Protein AF-A0A9W6M592-F1 (afdb_monomer)

Foldseek 3Di:
DDDDDDDDDDDDDDDDDDDDDDDDDDDDDDDDDDDDDDDDDDDDDDDDDDDDDDDDDDDDDPDDPDDDPDDDPLPFAADPPPRDGDDLLDQADPPPRFGWAAAQLVRHIDGDDPQWDQDPNFIWGFAPCVVLSHRHIDGPPDVVSHDLLRQLEPAADDPPCVVRSNLVSVLSVLSVLVVSLCVLLQHAQFGVLADFLGAHEHAAACPVVVHDDDAADDSNYGYDHSPCVPPVNVVVCCVVQVPVDDDSNLSVQLRVLLSVVVVLQDDPVLVVLLCVQQNDQPPDLVVLQVCCVVPFADPPCLQAAFDSQSRSGSSSSRSNLRSVLSVQLVVLLVCLSVFDKACCVVQVHPDIQRRDNDCLVPQLVNSVVSSVVVQVVQQVVQVVVVHHRPRPTRCHPSSSVSNRSSSVSSSVNRDDSVVSVCSSPPDRDPPDD

InterPro domains:
  IPR011201 Zinc-ribbon domain, bacteria [PF10005] (78-159)
  IPR031321 Uncharacterised conserved protein UCP012641, putative zinc-binding metallo-peptidase [PF15887] (166-409)

Secondary structure (DSSP, 8-state):
-----------------------------------------------------------S---------S-----S-B-TTT--B--TT-SB-TTT--BEEEETTTTEEEE-BTTEEEETTEEEEE-TTGGGT--BEEETT-GGG--HHHHHEEE---TT-HHHHHHHHHHHHHHHHHHHHHHHTT----BTTTSTT-BEEEEE-HHHHTSPPPPEEETTEEEEEGGGGSHHHHHHHHHHH--S---HHHHHHHHHHHHHHHHH--SHHHHHHHHHHH--TTS-HHHHHHHHHHH-SPTTGGGT-SSSGGGS-HHHHHHHHHHHHHHHHHHHHHHHHTT--B-HHHHT-SS-B---S--SSS-HHHHHHHHHHHHHHHHHHHHHTTPPPS------HHHHHHHHHHHHHHHHSPPPHHHHHHHHSPPPPP---

pLDDT: mean 78.45, std 26.23, range [20.44, 98.81]

Mean predicted aligned error: 12.29 Å

Sequence (433 aa):
MAPVARSCSCRVVNPRVVIVRPFCVTGILRLASPWSIVVPTRPAARIACRRVTPGRAWDAARRGSTGRYGCCVSSTPRCPSCRRFVYLDTLVCPDCTTEMGLEVIERRFVGIRDGRAVVDGVTWYTCSERRWGCNWLVREDAPAGRCFSCRLTRTRPPADDTIALEKLATTEEAKRRLLLQLGDLGLPIVPWDVWPGGLGFDLLSSRSEGRRVIIGHANGIITIDLAESLDDVREALRVRLGEPYRTVLGHLRHESGHYFQNVLIRDDTAWAQCRDLFGDERASYQDALTRHYETGAPAGWQDSFISEYATMHPWEDFAETFAHYLHIVGTLKTAAAIGMRLDASATRRDVDVVPEDHYDDQPIGRVLSDWEALSQGFNRINRSMGLADLYPFTISPPVRRKLAFVHELVTRAPLTTDEQVALALAPRERADD

Solvent-accessible surface area (backbone atoms only — not comparable to full-atom values): 26162 Å² total; per-residue (Å²): 138,86,82,86,89,87,84,86,88,88,81,90,87,89,84,91,87,88,84,88,85,90,79,90,88,92,87,93,81,90,88,87,85,86,91,86,90,86,86,83,86,87,89,86,90,80,85,89,76,88,78,87,75,93,75,90,86,87,81,90,80,95,78,82,95,70,85,82,87,72,76,84,75,68,77,52,47,39,39,68,85,79,61,47,80,46,62,93,70,52,44,54,39,95,83,79,65,48,38,36,27,32,42,74,86,86,66,41,52,41,63,46,56,95,61,29,36,78,55,97,87,42,63,32,32,57,15,70,51,37,93,49,65,41,28,43,38,22,52,88,85,32,71,89,40,33,18,74,69,63,59,31,46,75,42,66,65,62,96,83,44,59,72,55,48,56,40,43,29,57,47,51,48,32,48,46,56,48,51,54,52,40,55,73,50,18,45,87,68,41,38,41,84,49,37,95,57,18,43,28,29,36,46,40,36,28,78,78,71,77,43,91,64,77,65,48,61,56,76,30,31,33,30,45,45,42,49,57,75,36,70,67,55,34,50,52,46,32,66,74,69,69,47,92,78,87,46,72,48,53,52,56,33,25,38,46,20,54,46,43,50,69,72,61,50,81,47,74,66,54,47,50,55,47,31,74,69,46,39,64,62,85,56,62,62,68,61,30,50,50,46,31,76,75,67,50,60,64,90,70,44,61,61,57,32,69,48,66,68,29,65,36,41,28,57,40,32,47,9,47,43,42,19,50,48,50,53,49,56,54,50,37,24,54,37,25,51,72,69,50,65,48,52,18,82,85,68,76,47,98,57,63,42,72,48,46,79,67,62,73,93,51,57,58,70,56,59,51,52,48,42,56,55,48,42,55,49,46,24,52,54,28,46,75,72,75,41,72,55,76,61,86,62,56,80,26,76,51,33,50,51,49,43,40,52,50,47,54,46,46,56,72,53,53,45,53,71,70,57,50,49,50,46,66,66,48,71,59,66,76,82,79,130

Radius of gyration: 27.66 Å; Cα contacts (8 Å, |Δi|>4): 546; chains: 1; bounding box: 74×72×88 Å

Structure (mmCIF, N/CA/C/O backbone):
data_AF-A0A9W6M592-F1
#
_entry.id   AF-A0A9W6M592-F1
#
loop_
_atom_site.group_PDB
_atom_site.id
_atom_site.type_symbol
_atom_site.label_atom_id
_atom_site.label_alt_id
_atom_site.label_comp_id
_atom_site.label_asym_id
_atom_site.label_entity_id
_atom_site.label_seq_id
_atom_site.pdbx_PDB_ins_code
_atom_site.Cartn_x
_atom_site.Cartn_y
_atom_site.Cartn_z
_atom_site.occupancy
_atom_site.B_iso_or_equiv
_atom_site.auth_seq_id
_atom_site.auth_comp_id
_atom_site.auth_asym_id
_atom_site.auth_atom_id
_atom_site.pdbx_PDB_model_num
ATOM 1 N N . MET A 1 1 ? 15.915 48.461 44.517 1.00 32.75 1 MET A N 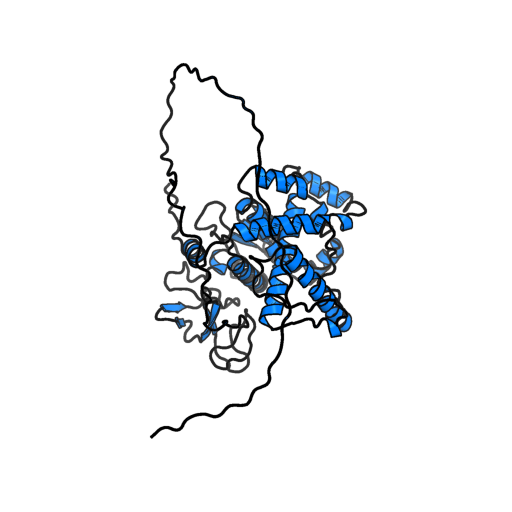1
ATOM 2 C CA . MET A 1 1 ? 17.320 48.871 44.290 1.00 32.75 1 MET A CA 1
ATOM 3 C C . MET A 1 1 ? 17.922 47.953 43.240 1.00 32.75 1 MET A C 1
ATOM 5 O O . MET A 1 1 ? 17.695 46.756 43.334 1.00 32.75 1 MET A O 1
ATOM 9 N N . ALA A 1 2 ? 18.647 48.496 42.262 1.00 31.22 2 ALA A N 1
ATOM 10 C CA . ALA A 1 2 ? 19.458 47.711 41.325 1.00 31.22 2 ALA A CA 1
ATOM 11 C C . ALA A 1 2 ? 20.919 47.639 41.810 1.00 31.22 2 ALA A C 1
ATOM 13 O O . ALA A 1 2 ? 21.369 48.545 42.512 1.00 31.22 2 ALA A O 1
ATOM 14 N N . PRO A 1 3 ? 21.652 46.590 41.416 1.00 35.19 3 PRO A N 1
ATOM 15 C CA . PRO A 1 3 ? 22.964 46.766 40.779 1.00 35.19 3 PRO A CA 1
ATOM 16 C C . PRO A 1 3 ? 23.035 45.937 39.474 1.00 35.19 3 PRO A C 1
ATOM 18 O O . PRO A 1 3 ? 22.599 44.794 39.438 1.00 35.19 3 PRO A O 1
ATOM 21 N N . VAL A 1 4 ? 23.368 46.512 38.313 1.00 27.88 4 VAL A N 1
ATOM 22 C CA . VAL A 1 4 ? 24.712 46.915 37.832 1.00 27.88 4 VAL A CA 1
ATOM 23 C C . VAL A 1 4 ? 25.657 45.720 37.614 1.00 27.88 4 VAL A C 1
ATOM 25 O O . VAL A 1 4 ? 26.028 45.015 38.545 1.00 27.88 4 VAL A O 1
ATOM 28 N N . ALA A 1 5 ? 26.060 45.534 36.354 1.00 30.38 5 ALA A N 1
ATOM 29 C CA . ALA A 1 5 ? 26.878 44.426 35.862 1.00 30.38 5 ALA A CA 1
ATOM 30 C C . ALA A 1 5 ? 28.396 44.684 35.944 1.00 30.38 5 ALA A C 1
ATOM 32 O O . ALA A 1 5 ? 28.838 45.834 35.994 1.00 30.38 5 ALA A O 1
ATOM 33 N N . ARG A 1 6 ? 29.201 43.616 35.812 1.00 26.05 6 ARG A N 1
ATOM 34 C CA . ARG A 1 6 ? 30.577 43.685 35.285 1.00 26.05 6 ARG A CA 1
ATOM 35 C C . ARG A 1 6 ? 30.894 42.524 34.336 1.00 26.05 6 ARG A C 1
ATOM 37 O O . ARG A 1 6 ? 30.313 41.450 34.412 1.00 26.05 6 ARG A O 1
ATOM 44 N N . SER A 1 7 ? 31.801 42.823 33.415 1.00 24.98 7 SER A N 1
ATOM 45 C CA . SER A 1 7 ? 32.198 42.067 32.225 1.00 24.98 7 SER A CA 1
ATOM 46 C C . SER A 1 7 ? 33.395 41.139 32.439 1.00 24.98 7 SER A C 1
ATOM 48 O O . SER A 1 7 ? 34.222 41.407 33.308 1.00 24.98 7 SER A O 1
ATOM 50 N N . CYS A 1 8 ? 33.620 40.219 31.497 1.00 22.84 8 CYS A N 1
ATOM 51 C CA . CYS A 1 8 ? 34.978 39.856 31.079 1.00 22.84 8 CYS A CA 1
ATOM 52 C C . CYS A 1 8 ? 35.056 39.789 29.541 1.00 22.84 8 CYS A C 1
ATOM 54 O O . CYS A 1 8 ? 34.046 39.522 28.891 1.00 22.84 8 CYS A O 1
ATOM 56 N N . SER A 1 9 ? 36.213 40.106 28.954 1.00 22.25 9 SER A N 1
ATOM 57 C CA . SER A 1 9 ? 36.377 40.316 27.508 1.00 22.25 9 SER A CA 1
ATOM 58 C C . SER A 1 9 ? 37.666 39.698 26.963 1.00 22.25 9 SER A C 1
ATOM 60 O O . SER A 1 9 ? 38.699 39.729 27.623 1.00 22.25 9 SER A O 1
ATOM 62 N N . CYS A 1 10 ? 37.619 39.236 25.710 1.00 21.94 10 CYS A N 1
ATOM 63 C CA . CYS A 1 10 ? 38.782 39.074 24.831 1.00 21.94 10 CYS A CA 1
ATOM 64 C C . CYS A 1 10 ? 38.426 39.593 23.421 1.00 21.94 10 CYS A C 1
ATOM 66 O O . CYS A 1 10 ? 37.255 39.810 23.108 1.00 21.94 10 CYS A O 1
ATOM 68 N N . ARG A 1 11 ? 39.440 39.915 22.608 1.00 21.66 11 ARG A N 1
ATOM 69 C CA . ARG A 1 11 ? 39.381 40.918 21.520 1.00 21.66 11 ARG A CA 1
ATOM 70 C C . ARG A 1 11 ? 40.288 40.487 20.344 1.00 21.66 11 ARG A C 1
ATOM 72 O O . ARG A 1 11 ? 41.167 39.671 20.584 1.00 21.66 11 ARG A O 1
ATOM 79 N N . VAL A 1 12 ? 40.173 41.164 19.180 1.00 24.56 12 VAL A N 1
ATOM 80 C CA . VAL A 1 12 ? 41.175 41.249 18.062 1.00 24.56 12 VAL A CA 1
ATOM 81 C C . VAL A 1 12 ? 41.212 40.030 17.095 1.00 24.56 12 VAL A C 1
ATOM 83 O O . VAL A 1 12 ? 41.153 38.910 17.573 1.00 24.56 12 VAL A O 1
ATOM 86 N N . VAL A 1 13 ? 41.310 40.118 15.744 1.00 24.23 13 VAL A N 1
ATOM 87 C CA . VAL A 1 13 ? 41.215 41.211 14.721 1.00 24.23 13 VAL A CA 1
ATOM 88 C C . VAL A 1 13 ? 40.903 40.632 13.305 1.00 24.23 13 VAL A C 1
ATOM 90 O O . VAL A 1 13 ? 41.008 39.433 13.087 1.00 24.23 13 VAL A O 1
ATOM 93 N N . ASN A 1 14 ? 40.526 41.496 12.348 1.00 26.94 14 ASN A N 1
ATOM 94 C CA . ASN A 1 14 ? 40.222 41.240 10.916 1.00 26.94 14 ASN A CA 1
ATOM 95 C C . ASN A 1 14 ? 41.479 41.380 10.002 1.00 26.94 14 ASN A C 1
ATOM 97 O O . ASN A 1 14 ? 42.353 42.175 10.352 1.00 26.94 14 ASN A O 1
ATOM 101 N N . PRO A 1 15 ? 41.565 40.745 8.807 1.00 34.19 15 PRO A N 1
ATOM 102 C CA . PRO A 1 15 ? 41.596 41.593 7.594 1.00 34.19 15 PRO A CA 1
ATOM 103 C C . PRO A 1 15 ? 40.939 41.038 6.295 1.00 34.19 15 PRO A C 1
ATOM 105 O O . PRO A 1 15 ? 41.323 40.004 5.762 1.00 34.19 15 PRO A O 1
ATOM 108 N N . ARG A 1 16 ? 40.032 41.855 5.731 1.00 23.17 16 ARG A N 1
ATOM 109 C CA . ARG A 1 16 ? 39.797 42.231 4.306 1.00 23.17 16 ARG A CA 1
ATOM 110 C C . ARG A 1 16 ? 40.365 41.367 3.151 1.00 23.17 16 ARG A C 1
ATOM 112 O O . ARG A 1 16 ? 41.578 41.318 2.995 1.00 23.17 16 ARG A O 1
ATOM 119 N N . VAL A 1 17 ? 39.502 41.069 2.161 1.00 21.62 17 VAL A N 1
ATOM 120 C CA . VAL A 1 17 ? 39.713 41.349 0.707 1.00 21.62 17 VAL A CA 1
ATOM 121 C C . VAL A 1 17 ? 38.373 41.771 0.054 1.00 21.62 17 VAL A C 1
ATOM 123 O O . VAL A 1 17 ? 37.308 41.388 0.530 1.00 21.62 17 VAL A O 1
ATOM 126 N N . VAL A 1 18 ? 38.426 42.591 -1.008 1.00 22.14 18 VAL A N 1
ATOM 127 C CA . VAL A 1 18 ? 37.298 43.146 -1.792 1.00 22.14 18 VAL A CA 1
ATOM 128 C C . VAL A 1 18 ? 37.578 42.992 -3.299 1.00 22.14 18 VAL A C 1
ATOM 130 O O . VAL A 1 18 ? 38.671 43.354 -3.713 1.00 22.14 18 VAL A O 1
ATOM 133 N N . ILE A 1 19 ? 36.587 42.564 -4.100 1.00 21.22 19 ILE A N 1
ATOM 134 C CA . ILE A 1 19 ? 36.415 42.751 -5.571 1.00 21.22 19 ILE A CA 1
ATOM 135 C C . ILE A 1 19 ? 34.884 42.654 -5.807 1.00 21.22 19 ILE A C 1
ATOM 137 O O . ILE A 1 19 ? 34.291 41.663 -5.398 1.00 21.22 19 ILE A O 1
ATOM 141 N N . VAL A 1 20 ? 34.104 43.672 -6.205 1.00 20.84 20 VAL A N 1
ATOM 142 C CA . VAL A 1 20 ? 34.083 44.563 -7.395 1.00 20.84 20 VAL A CA 1
ATOM 143 C C . VAL A 1 20 ? 33.555 43.887 -8.679 1.00 20.84 20 VAL A C 1
ATOM 145 O O . VAL A 1 20 ? 34.249 43.122 -9.336 1.00 20.84 20 VAL A O 1
ATOM 148 N N . ARG A 1 21 ? 32.314 44.242 -9.057 1.00 21.78 21 ARG A N 1
ATOM 149 C CA . ARG A 1 21 ? 31.704 44.030 -10.389 1.00 21.78 21 ARG A CA 1
ATOM 150 C C . ARG A 1 21 ? 32.104 45.153 -11.361 1.00 21.78 21 ARG A C 1
ATOM 152 O O . ARG A 1 21 ? 32.216 46.294 -10.916 1.00 21.78 21 ARG A O 1
ATOM 159 N N . PRO A 1 22 ? 32.091 44.887 -12.678 1.00 22.55 22 PRO A N 1
ATOM 160 C CA . PRO A 1 22 ? 31.714 45.873 -13.690 1.00 22.55 22 PRO A CA 1
ATOM 161 C C . PRO A 1 22 ? 30.405 45.513 -14.433 1.00 22.55 22 PRO A C 1
ATOM 163 O O . PRO A 1 22 ? 29.793 44.470 -14.203 1.00 22.55 22 PRO A O 1
ATOM 166 N N . PHE A 1 23 ? 29.953 46.441 -15.280 1.00 20.44 23 PHE A N 1
ATOM 167 C CA . PHE A 1 23 ? 28.626 46.532 -15.912 1.00 20.44 23 PHE A CA 1
ATOM 168 C C . PHE A 1 23 ? 28.716 46.374 -17.452 1.00 20.44 23 PHE A C 1
ATOM 170 O O . PHE A 1 23 ? 29.781 46.623 -17.996 1.00 20.44 23 PHE A O 1
ATOM 177 N N . CYS A 1 24 ? 27.587 46.022 -18.098 1.00 20.53 24 CYS A N 1
ATOM 178 C CA . CYS A 1 24 ? 27.129 46.229 -19.502 1.00 20.53 24 CYS A CA 1
ATOM 179 C C . CYS A 1 24 ? 28.100 46.430 -20.703 1.00 20.53 24 CYS A C 1
ATOM 181 O O . CYS A 1 24 ? 29.098 47.125 -20.589 1.00 20.53 24 CYS A O 1
ATOM 183 N N . VAL A 1 25 ? 27.654 46.035 -21.923 1.00 22.44 25 VAL A N 1
ATOM 184 C CA . VAL A 1 25 ? 27.218 46.960 -23.025 1.00 22.44 25 VAL A CA 1
ATOM 185 C C . VAL A 1 25 ? 26.942 46.249 -24.398 1.00 22.44 25 VAL A C 1
ATOM 187 O O . VAL A 1 25 ? 27.777 45.511 -24.901 1.00 22.44 25 VAL A O 1
ATOM 190 N N . THR A 1 26 ? 25.777 46.561 -25.015 1.00 23.27 26 THR A N 1
ATOM 191 C CA . THR A 1 26 ? 25.326 46.493 -26.458 1.00 23.27 26 THR A CA 1
ATOM 192 C C . THR A 1 26 ? 25.153 45.215 -27.322 1.00 23.27 26 THR A C 1
ATOM 194 O O . THR A 1 26 ? 26.023 44.359 -27.381 1.00 23.27 26 THR A O 1
ATOM 197 N N . GLY A 1 27 ? 24.093 45.258 -28.172 1.00 22.73 27 GLY A N 1
ATOM 198 C CA . GLY A 1 27 ? 23.994 44.663 -29.536 1.00 22.73 27 GLY A CA 1
ATOM 199 C C . GLY A 1 27 ? 22.834 43.657 -29.743 1.00 22.73 27 GLY A C 1
ATOM 200 O O . GLY A 1 27 ? 23.006 42.505 -29.384 1.00 22.73 27 GLY A O 1
ATOM 201 N N . ILE A 1 28 ? 21.580 43.973 -30.132 1.00 23.53 28 ILE A N 1
ATOM 202 C CA . ILE A 1 28 ? 20.963 44.647 -31.318 1.00 23.53 28 ILE A CA 1
ATOM 203 C C . ILE A 1 28 ? 20.805 43.764 -32.589 1.00 23.53 28 ILE A C 1
ATOM 205 O O . ILE A 1 28 ? 21.770 43.600 -33.319 1.00 23.53 28 ILE A O 1
ATOM 209 N N . LEU A 1 29 ? 19.563 43.299 -32.868 1.00 23.19 29 LEU A N 1
ATOM 210 C CA . LEU A 1 29 ? 18.764 43.288 -34.141 1.00 23.19 29 LEU A CA 1
ATOM 211 C C . LEU A 1 29 ? 17.661 42.178 -34.067 1.00 23.19 29 LEU A C 1
ATOM 213 O O . LEU A 1 29 ? 17.990 41.035 -33.787 1.00 23.19 29 LEU A O 1
ATOM 217 N N . ARG A 1 30 ? 16.332 42.445 -34.076 1.00 22.89 30 ARG A N 1
ATOM 218 C CA . ARG A 1 30 ? 15.411 42.786 -35.211 1.00 22.89 30 ARG A CA 1
ATOM 219 C C . ARG A 1 30 ? 15.404 41.683 -36.297 1.00 22.89 30 ARG A C 1
ATOM 221 O O . ARG A 1 30 ? 16.424 41.521 -36.943 1.00 22.89 30 ARG A O 1
ATOM 228 N N . LEU A 1 31 ? 14.354 40.880 -36.546 1.00 22.94 31 LEU A N 1
ATOM 229 C CA . LEU A 1 31 ? 12.987 41.122 -37.104 1.00 22.94 31 LEU A CA 1
ATOM 230 C C . LEU A 1 31 ? 12.271 39.727 -37.215 1.00 22.94 31 LEU A C 1
ATOM 232 O O . LEU A 1 31 ? 12.980 38.731 -37.141 1.00 22.94 31 LEU A O 1
ATOM 236 N N . ALA A 1 32 ? 10.962 39.493 -37.444 1.00 23.17 32 ALA A N 1
ATOM 237 C CA . ALA A 1 32 ? 9.705 40.274 -37.455 1.00 23.17 32 ALA A CA 1
ATOM 238 C C . ALA A 1 32 ? 8.460 39.319 -37.448 1.00 23.17 32 ALA A C 1
ATOM 240 O O . ALA A 1 32 ? 8.599 38.101 -37.402 1.00 23.17 32 ALA A O 1
ATOM 241 N N . SER A 1 33 ? 7.245 39.880 -37.537 1.00 23.92 33 SER A N 1
ATOM 242 C CA . SER A 1 33 ? 5.948 39.246 -37.918 1.00 23.92 33 SER A CA 1
ATOM 243 C C . SER A 1 33 ? 5.368 40.050 -39.128 1.00 23.92 33 SER A C 1
ATOM 245 O O . SER A 1 33 ? 6.043 41.024 -39.482 1.00 23.92 33 SER A O 1
ATOM 247 N N . PRO A 1 34 ? 4.193 39.789 -39.776 1.00 33.50 34 PRO A N 1
ATOM 248 C CA . PRO A 1 34 ? 2.974 39.099 -39.311 1.00 33.50 34 PRO A CA 1
ATOM 249 C C . PRO A 1 34 ? 2.264 38.236 -40.406 1.00 33.50 34 PRO A C 1
ATOM 251 O O . PRO A 1 34 ? 2.935 37.479 -41.097 1.00 33.50 34 PRO A O 1
ATOM 254 N N . TRP A 1 35 ? 0.933 38.404 -40.559 1.00 21.31 35 TRP A N 1
ATOM 255 C CA . TRP A 1 35 ? -0.054 37.728 -41.435 1.00 21.31 35 TRP A CA 1
ATOM 256 C C . TRP A 1 35 ? -0.624 36.393 -40.911 1.00 21.31 35 TRP A C 1
ATOM 258 O O . TRP A 1 35 ? 0.134 35.500 -40.568 1.00 21.31 35 TRP A O 1
ATOM 268 N N . SER A 1 36 ? -1.929 36.095 -40.944 1.00 20.66 36 SER A N 1
ATOM 269 C CA . SER A 1 36 ? -3.218 36.812 -40.777 1.00 20.66 36 SER A CA 1
ATOM 270 C C . SER A 1 36 ? -4.340 35.824 -41.162 1.00 20.66 36 SER A C 1
ATOM 272 O O . SER A 1 36 ? -4.128 34.936 -41.983 1.00 20.66 36 SER A O 1
ATOM 274 N N . ILE A 1 37 ? -5.521 35.952 -40.554 1.00 20.67 37 ILE A N 1
ATOM 275 C CA . ILE A 1 37 ? -6.622 34.968 -40.607 1.00 20.67 37 ILE A CA 1
ATOM 276 C C . ILE A 1 37 ? -7.600 35.256 -41.759 1.00 20.67 37 ILE A C 1
ATOM 278 O O . ILE A 1 37 ? -7.956 36.413 -41.967 1.00 20.67 37 ILE A O 1
ATOM 282 N N . VAL A 1 38 ? -8.147 34.210 -42.400 1.00 21.50 38 VAL A N 1
ATOM 283 C CA . VAL A 1 38 ? -9.436 34.264 -43.128 1.00 21.50 38 VAL A CA 1
ATOM 284 C C . VAL A 1 38 ? -10.270 33.007 -42.824 1.00 21.50 38 VAL A C 1
ATOM 286 O O . VAL A 1 38 ? -9.735 31.906 -42.732 1.00 21.50 38 VAL A O 1
ATOM 289 N N . VAL A 1 39 ? -11.586 33.182 -42.665 1.00 22.42 39 VAL A N 1
ATOM 290 C CA . VAL A 1 39 ? -12.604 32.149 -42.378 1.00 22.42 39 VAL A CA 1
ATOM 291 C C . VAL A 1 39 ? -13.770 32.311 -43.362 1.00 22.42 39 VAL A C 1
ATOM 293 O O . VAL A 1 39 ? -14.109 33.452 -43.678 1.00 22.42 39 VAL A O 1
ATOM 296 N N . PRO A 1 40 ? -14.458 31.223 -43.761 1.00 22.20 40 PRO A N 1
ATOM 297 C CA . PRO A 1 40 ? -15.879 31.325 -44.109 1.00 22.20 40 PRO A CA 1
ATOM 298 C C . PRO A 1 40 ? -16.793 30.293 -43.403 1.00 22.20 40 PRO A C 1
ATOM 300 O O . PRO A 1 40 ? -16.672 29.090 -43.587 1.00 22.20 40 PRO A O 1
ATOM 303 N N . THR A 1 41 ? -17.748 30.835 -42.635 1.00 24.23 41 THR A N 1
ATOM 304 C CA . THR A 1 41 ? -19.184 30.462 -42.501 1.00 24.23 41 THR A CA 1
ATOM 305 C C . THR A 1 41 ? -19.686 29.015 -42.244 1.00 24.23 41 THR A C 1
ATOM 307 O O . THR A 1 41 ? -19.410 28.067 -42.965 1.00 24.23 41 THR A O 1
ATOM 310 N N . ARG A 1 42 ? -20.570 28.933 -41.229 1.00 24.31 42 ARG A N 1
ATOM 311 C CA . ARG A 1 42 ? -21.436 27.830 -40.716 1.00 24.31 42 ARG A CA 1
ATOM 312 C C . ARG A 1 42 ? -22.704 27.583 -41.603 1.00 24.31 42 ARG A C 1
ATOM 314 O O . ARG A 1 42 ? -22.803 28.304 -42.593 1.00 24.31 42 ARG A O 1
ATOM 321 N N . PRO A 1 43 ? -23.728 26.735 -41.258 1.00 34.50 43 PRO A N 1
ATOM 322 C CA . PRO A 1 43 ? -23.953 25.895 -40.051 1.00 34.50 43 PRO A CA 1
ATOM 323 C C . PRO A 1 43 ? -24.517 24.456 -40.238 1.00 34.50 43 PRO A C 1
ATOM 325 O O . PRO A 1 43 ? -25.182 24.143 -41.217 1.00 34.50 43 PRO A O 1
ATOM 328 N N . ALA A 1 44 ? -24.421 23.640 -39.177 1.00 23.23 44 ALA A N 1
ATOM 329 C CA . ALA A 1 44 ? -25.434 22.636 -38.806 1.00 23.23 44 ALA A CA 1
ATOM 330 C C . ALA A 1 44 ? -25.437 22.434 -37.273 1.00 23.23 44 ALA A C 1
ATOM 332 O O . ALA A 1 44 ? -24.410 22.623 -36.620 1.00 23.23 44 ALA A O 1
ATOM 333 N N . ALA A 1 45 ? -26.595 22.126 -36.681 1.00 23.16 45 ALA A N 1
ATOM 334 C CA . ALA A 1 45 ? -26.814 22.188 -35.230 1.00 23.16 45 ALA A CA 1
ATOM 335 C C . ALA A 1 45 ? -26.538 20.866 -34.489 1.00 23.16 45 ALA A C 1
ATOM 337 O O . ALA A 1 45 ? -26.801 19.793 -35.028 1.00 23.16 45 ALA A O 1
ATOM 338 N N . ARG A 1 46 ? -26.137 20.951 -33.208 1.00 23.30 46 ARG A N 1
ATOM 339 C CA . ARG A 1 46 ? -26.395 19.915 -32.187 1.00 23.30 46 ARG A CA 1
ATOM 340 C C . ARG A 1 46 ? -26.329 20.479 -30.757 1.00 23.30 46 ARG A C 1
ATOM 342 O O . ARG A 1 46 ? -25.315 21.028 -30.349 1.00 23.30 46 ARG A O 1
ATOM 349 N N . ILE A 1 47 ? -27.470 20.349 -30.076 1.00 23.25 47 ILE A N 1
ATOM 350 C CA . ILE A 1 47 ? -27.745 20.181 -28.633 1.00 23.25 47 ILE A CA 1
ATOM 351 C C . ILE A 1 47 ? -26.629 20.610 -27.657 1.00 23.25 47 ILE A C 1
ATOM 353 O O . ILE A 1 47 ? -25.547 20.030 -27.614 1.00 23.25 47 ILE A O 1
ATOM 357 N N . ALA A 1 48 ? -26.940 21.592 -26.806 1.00 21.39 48 ALA A N 1
ATOM 358 C CA . ALA A 1 48 ? -26.014 22.143 -25.822 1.00 21.39 48 ALA A CA 1
ATOM 359 C C . ALA A 1 48 ? -25.949 21.308 -24.530 1.00 21.39 48 ALA A C 1
ATOM 361 O O . ALA A 1 48 ? -26.905 21.276 -23.759 1.00 21.39 48 ALA A O 1
ATOM 362 N N . CYS A 1 49 ? -24.778 20.740 -24.242 1.00 23.31 49 CYS A N 1
ATOM 363 C CA . CYS A 1 49 ? -24.417 20.276 -22.902 1.00 23.31 49 CYS A CA 1
ATOM 364 C C . CYS A 1 49 ? -23.684 21.416 -22.171 1.00 23.31 49 CYS A C 1
ATOM 366 O O . CYS A 1 49 ? -22.710 21.962 -22.699 1.00 23.31 49 CYS A O 1
ATOM 368 N N . ARG A 1 50 ? -24.143 21.820 -20.978 1.00 22.56 50 ARG A N 1
ATOM 369 C CA . ARG A 1 50 ? -23.497 22.899 -20.206 1.00 22.56 50 ARG A CA 1
ATOM 370 C C . ARG A 1 50 ? -22.134 22.435 -19.681 1.00 22.56 50 ARG A C 1
ATOM 372 O O . ARG A 1 50 ? -22.070 21.638 -18.754 1.00 22.56 50 ARG A O 1
ATOM 379 N N . ARG A 1 51 ? -21.042 22.986 -20.222 1.00 23.64 51 ARG A N 1
ATOM 380 C CA . ARG A 1 51 ? -19.717 22.913 -19.584 1.00 23.64 51 ARG A CA 1
ATOM 381 C C . ARG A 1 51 ? -19.662 23.871 -18.395 1.00 23.64 51 ARG A C 1
ATOM 383 O O . ARG A 1 51 ? -19.870 25.068 -18.576 1.00 23.64 51 ARG A O 1
ATOM 390 N N . VAL A 1 52 ? -19.283 23.366 -17.225 1.00 25.06 52 VAL A N 1
ATOM 391 C CA . VAL A 1 52 ? -18.721 24.194 -16.151 1.00 25.06 52 VAL A CA 1
ATOM 392 C C . VAL A 1 52 ? -17.214 24.283 -16.387 1.00 25.06 52 VAL A C 1
ATOM 394 O O . VAL A 1 52 ? -16.491 23.308 -16.218 1.00 25.06 52 VAL A O 1
ATOM 397 N N . THR A 1 53 ? -16.737 25.444 -16.829 1.00 24.00 53 THR A N 1
ATOM 398 C CA . THR A 1 53 ? -15.301 25.753 -16.916 1.00 24.00 53 THR A CA 1
ATOM 399 C C . THR A 1 53 ? -14.847 26.489 -15.654 1.00 24.00 53 THR A C 1
ATOM 401 O O . THR A 1 53 ? -15.366 27.582 -15.410 1.00 24.00 53 THR A O 1
ATOM 404 N N . PRO A 1 54 ? -13.854 25.988 -14.895 1.00 28.70 54 PRO A N 1
ATOM 405 C CA . PRO A 1 54 ? -13.225 26.753 -13.823 1.00 28.70 54 PRO A CA 1
ATOM 406 C C . PRO A 1 54 ? -12.362 27.872 -14.426 1.00 28.70 54 PRO A C 1
ATOM 408 O O . PRO A 1 54 ? -11.272 27.641 -14.951 1.00 28.70 54 PRO A O 1
ATOM 411 N N . GLY A 1 55 ? -12.873 29.101 -14.401 1.00 24.80 55 GLY A N 1
ATOM 412 C CA . GLY A 1 55 ? -12.161 30.280 -14.886 1.00 24.80 55 GLY A CA 1
ATOM 413 C C . GLY A 1 55 ? -11.268 30.900 -13.811 1.00 24.80 55 GLY A C 1
ATOM 414 O O . GLY A 1 55 ? -11.777 31.410 -12.823 1.00 24.80 55 GLY A O 1
ATOM 415 N N . ARG A 1 56 ? -9.949 30.882 -14.049 1.00 30.48 56 ARG A N 1
ATOM 416 C CA . ARG A 1 56 ? -8.907 31.804 -13.535 1.00 30.48 56 ARG A CA 1
ATOM 417 C C . ARG A 1 56 ? -9.284 32.685 -12.323 1.00 30.48 56 ARG A C 1
ATOM 419 O O . ARG A 1 56 ? -9.723 33.819 -12.500 1.00 30.48 56 ARG A O 1
ATOM 426 N N . ALA A 1 57 ? -8.952 32.217 -11.121 1.00 27.86 57 ALA A N 1
ATOM 427 C CA . ALA A 1 57 ? -8.819 33.052 -9.920 1.00 27.86 57 ALA A CA 1
ATOM 428 C C . ALA A 1 57 ? -7.777 32.472 -8.935 1.00 27.86 57 ALA A C 1
ATOM 430 O O . ALA A 1 57 ? -8.021 32.398 -7.737 1.00 27.86 57 ALA A O 1
ATOM 431 N N . TRP A 1 58 ? -6.621 32.027 -9.447 1.00 32.22 58 TRP A N 1
ATOM 432 C CA . TRP A 1 58 ? -5.563 31.380 -8.652 1.00 32.22 58 TRP A CA 1
ATOM 433 C C . TRP A 1 58 ? -4.167 31.899 -9.015 1.00 32.22 58 TRP A C 1
ATOM 435 O O . TRP A 1 58 ? -3.283 31.137 -9.393 1.00 32.22 58 TRP A O 1
ATOM 445 N N . ASP A 1 59 ? -3.972 33.210 -8.885 1.00 27.34 59 ASP A N 1
ATOM 446 C CA . ASP A 1 59 ? -2.648 33.831 -8.882 1.00 27.34 59 ASP A CA 1
ATOM 447 C C . ASP A 1 59 ? -2.559 34.870 -7.755 1.00 27.34 59 ASP A C 1
ATOM 449 O O . ASP A 1 59 ? -3.498 35.631 -7.537 1.00 27.34 59 ASP A O 1
ATOM 453 N N . ALA A 1 60 ? -1.393 34.906 -7.094 1.00 27.39 60 ALA A N 1
ATOM 454 C CA . ALA A 1 60 ? -0.973 35.809 -6.007 1.00 27.39 60 ALA A CA 1
ATOM 455 C C . ALA A 1 60 ? -1.311 35.440 -4.538 1.00 27.39 60 ALA A C 1
ATOM 457 O O . ALA A 1 60 ? -2.044 36.160 -3.869 1.00 27.39 60 ALA A O 1
ATOM 458 N N . ALA A 1 61 ? -0.617 34.428 -3.982 1.00 27.42 61 ALA A N 1
ATOM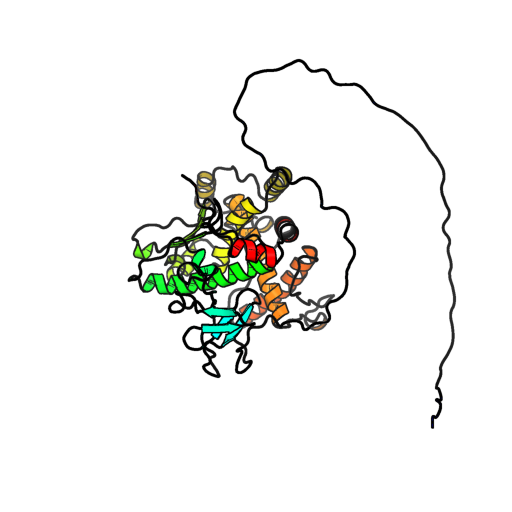 459 C CA . ALA A 1 61 ? -0.207 34.414 -2.556 1.00 27.42 61 ALA A CA 1
ATOM 460 C C . ALA A 1 61 ? 0.964 33.448 -2.213 1.00 27.42 61 ALA A C 1
ATOM 462 O O . ALA A 1 61 ? 1.006 32.873 -1.128 1.00 27.42 61 ALA A O 1
ATOM 463 N N . ARG A 1 62 ? 1.968 33.253 -3.090 1.00 35.09 62 ARG A N 1
ATOM 464 C CA . ARG A 1 62 ? 3.189 32.503 -2.705 1.00 35.09 62 ARG A CA 1
ATOM 465 C C . ARG A 1 62 ? 4.186 33.398 -1.957 1.00 35.09 62 ARG A C 1
ATOM 467 O O . ARG A 1 62 ? 5.017 34.052 -2.594 1.00 35.09 62 ARG A O 1
ATOM 474 N N . ARG A 1 63 ? 4.118 33.400 -0.619 1.00 29.33 63 ARG A N 1
ATOM 475 C CA . ARG A 1 63 ? 5.243 33.619 0.323 1.00 29.33 63 ARG A CA 1
ATOM 476 C C . ARG A 1 63 ? 4.744 33.542 1.771 1.00 29.33 63 ARG A C 1
ATOM 478 O O . ARG A 1 63 ? 3.935 34.367 2.172 1.00 29.33 63 ARG A O 1
ATOM 485 N N . GLY A 1 64 ? 5.245 32.580 2.547 1.00 24.00 64 GLY A N 1
ATOM 486 C CA . GLY A 1 64 ? 4.771 32.364 3.919 1.00 24.00 64 GLY A CA 1
ATOM 487 C C . GLY A 1 64 ? 5.354 31.133 4.610 1.00 24.00 64 GLY A C 1
ATOM 488 O O . GLY A 1 64 ? 4.609 30.356 5.192 1.00 24.00 64 GLY A O 1
ATOM 489 N N . SER A 1 65 ? 6.673 30.932 4.549 1.00 34.97 65 SER A N 1
ATOM 490 C CA . SER A 1 65 ? 7.345 29.955 5.413 1.00 34.97 65 SER A CA 1
ATOM 491 C C . SER A 1 65 ? 7.412 30.502 6.845 1.00 34.97 65 SER A C 1
ATOM 493 O O . SER A 1 65 ? 8.353 31.215 7.200 1.00 34.97 65 SER A O 1
ATOM 495 N N . THR A 1 66 ? 6.411 30.197 7.668 1.00 26.72 66 THR A N 1
ATOM 496 C CA . THR A 1 66 ? 6.423 30.469 9.111 1.00 26.72 66 THR A CA 1
ATOM 497 C C . THR A 1 66 ? 6.384 29.149 9.875 1.00 26.72 66 THR A C 1
ATOM 499 O O . THR A 1 66 ? 5.471 28.341 9.721 1.00 26.72 66 THR A O 1
ATOM 502 N N . GLY A 1 67 ? 7.433 28.899 10.663 1.00 29.70 67 GLY A N 1
ATOM 503 C CA . GLY A 1 67 ? 7.634 27.617 11.334 1.00 29.70 67 GLY A CA 1
ATOM 504 C C . GLY A 1 67 ? 6.543 27.309 12.358 1.00 29.70 67 GLY A C 1
ATOM 505 O O . GLY A 1 67 ? 6.204 28.150 13.192 1.00 29.70 67 GLY A O 1
ATOM 506 N N . ARG A 1 68 ? 6.032 26.074 12.333 1.00 25.67 68 ARG A N 1
ATOM 507 C CA . ARG A 1 68 ? 5.146 25.553 13.377 1.00 25.67 68 ARG A CA 1
ATOM 508 C C . ARG A 1 68 ? 5.981 25.008 14.536 1.00 25.67 68 ARG A C 1
ATOM 510 O O . ARG A 1 68 ? 6.394 23.854 14.524 1.00 25.67 68 ARG A O 1
ATOM 517 N N . TYR A 1 69 ? 6.182 25.825 15.568 1.00 27.58 69 TYR A N 1
ATOM 518 C CA . TYR A 1 69 ? 6.456 25.289 16.902 1.00 27.58 69 TYR A CA 1
ATOM 519 C C . TYR A 1 69 ? 5.149 24.727 17.465 1.00 27.58 69 TYR A C 1
ATOM 521 O O . TYR A 1 69 ? 4.236 25.482 17.788 1.00 27.58 69 TYR A O 1
ATOM 529 N N . GLY A 1 70 ? 5.055 23.404 17.563 1.00 23.00 70 GLY A N 1
ATOM 530 C CA . GLY A 1 70 ? 3.849 22.739 18.049 1.00 23.00 70 GLY A CA 1
ATOM 531 C C . GLY A 1 70 ? 3.941 21.228 17.910 1.00 23.00 70 GLY A C 1
ATOM 532 O O . GLY A 1 70 ? 3.411 20.690 16.954 1.00 23.00 70 GLY A O 1
ATOM 533 N N . CYS A 1 71 ? 4.640 20.600 18.863 1.00 24.03 71 CYS A N 1
ATOM 534 C CA . CYS A 1 71 ? 4.695 19.159 19.144 1.00 24.03 71 CYS A CA 1
ATOM 535 C C . CYS A 1 71 ? 4.573 18.221 17.927 1.00 24.03 71 CYS A C 1
ATOM 537 O O . CYS A 1 71 ? 3.470 17.918 17.478 1.00 24.03 71 CYS A O 1
ATOM 539 N N . CYS A 1 72 ? 5.700 17.663 17.475 1.00 26.70 72 CYS A N 1
ATOM 540 C CA . CYS A 1 72 ? 5.688 16.500 16.593 1.00 26.70 72 CYS A CA 1
ATOM 541 C C . CYS A 1 72 ? 4.859 15.396 17.267 1.00 26.70 72 CYS A C 1
ATOM 543 O O . CYS A 1 72 ? 5.302 14.803 18.257 1.00 26.70 72 CYS A O 1
ATOM 545 N N . VAL A 1 73 ? 3.649 15.137 16.762 1.00 34.69 73 VAL A N 1
ATOM 546 C CA . VAL A 1 73 ? 2.856 13.987 17.190 1.00 34.69 73 VAL A CA 1
ATOM 547 C C . VAL A 1 73 ? 3.628 12.765 16.724 1.00 34.69 73 VAL A C 1
ATOM 549 O O . VAL A 1 73 ? 3.599 12.418 15.549 1.00 34.69 73 VAL A O 1
ATOM 552 N N . SER A 1 74 ? 4.377 12.167 17.654 1.00 41.00 74 SER A N 1
ATOM 553 C CA . SER A 1 74 ? 5.111 10.921 17.448 1.00 41.00 74 SER A CA 1
ATOM 554 C C . SER A 1 74 ? 4.168 9.926 16.776 1.00 41.00 74 SER A C 1
ATOM 556 O O . SER A 1 74 ? 3.210 9.455 17.387 1.00 41.00 74 SER A O 1
ATOM 558 N N . SER A 1 75 ? 4.461 9.634 15.508 1.00 57.19 75 SER A N 1
ATOM 559 C CA . SER A 1 75 ? 3.723 8.744 14.603 1.00 57.19 75 SER A CA 1
ATOM 560 C C . SER A 1 75 ? 3.708 7.283 15.079 1.00 57.19 75 SER A C 1
ATOM 562 O O . SER A 1 75 ? 3.079 6.417 14.474 1.00 57.19 75 SER A O 1
ATOM 564 N N . THR A 1 76 ? 4.382 7.008 16.196 1.00 74.38 76 THR A N 1
ATOM 565 C CA . THR A 1 76 ? 4.435 5.733 16.895 1.00 74.38 76 THR A CA 1
ATOM 566 C C . THR A 1 76 ? 3.124 5.472 17.663 1.00 74.38 76 THR A C 1
ATOM 568 O O . THR A 1 76 ? 2.841 6.183 18.635 1.00 74.38 76 THR A O 1
ATOM 571 N N . PRO A 1 77 ? 2.333 4.435 17.326 1.00 86.31 77 PRO A N 1
ATOM 572 C CA . PRO A 1 77 ? 1.063 4.195 18.002 1.00 86.31 77 PRO A CA 1
ATOM 573 C C . PRO A 1 77 ? 1.235 3.811 19.478 1.00 86.31 77 PRO A C 1
ATOM 575 O O . PRO A 1 77 ? 2.116 3.032 19.859 1.00 86.31 77 PRO A O 1
ATOM 578 N N . ARG A 1 78 ? 0.379 4.372 20.340 1.00 91.88 78 ARG A N 1
ATOM 579 C CA . ARG A 1 78 ? 0.419 4.171 21.796 1.00 91.88 78 ARG A CA 1
ATOM 580 C C . ARG A 1 78 ? -0.976 3.989 22.365 1.00 91.88 78 ARG A C 1
ATOM 582 O O . ARG A 1 78 ? -1.910 4.665 21.946 1.00 91.88 78 ARG A O 1
ATOM 589 N N . CYS A 1 79 ? -1.088 3.144 23.385 1.00 94.81 79 CYS A N 1
ATOM 590 C CA . CYS A 1 79 ? -2.313 3.025 24.161 1.00 94.81 79 CYS A CA 1
ATOM 591 C C . CYS A 1 79 ? -2.681 4.382 24.800 1.00 94.81 79 CYS A C 1
ATOM 593 O O . CYS A 1 79 ? -1.822 4.996 25.445 1.00 94.81 79 CYS A O 1
ATOM 595 N N . PRO A 1 80 ? -3.938 4.849 24.689 1.00 94.38 80 PRO A N 1
ATOM 596 C CA . PRO A 1 80 ? -4.363 6.114 25.282 1.00 94.38 80 PRO A CA 1
ATOM 597 C C . PRO A 1 80 ? -4.381 6.074 26.815 1.00 94.38 80 PRO A C 1
ATOM 599 O O . PRO A 1 80 ? -4.205 7.118 27.432 1.00 94.38 80 PRO A O 1
ATOM 602 N N . SER A 1 81 ? -4.536 4.891 27.427 1.00 95.06 81 SER A N 1
ATOM 603 C CA . SER A 1 81 ? -4.577 4.735 28.888 1.00 95.06 81 SER A CA 1
ATOM 604 C C . SER A 1 81 ? -3.183 4.606 29.514 1.00 95.06 81 SER A C 1
ATOM 606 O O . SER A 1 81 ? -2.823 5.412 30.364 1.00 95.06 81 SER A O 1
ATOM 608 N N . CYS A 1 82 ? -2.371 3.619 29.104 1.00 95.94 82 CYS A N 1
ATOM 609 C CA . CYS A 1 82 ? -1.061 3.357 29.730 1.00 95.94 82 CYS A CA 1
ATOM 610 C C . CYS A 1 82 ? 0.159 3.854 28.931 1.00 95.94 82 CYS A C 1
ATOM 612 O O . CYS A 1 82 ? 1.292 3.654 29.359 1.00 95.94 82 CYS A O 1
ATOM 614 N N . ARG A 1 83 ? -0.030 4.482 27.757 1.00 93.94 83 ARG A N 1
ATOM 615 C CA . ARG A 1 83 ? 1.041 5.011 26.872 1.00 93.94 83 ARG A CA 1
ATOM 616 C C . ARG A 1 83 ? 2.048 3.977 26.330 1.00 93.94 83 ARG A C 1
ATOM 618 O O . ARG A 1 83 ? 2.946 4.349 25.562 1.00 93.94 83 ARG A O 1
ATOM 625 N N . ARG A 1 84 ? 1.867 2.690 26.657 1.00 93.00 84 ARG A N 1
ATOM 626 C CA . ARG A 1 84 ? 2.559 1.531 26.073 1.00 93.00 84 ARG A CA 1
ATOM 627 C C . ARG A 1 84 ? 2.478 1.575 24.544 1.00 93.00 84 ARG A C 1
ATOM 629 O O . ARG A 1 84 ? 1.428 1.902 23.993 1.00 93.00 84 ARG A O 1
ATOM 636 N N . PHE A 1 85 ? 3.581 1.237 23.877 1.00 91.94 85 PHE A N 1
ATOM 637 C CA . PHE A 1 85 ? 3.613 1.028 22.427 1.00 91.94 85 PHE A CA 1
ATOM 638 C C . PHE A 1 85 ? 2.629 -0.074 22.016 1.00 91.94 85 PHE A C 1
ATOM 640 O O . PHE A 1 85 ? 2.589 -1.127 22.656 1.00 91.94 85 PHE A O 1
ATOM 647 N N . VAL A 1 86 ? 1.871 0.163 20.949 1.00 92.75 86 VAL A N 1
ATOM 648 C CA . VAL A 1 86 ? 0.957 -0.817 20.345 1.00 92.75 86 VAL A CA 1
ATOM 649 C C . VAL A 1 86 ? 1.173 -0.855 18.835 1.00 92.75 86 VAL A C 1
ATOM 651 O O . VAL A 1 86 ? 1.675 0.107 18.254 1.00 92.75 86 VAL A O 1
ATOM 654 N N . TYR A 1 87 ? 0.792 -1.9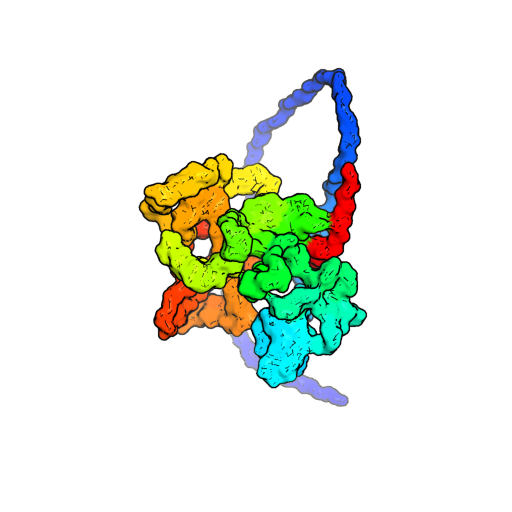53 18.189 1.00 91.12 87 TYR A N 1
ATOM 655 C CA . TYR A 1 87 ? 0.781 -2.014 16.730 1.00 91.12 87 TYR A CA 1
ATOM 656 C C . TYR A 1 87 ? -0.471 -1.319 16.175 1.00 91.12 87 TYR A C 1
ATOM 658 O O . TYR A 1 87 ? -1.499 -1.215 16.847 1.00 91.12 87 TYR A O 1
ATOM 666 N N . LEU A 1 88 ? -0.384 -0.825 14.939 1.00 89.75 88 LEU A N 1
ATOM 667 C CA . LEU A 1 88 ? -1.440 -0.059 14.261 1.00 89.75 88 LEU A CA 1
ATOM 668 C C . LEU A 1 88 ? -2.775 -0.820 14.134 1.00 89.75 88 LEU A C 1
ATOM 670 O O . LEU A 1 88 ? -3.841 -0.220 14.053 1.00 89.75 88 LEU A O 1
ATOM 674 N N . ASP A 1 89 ? -2.699 -2.142 14.124 1.00 90.25 89 ASP A N 1
ATOM 675 C CA . ASP A 1 89 ? -3.780 -3.126 14.039 1.00 90.25 89 ASP A CA 1
ATOM 676 C C . ASP A 1 89 ? -4.372 -3.533 15.406 1.00 90.25 89 ASP A C 1
ATOM 678 O O . ASP A 1 89 ? -5.383 -4.226 15.453 1.00 90.25 89 ASP A O 1
ATOM 682 N N . THR A 1 90 ? -3.809 -3.077 16.532 1.00 93.56 90 THR A N 1
ATOM 683 C CA . THR A 1 90 ? -4.218 -3.531 17.875 1.00 93.56 90 THR A CA 1
ATOM 684 C C . THR A 1 90 ? -5.649 -3.081 18.230 1.00 93.56 90 THR A C 1
ATOM 686 O O . THR A 1 90 ? -5.965 -1.893 18.149 1.00 93.56 90 THR A O 1
ATOM 689 N N . LEU A 1 91 ? -6.511 -4.008 18.681 1.00 95.44 91 LEU A N 1
ATOM 690 C CA . LEU A 1 91 ? -7.869 -3.710 19.192 1.00 95.44 91 LEU A CA 1
ATOM 691 C C . LEU A 1 91 ? -7.910 -3.490 20.712 1.00 95.44 91 LEU A C 1
ATOM 693 O O . LEU A 1 91 ? -8.724 -2.704 21.199 1.00 95.44 91 LEU A O 1
ATOM 697 N N . VAL A 1 92 ? -7.064 -4.202 21.458 1.00 96.69 92 VAL A N 1
ATOM 698 C CA . VAL A 1 92 ? -7.035 -4.227 22.928 1.00 96.69 92 VAL A CA 1
ATOM 699 C C . VAL A 1 92 ? -5.589 -4.107 23.384 1.00 96.69 92 VAL A C 1
ATOM 701 O O . VAL A 1 92 ? -4.718 -4.805 22.871 1.00 96.69 92 VAL A O 1
ATOM 704 N N . CYS A 1 93 ? -5.304 -3.213 24.329 1.00 96.56 93 CYS A N 1
ATOM 705 C CA . CYS A 1 93 ? -3.948 -3.057 24.840 1.00 96.56 93 CYS A CA 1
ATOM 706 C C . CYS A 1 93 ? -3.509 -4.329 25.596 1.00 96.56 93 CYS A C 1
ATOM 708 O O . CYS A 1 93 ? -4.176 -4.688 26.567 1.00 96.56 93 CYS A O 1
ATOM 710 N N . PRO A 1 94 ? -2.379 -4.972 25.238 1.00 95.38 94 PRO A N 1
ATOM 711 C CA . PRO A 1 94 ? -1.937 -6.219 25.876 1.00 95.38 94 PRO A CA 1
ATOM 712 C C . PRO A 1 94 ? -1.441 -6.041 27.322 1.00 95.38 94 PRO A C 1
ATOM 714 O O . PRO A 1 94 ? -1.171 -7.024 27.997 1.00 95.38 94 PRO A O 1
ATOM 717 N N . ASP A 1 95 ? -1.290 -4.796 27.777 1.00 96.50 95 ASP A N 1
ATOM 718 C CA . ASP A 1 95 ? -0.735 -4.429 29.084 1.00 96.50 95 ASP A CA 1
ATOM 719 C C . ASP A 1 95 ? -1.846 -4.004 30.060 1.00 96.50 95 ASP A C 1
ATOM 721 O O . ASP A 1 95 ? -2.052 -4.628 31.095 1.00 96.50 95 ASP A O 1
ATOM 725 N N . CYS A 1 96 ? -2.643 -2.992 29.695 1.00 96.94 96 CYS A N 1
ATOM 726 C CA . CYS A 1 96 ? -3.720 -2.472 30.547 1.00 96.94 96 CYS A CA 1
ATOM 727 C C . CYS A 1 96 ? -5.136 -2.915 30.142 1.00 96.94 96 CYS A C 1
ATOM 729 O O . CYS A 1 96 ? -6.107 -2.381 30.674 1.00 96.94 96 CYS A O 1
ATOM 731 N N . THR A 1 97 ? -5.290 -3.838 29.185 1.00 96.69 97 THR A N 1
ATOM 732 C CA . THR A 1 97 ? -6.580 -4.378 28.681 1.00 96.69 97 THR A CA 1
ATOM 733 C C . THR A 1 97 ? -7.583 -3.361 28.117 1.00 96.69 97 THR A C 1
ATOM 735 O O . THR A 1 97 ? -8.698 -3.724 27.760 1.00 96.69 97 THR A O 1
ATOM 738 N N . THR A 1 98 ? -7.201 -2.087 27.982 1.00 96.50 98 THR A N 1
ATOM 739 C CA . THR A 1 98 ? -8.070 -1.047 27.413 1.00 96.50 98 THR A CA 1
ATOM 740 C C . THR A 1 98 ? -8.452 -1.405 25.978 1.00 96.50 98 THR A C 1
ATOM 742 O O . THR A 1 98 ? -7.566 -1.583 25.138 1.00 96.50 98 THR A O 1
ATOM 745 N N . GLU A 1 99 ? -9.753 -1.468 25.686 1.00 97.19 99 GLU A N 1
ATOM 746 C CA . GLU A 1 99 ? -10.264 -1.500 24.316 1.00 97.19 99 GLU A CA 1
ATOM 747 C C . GLU A 1 99 ? -9.992 -0.171 23.614 1.00 97.19 99 GLU A C 1
ATOM 749 O O . GLU A 1 99 ? -10.201 0.906 24.177 1.00 97.19 99 GLU A O 1
ATOM 754 N N . MET A 1 100 ? -9.530 -0.244 22.369 1.00 96.06 100 MET A N 1
ATOM 755 C CA . MET A 1 100 ? -9.121 0.922 21.599 1.00 96.06 100 MET A CA 1
ATOM 756 C C . MET A 1 100 ? -9.688 0.896 20.180 1.00 96.06 100 MET A C 1
ATOM 758 O O . MET A 1 100 ? -10.054 -0.155 19.635 1.00 96.06 100 MET A O 1
ATOM 762 N N . GLY A 1 101 ? -9.718 2.078 19.575 1.00 96.25 101 GLY A N 1
ATOM 763 C CA . GLY A 1 101 ? -9.936 2.265 18.148 1.00 96.25 101 GLY A CA 1
ATOM 764 C C . GLY A 1 101 ? -9.082 3.400 17.609 1.00 96.25 101 GLY A C 1
ATOM 765 O O . GLY A 1 101 ? -8.657 4.277 18.362 1.00 96.25 101 GLY A O 1
ATOM 766 N N . LEU A 1 102 ? -8.828 3.359 16.306 1.00 95.00 102 LEU A N 1
ATOM 767 C CA . LEU A 1 102 ? -8.139 4.403 15.568 1.00 95.00 102 LEU A CA 1
ATOM 768 C C . LEU A 1 102 ? -9.172 5.399 15.035 1.00 95.00 102 LEU A C 1
ATOM 770 O O . LEU A 1 102 ? -9.990 5.062 14.177 1.00 95.00 102 LEU A O 1
ATOM 774 N N . GLU A 1 103 ? -9.113 6.628 15.534 1.00 92.56 103 GLU A N 1
ATOM 775 C CA . GLU A 1 103 ? -9.716 7.778 14.870 1.00 92.56 103 GLU A CA 1
ATOM 776 C C . GLU A 1 103 ? -8.780 8.156 13.710 1.00 92.56 103 GLU A C 1
ATOM 778 O O . GLU A 1 103 ? -7.594 8.402 13.923 1.00 92.56 103 GLU A O 1
ATOM 783 N N . VAL A 1 104 ? -9.278 8.050 12.475 1.00 88.25 104 VAL A N 1
ATOM 784 C CA . VAL A 1 104 ? -8.463 7.943 11.249 1.00 88.25 104 VAL A CA 1
ATOM 785 C C . VAL A 1 104 ? -7.992 9.289 10.680 1.00 88.25 104 VAL A C 1
ATOM 787 O O . VAL A 1 104 ? -7.010 9.306 9.943 1.00 88.25 104 VAL A O 1
ATOM 790 N N . ILE A 1 105 ? -8.632 10.404 11.039 1.00 85.81 105 ILE A N 1
ATOM 791 C CA . ILE A 1 105 ? -8.299 11.746 10.542 1.00 85.81 105 ILE A CA 1
ATOM 792 C C . ILE A 1 105 ? -7.021 12.244 11.225 1.00 85.81 105 ILE A C 1
ATOM 794 O O . ILE A 1 105 ? -6.002 12.427 10.566 1.00 85.81 105 ILE A O 1
ATOM 798 N N . GLU A 1 106 ? -7.035 12.337 12.560 1.00 86.31 106 GLU A N 1
ATOM 799 C CA . GLU A 1 106 ? -5.857 12.701 13.371 1.00 86.31 106 GLU A CA 1
ATOM 800 C C . GLU A 1 106 ? -4.974 11.482 13.715 1.00 86.31 106 GLU A C 1
ATOM 802 O O . GLU A 1 106 ? -3.971 11.593 14.422 1.00 86.31 106 GLU A O 1
ATOM 807 N N . ARG A 1 107 ? -5.358 10.287 13.240 1.00 87.75 107 ARG A N 1
ATOM 808 C CA . ARG A 1 107 ? -4.639 9.002 13.382 1.00 87.75 107 ARG A CA 1
ATOM 809 C C . ARG A 1 107 ? -4.259 8.645 14.818 1.00 87.75 107 ARG A C 1
ATOM 811 O O . ARG A 1 107 ? -3.205 8.066 15.093 1.00 87.75 107 ARG A O 1
ATOM 818 N N . ARG A 1 108 ? -5.153 8.962 15.747 1.00 88.88 108 ARG A N 1
ATOM 819 C CA . ARG A 1 108 ? -4.978 8.750 17.185 1.00 88.88 108 ARG A CA 1
ATOM 820 C C . ARG A 1 108 ? -5.725 7.513 17.657 1.00 88.88 108 ARG A C 1
ATOM 822 O O . ARG A 1 108 ? -6.885 7.286 17.318 1.00 88.88 108 ARG A O 1
ATOM 829 N N . PHE A 1 109 ? -5.065 6.735 18.507 1.00 94.12 109 PHE A N 1
ATOM 830 C CA . PHE A 1 109 ? -5.732 5.700 19.281 1.00 94.12 109 PHE A CA 1
ATOM 831 C C . PHE A 1 109 ? -6.519 6.331 20.431 1.00 94.12 109 PHE A C 1
ATOM 833 O O . PHE A 1 109 ? -5.957 7.066 21.243 1.00 94.12 109 PHE A O 1
ATOM 840 N N . VAL A 1 110 ? -7.808 6.009 20.521 1.00 95.75 110 VAL A N 1
ATOM 841 C CA . VAL A 1 110 ? -8.715 6.451 21.590 1.00 95.75 110 VAL A CA 1
ATOM 842 C C . VAL A 1 110 ? -9.310 5.250 22.320 1.00 95.75 110 VAL A C 1
ATOM 844 O O . VAL A 1 110 ? -9.435 4.164 21.753 1.00 95.75 110 VAL A O 1
ATOM 847 N N . GLY A 1 111 ? -9.621 5.431 23.605 1.00 96.31 111 GLY A N 1
ATOM 848 C CA . GLY A 1 111 ? -10.217 4.387 24.439 1.00 96.31 111 GLY A CA 1
ATOM 849 C C . GLY A 1 111 ? -11.707 4.240 24.145 1.00 96.31 111 GLY A C 1
ATOM 850 O O . GLY A 1 111 ? -12.412 5.242 24.033 1.00 96.31 111 GLY A O 1
ATOM 851 N N . ILE A 1 112 ? -12.178 3.001 24.038 1.00 96.62 112 ILE A N 1
ATOM 852 C CA . ILE A 1 112 ? -13.568 2.664 23.722 1.00 96.62 112 ILE A CA 1
ATOM 853 C C . ILE A 1 112 ? -14.287 2.178 24.982 1.00 96.62 112 ILE A C 1
ATOM 855 O O . ILE A 1 112 ? -13.711 1.468 25.806 1.00 96.62 112 ILE A O 1
ATOM 859 N N . ARG A 1 113 ? -15.568 2.531 25.115 1.00 94.88 113 ARG A N 1
ATOM 860 C CA . ARG A 1 113 ? -16.523 1.911 26.047 1.00 94.88 113 ARG A CA 1
ATOM 861 C C . ARG A 1 113 ? -17.828 1.664 25.302 1.00 94.88 113 ARG A C 1
ATOM 863 O O . ARG A 1 113 ? -18.257 2.538 24.562 1.00 94.88 113 ARG A O 1
ATOM 870 N N . ASP A 1 114 ? -18.445 0.498 25.462 1.00 93.06 114 ASP A N 1
ATOM 871 C CA . ASP A 1 114 ? -19.715 0.134 24.803 1.00 93.06 114 ASP A CA 1
ATOM 872 C C . ASP A 1 114 ? -19.713 0.347 23.269 1.00 93.06 114 ASP A C 1
ATOM 874 O O . ASP A 1 114 ? -20.685 0.829 22.692 1.00 93.06 114 ASP A O 1
ATOM 878 N N . GLY A 1 115 ? -18.589 0.067 22.596 1.00 94.62 115 GLY A N 1
ATOM 879 C CA . GLY A 1 115 ? -18.454 0.272 21.146 1.00 94.62 115 GLY A CA 1
ATOM 880 C C . GLY A 1 115 ? -18.393 1.738 20.684 1.00 94.62 115 GLY A C 1
ATOM 881 O O . GLY A 1 115 ? -18.475 1.993 19.484 1.00 94.62 115 GLY A O 1
ATOM 882 N N . ARG A 1 116 ? -18.224 2.705 21.597 1.00 95.75 116 ARG A N 1
ATOM 883 C CA . ARG A 1 116 ? -18.133 4.147 21.300 1.00 95.75 116 ARG A CA 1
ATOM 884 C C . ARG A 1 116 ? -16.944 4.836 21.982 1.00 95.75 116 ARG A C 1
ATOM 886 O O . ARG A 1 116 ? -16.428 4.374 22.999 1.00 95.75 116 ARG A O 1
ATOM 893 N N . ALA A 1 117 ? -16.554 5.982 21.439 1.00 95.50 117 ALA A N 1
ATOM 894 C CA . ALA A 1 117 ? -15.630 6.948 22.026 1.00 95.50 117 ALA A CA 1
ATOM 895 C C . ALA A 1 117 ? -16.144 8.372 21.748 1.00 95.50 117 ALA A C 1
ATOM 897 O O . ALA A 1 117 ? -16.770 8.610 20.719 1.00 95.50 117 ALA A O 1
ATOM 898 N N . VAL A 1 118 ? -15.876 9.328 22.639 1.00 93.88 118 VAL A N 1
ATOM 899 C CA . VAL A 1 118 ? -16.135 10.756 22.378 1.00 93.88 118 VAL A CA 1
ATOM 900 C C . VAL A 1 118 ? -14.794 11.446 22.205 1.00 93.88 118 VAL A C 1
ATOM 902 O O . VAL A 1 118 ? -13.918 11.318 23.060 1.00 93.88 118 VAL A O 1
ATOM 905 N N . VAL A 1 119 ? -14.629 12.147 21.087 1.00 90.75 119 VAL A N 1
ATOM 906 C CA . VAL A 1 119 ? -13.359 12.740 20.675 1.00 90.75 119 VAL A CA 1
ATOM 907 C C . VAL A 1 119 ? -13.643 14.131 20.114 1.00 90.75 119 VAL A C 1
ATOM 909 O O . VAL A 1 119 ? -14.425 14.269 19.178 1.00 90.75 119 VAL A O 1
ATOM 912 N N . ASP A 1 120 ? -13.082 15.164 20.745 1.00 90.12 120 ASP A N 1
ATOM 913 C CA . ASP A 1 120 ? -13.309 16.589 20.437 1.00 90.12 120 ASP A CA 1
ATOM 914 C C . ASP A 1 120 ? -14.796 16.987 20.321 1.00 90.12 120 ASP A C 1
ATOM 916 O O . ASP A 1 120 ? -15.195 17.799 19.490 1.00 90.12 120 ASP A O 1
ATOM 920 N N . GLY A 1 121 ? -15.642 16.384 21.165 1.00 90.25 121 GLY A N 1
ATOM 921 C CA . GLY A 1 121 ? -17.094 16.599 21.178 1.00 90.25 121 GLY A CA 1
ATOM 922 C C . GLY A 1 121 ? -17.881 15.789 20.139 1.00 90.25 121 GLY A C 1
ATOM 923 O O . GLY A 1 121 ? -19.107 15.755 20.210 1.00 90.25 121 GLY A O 1
ATOM 924 N N . VAL A 1 122 ? -17.210 15.088 19.222 1.00 90.69 122 VAL A N 1
ATOM 925 C CA . VAL A 1 122 ? -17.832 14.186 18.242 1.00 90.69 122 VAL A CA 1
ATOM 926 C C . VAL A 1 122 ? -17.918 12.773 18.820 1.00 90.69 122 VAL A C 1
ATOM 928 O O . VAL A 1 122 ? -16.949 12.264 19.388 1.00 90.69 122 VAL A O 1
ATOM 931 N N . THR A 1 123 ? -19.070 12.115 18.666 1.00 94.31 123 THR A N 1
ATOM 932 C CA . THR A 1 123 ? -19.212 10.693 19.012 1.00 94.31 123 THR A CA 1
ATOM 933 C C . THR A 1 123 ? -18.762 9.826 17.842 1.00 94.31 123 THR A C 1
ATOM 935 O O . THR A 1 123 ? -19.219 9.988 16.711 1.00 94.31 123 THR A O 1
ATOM 938 N N . TRP A 1 124 ? -17.868 8.894 18.145 1.00 95.56 124 TRP A N 1
ATOM 939 C CA . TRP A 1 124 ? -17.329 7.899 17.236 1.00 95.56 124 TRP A CA 1
ATOM 940 C C . TRP A 1 124 ? -17.746 6.503 17.693 1.00 95.56 124 TRP A C 1
ATOM 942 O O . TRP A 1 124 ? -17.764 6.212 18.888 1.00 95.56 124 TRP A O 1
ATOM 952 N N . TYR A 1 125 ? -18.026 5.625 16.740 1.00 97.12 125 TYR A N 1
ATOM 953 C CA . TYR A 1 125 ? -18.463 4.251 16.956 1.00 97.12 125 TYR A CA 1
ATOM 954 C C . TYR A 1 125 ? -17.461 3.262 16.356 1.00 97.12 125 TYR A C 1
ATOM 956 O O . TYR A 1 125 ? -16.705 3.587 15.439 1.00 97.12 125 TYR A O 1
ATOM 964 N N . THR A 1 126 ? -17.442 2.030 16.853 1.00 97.44 126 THR A N 1
ATOM 965 C CA . THR A 1 126 ? -16.675 0.943 16.239 1.00 97.44 126 THR A CA 1
ATOM 966 C C . THR A 1 126 ? -17.250 0.571 14.882 1.00 97.44 126 THR A C 1
ATOM 968 O O . THR A 1 126 ? -18.463 0.404 14.762 1.00 97.44 126 THR A O 1
ATOM 971 N N . CYS A 1 127 ? -16.389 0.349 13.885 1.00 96.56 127 CYS A N 1
ATOM 972 C CA . CYS A 1 127 ? -16.819 -0.229 12.616 1.00 96.56 127 CYS A CA 1
ATOM 973 C C . CYS A 1 127 ? -17.585 -1.549 12.830 1.00 96.56 127 CYS A C 1
ATOM 975 O O . CYS A 1 127 ? -17.170 -2.387 13.632 1.00 96.56 127 CYS A O 1
ATOM 977 N N . SER A 1 128 ? -18.643 -1.777 12.048 1.00 95.12 128 SER A N 1
ATOM 978 C CA . SER A 1 128 ? -19.408 -3.036 12.025 1.00 95.12 128 SER A CA 1
ATOM 979 C C . SER A 1 128 ? -18.547 -4.291 11.783 1.00 95.12 128 SER A C 1
ATOM 981 O O . SER A 1 128 ? -18.907 -5.389 12.202 1.00 95.12 128 SER A O 1
ATOM 983 N N . GLU A 1 129 ? -17.371 -4.135 11.168 1.00 93.44 129 GLU A N 1
ATOM 984 C CA . GLU A 1 129 ? -16.385 -5.199 10.941 1.00 93.44 129 GLU A CA 1
ATOM 985 C C . GLU A 1 129 ? -15.406 -5.409 12.119 1.00 93.44 129 GLU A C 1
ATOM 987 O O . GLU A 1 129 ? -14.419 -6.129 11.972 1.00 93.44 129 GLU A O 1
ATOM 992 N N . ARG A 1 130 ? -15.633 -4.815 13.305 1.00 94.38 130 ARG A N 1
ATOM 993 C CA . ARG A 1 130 ? -14.720 -4.950 14.466 1.00 94.38 130 ARG A CA 1
ATOM 994 C C . ARG A 1 130 ? -14.469 -6.398 14.879 1.00 94.38 130 ARG A C 1
ATOM 996 O O . ARG A 1 130 ? -13.340 -6.733 15.225 1.00 94.38 130 ARG A O 1
ATOM 1003 N N . ARG A 1 131 ? -15.478 -7.272 14.773 1.00 90.44 131 ARG A N 1
ATOM 1004 C CA . ARG A 1 131 ? -15.329 -8.718 15.040 1.00 90.44 131 ARG A CA 1
ATOM 1005 C C . ARG A 1 131 ? -14.317 -9.417 14.117 1.00 90.44 131 ARG A C 1
ATOM 1007 O O . ARG A 1 131 ? -13.811 -10.469 14.477 1.00 90.44 131 ARG A O 1
ATOM 1014 N N . TRP A 1 132 ? -14.007 -8.816 12.967 1.00 88.94 132 TRP A N 1
ATOM 1015 C CA . TRP A 1 132 ? -13.008 -9.266 11.991 1.00 88.94 132 TRP A CA 1
ATOM 1016 C C . TRP A 1 132 ? -11.735 -8.400 12.036 1.00 88.94 132 TRP A C 1
ATOM 1018 O O . TRP A 1 132 ? -11.108 -8.125 11.015 1.00 88.94 132 TRP A O 1
ATOM 1028 N N . GLY A 1 133 ? -11.367 -7.903 13.222 1.00 91.69 133 GLY A N 1
ATOM 1029 C CA . GLY A 1 133 ? -10.115 -7.171 13.436 1.00 91.69 133 GLY A CA 1
ATOM 1030 C C . GLY A 1 133 ? -10.101 -5.726 12.920 1.00 91.69 133 GLY A C 1
ATOM 1031 O O . GLY A 1 133 ? -9.033 -5.120 12.838 1.00 91.69 133 GLY A O 1
ATOM 1032 N N . CYS A 1 134 ? -11.247 -5.131 12.570 1.00 95.38 134 CYS A N 1
ATOM 1033 C CA . CYS A 1 134 ? -11.282 -3.707 12.235 1.00 95.38 134 CYS A CA 1
ATOM 1034 C C . CYS A 1 134 ? -11.232 -2.836 13.503 1.00 95.38 134 CYS A C 1
ATOM 1036 O O . CYS A 1 134 ? -12.179 -2.804 14.292 1.00 95.38 134 CYS A O 1
ATOM 1038 N N . ASN A 1 135 ? -10.146 -2.085 13.689 1.00 95.44 135 ASN A N 1
ATOM 1039 C CA . ASN A 1 135 ? -10.013 -1.124 14.786 1.00 95.44 135 ASN A CA 1
ATOM 1040 C C . ASN A 1 135 ? -10.318 0.332 14.382 1.00 95.44 135 ASN A C 1
ATOM 1042 O O . ASN A 1 135 ? -10.284 1.204 15.245 1.00 95.44 135 ASN A O 1
ATOM 1046 N N . TRP A 1 136 ? -10.635 0.618 13.115 1.00 96.06 136 TRP A N 1
ATOM 1047 C CA . TRP A 1 136 ? -10.996 1.974 12.680 1.00 96.06 136 TRP A CA 1
ATOM 1048 C C . TRP A 1 136 ? -12.380 2.378 13.191 1.00 96.06 136 TRP A C 1
ATOM 1050 O O . TRP A 1 136 ? -13.330 1.588 13.168 1.00 96.06 136 TRP A O 1
ATOM 1060 N N . LEU A 1 137 ? -12.486 3.632 13.618 1.00 95.69 137 LEU A N 1
ATOM 1061 C CA . LEU A 1 137 ? -13.729 4.231 14.078 1.00 95.69 137 LEU A CA 1
ATOM 1062 C C . LEU A 1 137 ? -14.528 4.866 12.936 1.00 95.69 137 LEU A C 1
ATOM 1064 O O . LEU A 1 137 ? -14.008 5.153 11.855 1.00 95.69 137 LEU A O 1
ATOM 1068 N N . VAL A 1 138 ? -15.817 5.068 13.194 1.00 94.31 138 VAL A N 1
ATOM 1069 C CA . VAL A 1 138 ? -16.793 5.645 12.267 1.00 94.31 138 VAL A CA 1
ATOM 1070 C C . VAL A 1 138 ? -17.594 6.739 12.961 1.00 94.31 138 VAL A C 1
ATOM 1072 O O . VAL A 1 138 ? -17.785 6.691 14.174 1.00 94.31 138 VAL A O 1
ATOM 1075 N N . ARG A 1 139 ? -18.079 7.718 12.204 1.00 90.06 139 ARG A N 1
ATOM 1076 C CA . ARG A 1 139 ? -19.082 8.674 12.687 1.00 90.06 139 ARG A CA 1
ATOM 1077 C C . ARG A 1 139 ? -20.490 8.077 12.576 1.00 90.06 139 ARG A C 1
ATOM 1079 O O . ARG A 1 139 ? -20.690 7.073 11.897 1.00 90.06 139 ARG A O 1
ATOM 1086 N N . GLU A 1 140 ? -21.459 8.702 13.239 1.00 87.69 140 GLU A N 1
ATOM 1087 C CA . GLU A 1 140 ? -22.871 8.278 13.259 1.00 87.69 140 GLU A CA 1
ATOM 1088 C C . GLU A 1 140 ? -23.518 8.190 11.865 1.00 87.69 140 GLU A C 1
ATOM 1090 O O . GLU A 1 140 ? -24.363 7.336 11.614 1.00 87.69 140 GLU A O 1
ATOM 1095 N N . ASP A 1 141 ? -23.075 9.045 10.943 1.00 85.62 141 ASP A N 1
ATOM 1096 C CA . ASP A 1 141 ? -23.524 9.146 9.553 1.00 85.62 141 ASP A CA 1
ATOM 1097 C C . ASP A 1 141 ? -22.873 8.117 8.604 1.00 85.62 141 ASP A C 1
ATOM 1099 O O . ASP A 1 141 ? -23.168 8.101 7.407 1.00 85.62 141 ASP A O 1
ATOM 1103 N N . ALA A 1 142 ? -22.004 7.229 9.104 1.00 86.31 142 ALA A N 1
ATOM 1104 C CA . ALA A 1 142 ? -21.279 6.269 8.275 1.00 86.31 142 ALA A CA 1
ATOM 1105 C C . ALA A 1 142 ? -22.200 5.181 7.669 1.00 86.31 142 ALA A C 1
ATOM 1107 O O . ALA A 1 142 ? -22.810 4.403 8.413 1.00 86.31 142 ALA A O 1
ATOM 1108 N N . PRO A 1 143 ? -22.249 5.027 6.327 1.00 85.38 143 PRO A N 1
ATOM 1109 C CA . PRO A 1 143 ? -23.075 4.014 5.671 1.00 85.38 143 PRO A CA 1
ATOM 1110 C C . PRO A 1 143 ? -22.829 2.594 6.199 1.00 85.38 143 PRO A C 1
ATOM 1112 O O . PRO A 1 143 ? -21.700 2.095 6.193 1.00 85.38 143 PRO A O 1
ATOM 1115 N N . ALA A 1 144 ? -23.906 1.942 6.652 1.00 88.25 144 ALA A N 1
ATOM 1116 C CA . ALA A 1 144 ? -23.899 0.611 7.272 1.00 88.25 144 ALA A CA 1
ATOM 1117 C C . ALA A 1 144 ? -22.928 0.451 8.469 1.00 88.25 144 ALA A C 1
ATOM 1119 O O . ALA A 1 144 ? -22.505 -0.664 8.768 1.00 88.25 144 ALA A O 1
ATOM 1120 N N . GLY A 1 145 ? -22.537 1.548 9.134 1.00 93.06 145 GLY A N 1
ATOM 1121 C CA . GLY A 1 145 ? -21.550 1.525 10.218 1.00 93.06 145 GLY A CA 1
ATOM 1122 C C . GLY A 1 145 ? -20.146 1.090 9.775 1.00 93.06 145 GLY A C 1
ATOM 1123 O O . GLY A 1 145 ? -19.342 0.663 10.607 1.00 93.06 145 GLY A O 1
ATOM 1124 N N . ARG A 1 146 ? -19.829 1.155 8.472 1.00 93.69 146 ARG A N 1
ATOM 1125 C CA . ARG A 1 146 ? -18.516 0.763 7.936 1.00 93.69 146 ARG A CA 1
ATOM 1126 C C . ARG A 1 146 ? -17.556 1.946 7.884 1.00 93.69 146 ARG A C 1
ATOM 1128 O O . ARG A 1 146 ? -17.901 3.018 7.392 1.00 93.69 146 ARG A O 1
ATOM 1135 N N . CYS A 1 147 ? -16.322 1.731 8.338 1.00 94.25 147 CYS A N 1
ATOM 1136 C CA . CYS A 1 147 ? -15.251 2.717 8.205 1.00 94.25 147 CYS A CA 1
ATOM 1137 C C . CYS A 1 147 ? -14.843 2.891 6.739 1.00 94.25 147 CYS A C 1
ATOM 1139 O O . CYS A 1 147 ? -15.167 2.054 5.895 1.00 94.25 147 CYS A O 1
ATOM 1141 N N . PHE A 1 148 ? -14.092 3.955 6.444 1.00 93.06 148 PHE A N 1
ATOM 1142 C CA . PHE A 1 148 ? -13.630 4.260 5.089 1.00 93.06 148 PHE A CA 1
ATOM 1143 C C . PHE A 1 148 ? -12.986 3.044 4.397 1.00 93.06 148 PHE A C 1
ATOM 1145 O O . PHE A 1 148 ? -13.443 2.648 3.330 1.00 93.06 148 PHE A O 1
ATOM 1152 N N . SER A 1 149 ? -12.043 2.355 5.056 1.00 95.19 149 SER A N 1
ATOM 1153 C CA . SER A 1 149 ? -11.444 1.114 4.535 1.00 95.19 149 SER A CA 1
ATOM 1154 C C . SER A 1 149 ? -12.491 0.055 4.175 1.00 95.19 149 SER A C 1
ATOM 1156 O O . SER A 1 149 ? -12.502 -0.450 3.053 1.00 95.19 149 SER A O 1
ATOM 1158 N N . CYS A 1 150 ? -13.396 -0.276 5.098 1.00 95.00 150 CYS A N 1
ATOM 1159 C CA . CYS A 1 150 ? -14.389 -1.332 4.893 1.00 95.00 150 CYS A CA 1
ATOM 1160 C C . CYS A 1 150 ? -15.514 -0.933 3.918 1.00 95.00 150 CYS A C 1
ATOM 1162 O O . CYS A 1 150 ? -16.172 -1.814 3.374 1.00 95.00 150 CYS A O 1
ATOM 1164 N N . ARG A 1 151 ? -15.733 0.364 3.650 1.00 93.31 151 ARG A N 1
ATOM 1165 C CA . ARG A 1 151 ? -16.620 0.837 2.567 1.00 93.31 151 ARG A CA 1
ATOM 1166 C C . ARG A 1 151 ? -16.037 0.591 1.175 1.00 93.31 151 ARG A C 1
ATOM 1168 O O . ARG A 1 151 ? -16.797 0.288 0.261 1.00 93.31 151 ARG A O 1
ATOM 1175 N N . LEU A 1 152 ? -14.712 0.670 1.024 1.00 95.44 152 LEU A N 1
ATOM 1176 C CA . LEU A 1 152 ? -14.049 0.404 -0.256 1.00 95.44 152 LEU A CA 1
ATOM 1177 C C . LEU A 1 152 ? -14.112 -1.080 -0.661 1.00 95.44 152 LEU A C 1
ATOM 1179 O O . LEU A 1 152 ? -13.922 -1.379 -1.834 1.00 95.44 152 LEU A O 1
ATOM 1183 N N . THR A 1 153 ? -14.419 -2.009 0.253 1.00 95.62 153 THR A N 1
ATOM 1184 C CA . THR A 1 153 ? -14.714 -3.405 -0.123 1.00 95.62 153 THR A CA 1
ATOM 1185 C C . THR A 1 153 ? -16.113 -3.495 -0.716 1.00 95.62 153 THR A C 1
ATOM 1187 O O . THR A 1 153 ? -17.115 -3.347 -0.013 1.00 95.62 153 THR A O 1
ATOM 1190 N N . ARG A 1 154 ? -16.161 -3.741 -2.025 1.00 93.75 154 ARG A N 1
ATOM 1191 C CA . ARG A 1 154 ? -17.376 -3.942 -2.811 1.00 93.75 154 ARG A CA 1
ATOM 1192 C C . ARG A 1 154 ? -17.913 -5.356 -2.623 1.00 93.75 154 ARG A C 1
ATOM 1194 O O . ARG A 1 154 ? -19.083 -5.516 -2.280 1.00 93.75 154 ARG A O 1
ATOM 1201 N N . THR A 1 155 ? -17.045 -6.355 -2.781 1.00 91.81 155 THR A N 1
ATOM 1202 C CA . THR A 1 155 ? -17.399 -7.779 -2.681 1.00 91.81 155 THR A CA 1
ATOM 1203 C C . THR A 1 155 ? -16.510 -8.485 -1.660 1.00 91.81 155 THR A C 1
ATOM 1205 O O . THR A 1 155 ? -15.320 -8.189 -1.552 1.00 91.81 155 THR A O 1
ATOM 1208 N N . ARG A 1 156 ? -17.100 -9.409 -0.896 1.00 90.44 156 ARG A N 1
ATOM 1209 C CA . ARG A 1 156 ? -16.454 -10.214 0.153 1.00 90.44 156 ARG A CA 1
ATOM 1210 C C . ARG A 1 156 ? -17.026 -11.643 0.145 1.00 90.44 156 ARG A C 1
ATOM 1212 O O . ARG A 1 156 ? -18.104 -11.825 -0.424 1.00 90.44 156 ARG A O 1
ATOM 1219 N N . PRO A 1 157 ? -16.399 -12.616 0.829 1.00 88.19 157 PRO A N 1
ATOM 1220 C CA . PRO A 1 157 ? -16.940 -13.967 0.957 1.00 88.19 157 PRO A CA 1
ATOM 1221 C C . PRO A 1 157 ? -18.263 -14.008 1.749 1.00 88.19 157 PRO A C 1
ATOM 1223 O O . PRO A 1 157 ? -18.529 -13.091 2.540 1.00 88.19 157 PRO A O 1
ATOM 1226 N N . PRO A 1 158 ? -19.077 -15.069 1.581 1.00 85.94 158 PRO A N 1
ATOM 1227 C CA . PRO A 1 158 ? -20.273 -15.328 2.385 1.00 85.94 158 PRO A CA 1
ATOM 1228 C C . PRO A 1 158 ? -20.017 -15.303 3.901 1.00 85.94 158 PRO A C 1
ATOM 1230 O O . PRO A 1 158 ? -18.910 -15.554 4.370 1.00 85.94 158 PRO A O 1
ATOM 1233 N N . ALA A 1 159 ? -21.051 -14.988 4.688 1.00 84.75 159 ALA A N 1
ATOM 1234 C CA . ALA A 1 159 ? -20.927 -14.786 6.138 1.00 84.75 159 ALA A CA 1
ATOM 1235 C C . ALA A 1 159 ? -20.702 -16.081 6.949 1.00 84.75 159 ALA A C 1
ATOM 1237 O O . ALA A 1 159 ? -20.331 -16.009 8.121 1.00 84.75 159 ALA A O 1
ATOM 1238 N N . ASP A 1 160 ? -20.954 -17.233 6.334 1.00 85.75 160 ASP A N 1
ATOM 1239 C CA . ASP A 1 160 ? -20.770 -18.594 6.837 1.00 85.75 160 ASP A CA 1
ATOM 1240 C C . ASP A 1 160 ? -19.417 -19.218 6.437 1.00 85.75 160 ASP A C 1
ATOM 1242 O O . ASP A 1 160 ? -18.999 -20.213 7.029 1.00 85.75 160 ASP A O 1
ATOM 1246 N N . ASP A 1 161 ? -18.681 -18.599 5.509 1.00 85.88 161 ASP A N 1
ATOM 1247 C CA . ASP A 1 161 ? -17.332 -19.009 5.107 1.00 85.88 161 ASP A CA 1
ATOM 1248 C C . ASP A 1 161 ? -16.265 -18.450 6.063 1.00 85.88 161 ASP A C 1
ATOM 1250 O O . ASP A 1 161 ? -15.562 -17.473 5.785 1.00 85.88 161 ASP A O 1
ATOM 1254 N N . THR A 1 162 ? -16.151 -19.071 7.236 1.00 83.00 162 THR A N 1
ATOM 1255 C CA . THR A 1 162 ? -15.219 -18.636 8.287 1.00 83.00 162 THR A CA 1
ATOM 1256 C C . THR A 1 162 ? -13.758 -18.614 7.829 1.00 83.00 162 THR A C 1
ATOM 1258 O O . THR A 1 162 ? -13.028 -17.697 8.202 1.00 83.00 162 THR A O 1
ATOM 1261 N N . ILE A 1 163 ? -13.341 -19.556 6.975 1.00 82.50 163 ILE A N 1
ATOM 1262 C CA . ILE A 1 163 ? -11.957 -19.663 6.488 1.00 82.50 163 ILE A CA 1
ATOM 1263 C C . ILE A 1 163 ? -11.602 -18.457 5.612 1.00 82.50 163 ILE A C 1
ATOM 1265 O O . ILE A 1 163 ? -10.560 -17.827 5.817 1.00 82.50 163 ILE A O 1
ATOM 1269 N N . ALA A 1 164 ? -12.458 -18.091 4.653 1.00 85.31 164 ALA A N 1
ATOM 1270 C CA . ALA A 1 164 ? -12.193 -16.908 3.843 1.00 85.31 164 ALA A CA 1
ATOM 1271 C C . ALA A 1 164 ? -12.375 -15.607 4.639 1.00 85.31 164 ALA A C 1
ATOM 1273 O O . ALA A 1 164 ? -11.686 -14.630 4.354 1.00 85.31 164 ALA A O 1
ATOM 1274 N N . LEU A 1 165 ? -13.237 -15.574 5.662 1.00 86.94 165 LEU A N 1
ATOM 1275 C CA . LEU A 1 165 ? -13.404 -14.404 6.534 1.00 86.94 165 LEU A CA 1
ATOM 1276 C C . LEU A 1 165 ? -12.184 -14.136 7.434 1.00 86.94 165 LEU A C 1
ATOM 1278 O O . LEU A 1 165 ? -11.838 -12.973 7.650 1.00 86.94 165 LEU A O 1
ATOM 1282 N N . GLU A 1 166 ? -11.473 -15.170 7.892 1.00 85.00 166 GLU A N 1
ATOM 1283 C CA . GLU A 1 166 ? -10.176 -15.008 8.567 1.00 85.00 166 GLU A CA 1
ATOM 1284 C C . GLU A 1 166 ? -9.122 -14.404 7.624 1.00 85.00 166 GLU A C 1
ATOM 1286 O O . GLU A 1 166 ? -8.427 -13.450 7.981 1.00 85.00 166 GLU A O 1
ATOM 1291 N N . LYS A 1 167 ? -9.046 -14.887 6.378 1.00 87.19 167 LYS A N 1
ATOM 1292 C CA . LYS A 1 167 ? -8.132 -14.335 5.361 1.00 87.19 167 LYS A CA 1
ATOM 1293 C C . LYS A 1 167 ? -8.525 -12.932 4.893 1.00 87.19 167 LYS A C 1
ATOM 1295 O O . LYS A 1 167 ? -7.652 -12.095 4.634 1.00 87.19 167 LYS A O 1
ATOM 1300 N N . LEU A 1 168 ? -9.823 -12.633 4.862 1.00 90.44 168 LEU A N 1
ATOM 1301 C CA . LEU A 1 168 ? -10.351 -11.287 4.661 1.00 90.44 168 LEU A CA 1
ATOM 1302 C C . LEU A 1 168 ? -9.858 -10.346 5.764 1.00 90.44 168 LEU A C 1
ATOM 1304 O O . LEU A 1 168 ? -9.439 -9.243 5.439 1.00 90.44 168 LEU A O 1
ATOM 1308 N N . ALA A 1 169 ? -9.844 -10.765 7.035 1.00 90.12 169 ALA A N 1
ATOM 1309 C CA . ALA A 1 169 ? -9.377 -9.927 8.144 1.00 90.12 169 ALA A CA 1
ATOM 1310 C C . ALA A 1 169 ? -7.902 -9.504 7.979 1.00 90.12 169 ALA A C 1
ATOM 1312 O O . ALA A 1 169 ? -7.590 -8.314 8.097 1.00 90.12 169 ALA A O 1
ATOM 1313 N N . THR A 1 170 ? -7.011 -10.440 7.623 1.00 89.31 170 THR A N 1
ATOM 1314 C CA . THR A 1 170 ? -5.595 -10.148 7.316 1.00 89.31 170 THR A CA 1
ATOM 1315 C C . THR A 1 170 ? -5.445 -9.242 6.088 1.00 89.31 170 THR A C 1
ATOM 1317 O O . THR A 1 170 ? -4.647 -8.302 6.091 1.00 89.31 170 THR A O 1
ATOM 1320 N N . THR A 1 171 ? -6.235 -9.476 5.038 1.00 92.44 171 THR A N 1
ATOM 1321 C CA . THR A 1 171 ? -6.190 -8.677 3.800 1.00 92.44 171 THR A CA 1
ATOM 1322 C C . THR A 1 171 ? -6.719 -7.259 4.012 1.00 92.44 171 THR A C 1
ATOM 1324 O O . THR A 1 171 ? -6.127 -6.288 3.547 1.00 92.44 171 THR A O 1
ATOM 1327 N N . GLU A 1 172 ? -7.785 -7.112 4.795 1.00 95.06 172 GLU A N 1
ATOM 1328 C CA . GLU A 1 172 ? -8.321 -5.832 5.252 1.00 95.06 172 GLU A CA 1
ATOM 1329 C C . GLU A 1 172 ? -7.317 -5.070 6.130 1.00 95.06 172 GLU A C 1
ATOM 1331 O O . GLU A 1 172 ? -7.260 -3.844 6.064 1.00 95.06 172 GLU A O 1
ATOM 1336 N N . GLU A 1 173 ? -6.491 -5.754 6.927 1.00 93.81 173 GLU A N 1
ATOM 1337 C CA . GLU A 1 173 ? -5.402 -5.115 7.674 1.00 93.81 173 GLU A CA 1
ATOM 1338 C C . GLU A 1 173 ? -4.314 -4.562 6.745 1.00 93.81 173 GLU A C 1
ATOM 1340 O O . GLU A 1 173 ? -3.946 -3.389 6.852 1.00 93.81 173 GLU A O 1
ATOM 1345 N N . ALA A 1 174 ? -3.857 -5.361 5.778 1.00 93.62 174 ALA A N 1
ATOM 1346 C CA . ALA A 1 174 ? -2.921 -4.906 4.754 1.00 93.62 174 ALA A CA 1
ATOM 1347 C C . ALA A 1 174 ? -3.495 -3.721 3.953 1.00 93.62 174 ALA A C 1
ATOM 1349 O O . ALA A 1 174 ? -2.808 -2.721 3.742 1.00 93.62 174 ALA A O 1
ATOM 1350 N N . LYS A 1 175 ? -4.784 -3.761 3.598 1.00 96.69 175 LYS A N 1
ATOM 1351 C CA . LYS A 1 175 ? -5.472 -2.653 2.926 1.00 96.69 175 LYS A CA 1
ATOM 1352 C C . LYS A 1 175 ? -5.548 -1.397 3.803 1.00 96.69 175 LYS A C 1
ATOM 1354 O O . LYS A 1 175 ? -5.285 -0.309 3.300 1.00 96.69 175 LYS A O 1
ATOM 1359 N N . ARG A 1 176 ? -5.810 -1.507 5.114 1.00 95.94 176 ARG A N 1
ATOM 1360 C CA . ARG A 1 176 ? -5.736 -0.359 6.047 1.00 95.94 176 ARG A CA 1
ATOM 1361 C C . ARG A 1 176 ? -4.337 0.268 6.071 1.00 95.94 176 ARG A C 1
ATOM 1363 O O . ARG A 1 176 ? -4.233 1.494 6.045 1.00 95.94 176 ARG A O 1
ATOM 1370 N N . ARG A 1 177 ? -3.270 -0.547 6.068 1.00 95.12 177 ARG A N 1
ATOM 1371 C CA . ARG A 1 177 ? -1.873 -0.070 5.977 1.00 95.12 177 ARG A CA 1
ATOM 1372 C C . ARG A 1 177 ? -1.610 0.664 4.653 1.00 95.12 177 ARG A C 1
ATOM 1374 O O . ARG A 1 177 ? -1.013 1.737 4.678 1.00 95.12 177 ARG A O 1
ATOM 1381 N N . LEU A 1 178 ? -2.097 0.136 3.524 1.00 96.62 178 LEU A N 1
ATOM 1382 C CA . LEU A 1 178 ? -2.027 0.812 2.222 1.00 96.62 178 LEU A CA 1
ATOM 1383 C C . LEU A 1 178 ? -2.766 2.158 2.244 1.00 96.62 178 LEU A C 1
ATOM 1385 O O . LEU A 1 178 ? -2.185 3.171 1.878 1.00 96.62 178 LEU A O 1
ATOM 1389 N N . LEU A 1 179 ? -4.024 2.196 2.689 1.00 96.25 179 LEU A N 1
ATOM 1390 C CA . LEU A 1 179 ? -4.846 3.412 2.659 1.00 96.25 179 LEU A CA 1
ATOM 1391 C C . LEU A 1 179 ? -4.261 4.544 3.515 1.00 96.25 179 LEU A C 1
ATOM 1393 O O . LEU A 1 179 ? -4.288 5.696 3.091 1.00 96.25 179 LEU A O 1
ATOM 1397 N N . LEU A 1 180 ? -3.677 4.225 4.676 1.00 94.00 180 LEU A N 1
ATOM 1398 C CA . LEU A 1 180 ? -2.960 5.210 5.495 1.00 94.00 180 LEU A CA 1
ATOM 1399 C C . LEU A 1 180 ? -1.717 5.753 4.783 1.00 94.00 180 LEU A C 1
ATOM 1401 O O . LEU A 1 180 ? -1.471 6.955 4.839 1.00 94.00 180 LEU A O 1
ATOM 1405 N N . GLN A 1 181 ? -0.976 4.898 4.071 1.00 94.62 181 GLN A N 1
ATOM 1406 C CA . GLN A 1 181 ? 0.165 5.324 3.261 1.00 94.62 181 GLN A CA 1
ATOM 1407 C C . GLN A 1 181 ? -0.250 6.194 2.062 1.00 94.62 181 GLN A C 1
ATOM 1409 O O . GLN A 1 181 ? 0.429 7.168 1.749 1.00 94.62 181 GLN A O 1
ATOM 1414 N N . LEU A 1 182 ? -1.345 5.857 1.381 1.00 95.38 182 LEU A N 1
ATOM 1415 C CA . LEU A 1 182 ? -1.853 6.648 0.259 1.00 95.38 182 LEU A CA 1
ATOM 1416 C C . LEU A 1 182 ? -2.324 8.032 0.730 1.00 95.38 182 LEU A C 1
ATOM 1418 O O . LEU A 1 182 ? -1.965 9.032 0.113 1.00 95.38 182 LEU A O 1
ATOM 1422 N N . GLY A 1 183 ? -3.037 8.095 1.861 1.00 93.38 183 GLY A N 1
ATOM 1423 C CA . GLY A 1 183 ? -3.422 9.360 2.493 1.00 93.38 183 GLY A CA 1
ATOM 1424 C C . GLY A 1 183 ? -2.214 10.187 2.952 1.00 93.38 183 GLY A C 1
ATOM 1425 O O . GLY A 1 183 ? -2.188 11.396 2.745 1.00 93.38 183 GLY A O 1
ATOM 1426 N N . ASP A 1 184 ? -1.174 9.540 3.495 1.00 91.06 184 ASP A N 1
ATOM 1427 C CA . ASP A 1 184 ? 0.117 10.167 3.835 1.00 91.06 184 ASP A CA 1
ATOM 1428 C C . ASP A 1 184 ? 0.814 10.849 2.659 1.00 91.06 184 ASP A C 1
ATOM 1430 O O . ASP A 1 184 ? 1.470 11.871 2.844 1.00 91.06 184 ASP A O 1
ATOM 1434 N N . LEU A 1 185 ? 0.690 10.271 1.467 1.00 93.44 185 LEU A N 1
ATOM 1435 C CA . LEU A 1 185 ? 1.281 10.789 0.235 1.00 93.44 185 LEU A CA 1
ATOM 1436 C C . LEU A 1 185 ? 0.390 11.832 -0.455 1.00 93.44 185 LEU A C 1
ATOM 1438 O O . LEU A 1 185 ? 0.677 12.235 -1.579 1.00 93.44 185 LEU A O 1
ATOM 1442 N N . GLY A 1 186 ? -0.712 12.247 0.175 1.00 93.62 186 GLY A N 1
ATOM 1443 C CA . GLY A 1 186 ? -1.650 13.190 -0.423 1.00 93.62 186 GLY A CA 1
ATOM 1444 C C . GLY A 1 186 ? -2.568 12.581 -1.494 1.00 93.62 186 GLY A C 1
ATOM 1445 O O . GLY A 1 186 ? -3.367 13.308 -2.077 1.00 93.62 186 GLY A O 1
ATOM 1446 N N . LEU A 1 187 ? -2.464 11.285 -1.804 1.00 94.88 187 LEU A N 1
ATOM 1447 C CA . LEU A 1 187 ? -3.027 10.734 -3.039 1.00 94.88 187 LEU A CA 1
ATOM 1448 C C . LEU A 1 187 ? -4.571 10.682 -3.033 1.00 94.88 187 LEU A C 1
ATOM 1450 O O . LEU A 1 187 ? -5.182 10.385 -2.006 1.00 94.88 187 LEU A O 1
ATOM 1454 N N . PRO A 1 188 ? -5.230 10.925 -4.185 1.00 92.50 188 PRO A N 1
ATOM 1455 C CA . PRO A 1 188 ? -6.690 10.952 -4.283 1.00 92.50 188 PRO A CA 1
ATOM 1456 C C . PRO A 1 188 ? -7.314 9.551 -4.161 1.00 92.50 188 PRO A C 1
ATOM 1458 O O . PRO A 1 188 ? -7.290 8.751 -5.100 1.00 92.50 188 PRO A O 1
ATOM 1461 N N . ILE A 1 189 ? -7.938 9.274 -3.012 1.00 93.56 189 ILE A N 1
ATOM 1462 C CA . ILE A 1 189 ? -8.695 8.040 -2.752 1.00 93.56 189 ILE A CA 1
ATOM 1463 C C . ILE A 1 189 ? -10.200 8.317 -2.898 1.00 93.56 189 ILE A C 1
ATOM 1465 O O . ILE A 1 189 ? -10.913 8.508 -1.914 1.00 93.56 189 ILE A O 1
ATOM 1469 N N . VAL A 1 190 ? -10.690 8.362 -4.139 1.00 92.38 190 VAL A N 1
ATOM 1470 C CA . VAL A 1 190 ? -12.124 8.536 -4.436 1.00 92.38 190 VAL A CA 1
ATOM 1471 C C . VAL A 1 190 ? -12.828 7.176 -4.359 1.00 92.38 190 VAL A C 1
ATOM 1473 O O . VAL A 1 190 ? -12.388 6.268 -5.059 1.00 92.38 190 VAL A O 1
ATOM 1476 N N . PRO A 1 191 ? -13.895 6.986 -3.562 1.00 92.94 191 PRO A N 1
ATOM 1477 C CA . PRO A 1 191 ? -14.584 5.696 -3.474 1.00 92.94 191 PRO A CA 1
ATOM 1478 C C . PRO A 1 191 ? -15.343 5.287 -4.745 1.00 92.94 191 PRO A C 1
ATOM 1480 O O . PRO A 1 191 ? -16.017 6.105 -5.374 1.00 92.94 191 PRO A O 1
ATOM 1483 N N . TRP A 1 192 ? -15.325 3.990 -5.065 1.00 92.75 192 TRP A N 1
ATOM 1484 C CA . TRP A 1 192 ? -16.115 3.390 -6.153 1.00 92.75 192 TRP A CA 1
ATOM 1485 C C . TRP A 1 192 ? -17.637 3.586 -6.010 1.00 92.75 192 TRP A C 1
ATOM 1487 O O . TRP A 1 192 ? -18.352 3.581 -7.009 1.00 92.75 192 TRP A O 1
ATOM 1497 N N . ASP A 1 193 ? -18.151 3.738 -4.779 1.00 88.56 193 ASP A N 1
ATOM 1498 C CA . ASP A 1 193 ? -19.578 3.948 -4.488 1.00 88.56 193 ASP A CA 1
ATOM 1499 C C . ASP A 1 193 ? -20.015 5.420 -4.601 1.00 88.56 193 ASP A C 1
ATOM 1501 O O . ASP A 1 193 ? -21.216 5.702 -4.496 1.00 88.56 193 ASP A O 1
ATOM 1505 N N . VAL A 1 194 ? -19.047 6.321 -4.828 1.00 87.75 194 VAL A N 1
ATOM 1506 C CA . VAL A 1 194 ? -19.200 7.776 -4.987 1.00 87.75 194 VAL A CA 1
ATOM 1507 C C . VAL A 1 194 ? -18.992 8.215 -6.440 1.00 87.75 194 VAL A C 1
ATOM 1509 O O . VAL A 1 194 ? -19.767 9.035 -6.919 1.00 87.75 194 VAL A O 1
ATOM 1512 N N . TRP A 1 195 ? -17.982 7.685 -7.146 1.00 87.56 195 TRP A N 1
ATOM 1513 C CA . TRP A 1 195 ? -17.635 8.122 -8.507 1.00 87.56 195 TRP A CA 1
ATOM 1514 C C . TRP A 1 195 ? -17.338 6.945 -9.460 1.00 87.56 195 TRP A C 1
ATOM 1516 O O . TRP A 1 195 ? -16.616 6.021 -9.070 1.00 87.56 195 TRP A O 1
ATOM 1526 N N . PRO A 1 196 ? -17.813 6.966 -10.725 1.00 87.69 196 PRO A N 1
ATOM 1527 C CA . PRO A 1 196 ? -17.464 5.956 -11.726 1.00 87.69 196 PRO A CA 1
ATOM 1528 C C . PRO A 1 196 ? -15.951 5.886 -11.984 1.00 87.69 196 PRO A C 1
ATOM 1530 O O . PRO A 1 196 ? -15.330 6.870 -12.381 1.00 87.69 196 PRO A O 1
ATOM 1533 N N . GLY A 1 197 ? -15.348 4.713 -11.774 1.00 88.62 197 GLY A N 1
ATOM 1534 C CA . GLY A 1 197 ? -13.891 4.535 -11.843 1.00 88.62 197 GLY A CA 1
ATOM 1535 C C . GLY A 1 197 ? -13.141 4.871 -10.547 1.00 88.62 197 GLY A C 1
ATOM 1536 O O . GLY A 1 197 ? -11.913 4.832 -10.537 1.00 88.62 197 GLY A O 1
ATOM 1537 N N . GLY A 1 198 ? -13.851 5.193 -9.459 1.00 93.12 198 GLY A N 1
ATOM 1538 C CA . GLY A 1 198 ? -13.272 5.309 -8.121 1.00 93.12 198 GLY A CA 1
ATOM 1539 C C . GLY A 1 198 ? -12.756 3.970 -7.579 1.00 93.12 198 GLY A C 1
ATOM 1540 O O . GLY A 1 198 ? -13.153 2.897 -8.034 1.00 93.12 198 GLY A O 1
ATOM 1541 N N . LEU A 1 199 ? -11.877 4.043 -6.580 1.00 96.19 199 LEU A N 1
ATOM 1542 C CA . LEU A 1 199 ? -11.215 2.897 -5.970 1.00 96.19 199 LEU A CA 1
ATOM 1543 C C . LEU A 1 199 ? -12.208 1.983 -5.240 1.00 96.19 199 LEU A C 1
ATOM 1545 O O . LEU A 1 199 ? -12.951 2.423 -4.358 1.00 96.19 199 LEU A O 1
ATOM 1549 N N . GLY A 1 200 ? -12.159 0.691 -5.545 1.00 96.62 200 GLY A N 1
ATOM 1550 C CA . GLY A 1 200 ? -12.880 -0.357 -4.830 1.00 96.62 200 GLY A CA 1
ATOM 1551 C C . GLY A 1 200 ? -12.101 -1.666 -4.792 1.00 96.62 200 GLY A C 1
ATOM 1552 O O . GLY A 1 200 ? -11.117 -1.834 -5.507 1.00 96.62 200 GLY A O 1
ATOM 1553 N N . PHE A 1 201 ? -12.537 -2.590 -3.942 1.00 96.94 201 PHE A N 1
ATOM 1554 C CA . PHE A 1 201 ? -11.888 -3.883 -3.741 1.00 96.94 201 PHE A CA 1
ATOM 1555 C C . PHE A 1 201 ? -12.907 -5.023 -3.798 1.00 96.94 201 PHE A C 1
ATOM 1557 O O . PHE A 1 201 ? -13.874 -5.028 -3.033 1.00 96.94 201 PHE A O 1
ATOM 1564 N N . ASP A 1 202 ? -12.655 -6.006 -4.656 1.00 94.94 202 ASP A N 1
ATOM 1565 C CA . ASP A 1 202 ? -13.306 -7.313 -4.615 1.00 94.94 202 ASP A CA 1
ATOM 1566 C C . ASP A 1 202 ? -12.343 -8.302 -3.949 1.00 94.94 202 ASP A C 1
ATOM 156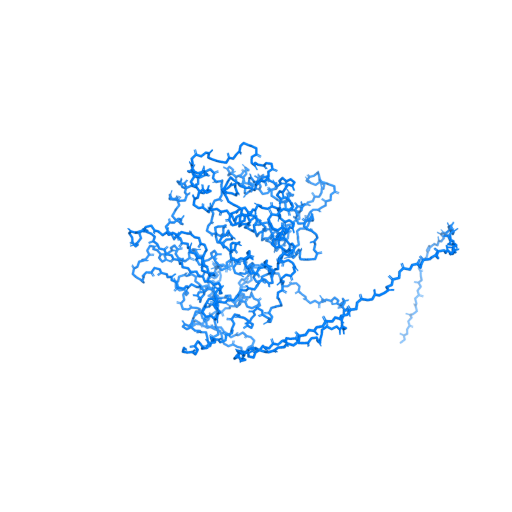8 O O . ASP A 1 202 ? -11.299 -8.653 -4.499 1.00 94.94 202 ASP A O 1
ATOM 1572 N N . LEU A 1 203 ? -12.675 -8.714 -2.726 1.00 93.19 203 LEU A N 1
ATOM 1573 C CA . LEU A 1 203 ? -11.860 -9.607 -1.906 1.00 93.19 203 LEU A CA 1
ATOM 1574 C C . LEU A 1 203 ? -12.535 -10.983 -1.904 1.00 93.19 203 LEU A C 1
ATOM 1576 O O . LEU A 1 203 ? -13.405 -11.259 -1.078 1.00 93.19 203 LEU A O 1
ATOM 1580 N N . LEU A 1 204 ? -12.196 -11.802 -2.899 1.00 89.12 204 LEU A N 1
ATOM 1581 C CA . LEU A 1 204 ? -12.887 -13.052 -3.248 1.00 89.12 204 LEU A CA 1
ATOM 1582 C C . LEU A 1 204 ? -12.105 -14.279 -2.767 1.00 89.12 204 LEU A C 1
ATOM 1584 O O . LEU A 1 204 ? -10.946 -14.153 -2.395 1.00 89.12 204 LEU A O 1
ATOM 1588 N N . SER A 1 205 ? -12.699 -15.474 -2.784 1.00 85.75 205 SER A N 1
ATOM 1589 C CA . SER A 1 205 ? -11.991 -16.714 -2.415 1.00 85.75 205 SER A CA 1
ATOM 1590 C C . SER A 1 205 ? -12.203 -17.788 -3.473 1.00 85.75 205 SER A C 1
ATOM 1592 O O . SER A 1 205 ? -13.260 -18.419 -3.519 1.00 85.75 205 SER A O 1
ATOM 1594 N N . SER A 1 206 ? -11.189 -18.049 -4.304 1.00 82.94 206 SER A N 1
ATOM 1595 C CA . SER A 1 206 ? -11.277 -19.098 -5.334 1.00 82.94 206 SER A CA 1
ATOM 1596 C C . SER A 1 206 ? -11.514 -20.487 -4.743 1.00 82.94 206 SER A C 1
ATOM 1598 O O . SER A 1 206 ? -12.268 -21.290 -5.298 1.00 82.94 206 SER A O 1
ATOM 1600 N N . ARG A 1 207 ? -10.916 -20.746 -3.573 1.00 76.88 207 ARG A N 1
ATOM 1601 C CA . ARG A 1 207 ? -11.081 -21.978 -2.793 1.00 76.88 207 ARG A CA 1
ATOM 1602 C C . ARG A 1 207 ? -12.532 -22.204 -2.370 1.00 76.88 207 ARG A C 1
ATOM 1604 O O . ARG A 1 207 ? -12.992 -23.340 -2.406 1.00 76.88 207 ARG A O 1
ATOM 1611 N N . SER A 1 208 ? -13.225 -21.145 -1.963 1.00 77.19 208 SER A N 1
ATOM 1612 C CA . SER A 1 208 ? -14.595 -21.227 -1.445 1.00 77.19 208 SER A CA 1
ATOM 1613 C C . SER A 1 208 ? -15.642 -21.205 -2.553 1.00 77.19 208 SER A C 1
ATOM 1615 O O . SER A 1 208 ? -16.638 -21.916 -2.488 1.00 77.19 208 SER A O 1
ATOM 1617 N N . GLU A 1 209 ? -15.400 -20.413 -3.597 1.00 76.00 209 GLU A N 1
ATOM 1618 C CA . GLU A 1 209 ? -16.288 -20.298 -4.755 1.00 76.00 209 GLU A CA 1
ATOM 1619 C C . GLU A 1 209 ? -16.105 -21.446 -5.766 1.00 76.00 209 GLU A C 1
ATOM 1621 O O . GLU A 1 209 ? -16.839 -21.524 -6.751 1.00 76.00 209 GLU A O 1
ATOM 1626 N N . GLY A 1 210 ? -15.112 -22.322 -5.563 1.00 75.56 210 GLY A N 1
ATOM 1627 C CA . GLY A 1 210 ? -14.822 -23.465 -6.436 1.00 75.56 210 GLY A CA 1
ATOM 1628 C C . GLY A 1 210 ? -14.387 -23.082 -7.857 1.00 75.56 210 GLY A C 1
ATOM 1629 O O . GLY A 1 210 ? -14.403 -23.922 -8.756 1.00 75.56 210 GLY A O 1
ATOM 1630 N N . ARG A 1 211 ? -14.015 -21.815 -8.080 1.00 76.94 211 ARG A N 1
ATOM 1631 C CA . ARG A 1 211 ? -13.690 -21.239 -9.393 1.00 76.94 211 ARG A CA 1
ATOM 1632 C C . ARG A 1 211 ? -12.439 -20.375 -9.305 1.00 76.94 211 ARG A C 1
ATOM 1634 O O . ARG A 1 211 ? -12.190 -19.738 -8.288 1.00 76.94 211 ARG A O 1
ATOM 1641 N N . ARG A 1 212 ? -11.681 -20.279 -10.399 1.00 76.12 212 ARG A N 1
ATOM 1642 C CA . ARG A 1 212 ? -10.531 -19.367 -10.477 1.00 76.12 212 ARG A CA 1
ATOM 1643 C C . ARG A 1 212 ? -11.002 -17.913 -10.342 1.00 76.12 212 ARG A C 1
ATOM 1645 O O . ARG A 1 212 ? -11.829 -17.459 -11.131 1.00 76.12 212 ARG A O 1
ATOM 1652 N N . VAL A 1 213 ? -10.440 -17.190 -9.377 1.00 76.25 213 VAL A N 1
ATOM 1653 C CA . VAL A 1 213 ? -10.523 -15.726 -9.309 1.00 76.25 213 VAL A CA 1
ATOM 1654 C C . VAL A 1 213 ? -9.472 -15.159 -10.264 1.00 76.25 213 VAL A C 1
ATOM 1656 O O . VAL A 1 213 ? -8.336 -15.636 -10.299 1.00 76.25 213 VAL A O 1
ATOM 1659 N N . ILE A 1 214 ? -9.860 -14.180 -11.081 1.00 78.12 214 ILE A N 1
ATOM 1660 C CA . ILE A 1 214 ? -8.912 -13.397 -11.878 1.00 78.12 214 ILE A CA 1
ATOM 1661 C C . ILE A 1 214 ? -8.519 -12.202 -11.021 1.00 78.12 214 ILE A C 1
ATOM 1663 O O . ILE A 1 214 ? -9.366 -11.404 -10.632 1.00 78.12 214 ILE A O 1
ATOM 1667 N N . ILE A 1 215 ? -7.236 -12.147 -10.703 1.00 77.06 215 ILE A N 1
ATOM 1668 C CA . ILE A 1 215 ? -6.595 -11.076 -9.952 1.00 77.06 215 ILE A CA 1
ATOM 1669 C C . ILE A 1 215 ? -6.223 -9.961 -10.928 1.00 77.06 215 ILE A C 1
ATOM 1671 O O . ILE A 1 215 ? -5.950 -10.241 -12.097 1.00 77.06 215 ILE A O 1
ATOM 1675 N N . GLY A 1 216 ? -6.250 -8.720 -10.456 1.00 80.50 216 GLY A N 1
ATOM 1676 C CA . GLY A 1 216 ? -5.891 -7.553 -11.253 1.00 80.50 216 GLY A CA 1
ATOM 1677 C C . GLY A 1 216 ? -6.756 -6.334 -10.941 1.00 80.50 216 GLY A C 1
ATOM 1678 O O . GLY A 1 216 ? -7.673 -6.376 -10.111 1.00 80.50 216 GLY A O 1
ATOM 1679 N N . HIS A 1 217 ? -6.523 -5.261 -11.692 1.00 88.56 217 HIS A N 1
ATOM 1680 C CA . HIS A 1 217 ? -7.287 -4.020 -11.627 1.00 88.56 217 HIS A CA 1
ATOM 1681 C C . HIS A 1 217 ? -8.146 -3.798 -12.886 1.00 88.56 217 HIS A C 1
ATOM 1683 O O . HIS A 1 217 ? -7.650 -3.841 -14.013 1.00 88.56 217 HIS A O 1
ATOM 1689 N N . ALA A 1 218 ? -9.426 -3.463 -12.700 1.00 87.19 218 ALA A N 1
ATOM 1690 C CA . ALA A 1 218 ? -10.334 -3.065 -13.776 1.00 87.19 218 ALA A CA 1
ATOM 1691 C C . ALA A 1 218 ? -11.269 -1.923 -13.340 1.00 87.19 218 ALA A C 1
ATOM 1693 O O . ALA A 1 218 ? -12.040 -2.068 -12.393 1.00 87.19 218 ALA A O 1
ATOM 1694 N N . ASN A 1 219 ? -11.251 -0.801 -14.072 1.00 85.56 219 ASN A N 1
ATOM 1695 C CA . ASN A 1 219 ? -12.155 0.346 -13.882 1.00 85.56 219 ASN A CA 1
ATOM 1696 C C . ASN A 1 219 ? -12.266 0.839 -12.421 1.00 85.56 219 ASN A C 1
ATOM 1698 O O . ASN A 1 219 ? -13.370 1.063 -11.924 1.00 85.56 219 ASN A O 1
ATOM 1702 N N . GLY A 1 220 ? -11.135 0.974 -11.721 1.00 89.88 220 GLY A N 1
ATOM 1703 C CA . GLY A 1 220 ? -11.088 1.391 -10.316 1.00 89.88 220 GLY A CA 1
ATOM 1704 C C . GLY A 1 220 ? -11.184 0.244 -9.306 1.00 89.88 220 GLY A C 1
ATOM 1705 O O . GLY A 1 220 ? -10.866 0.431 -8.134 1.00 89.88 220 GLY A O 1
ATOM 1706 N N . ILE A 1 221 ? -11.575 -0.959 -9.732 1.00 95.88 221 ILE A N 1
ATOM 1707 C CA . ILE A 1 221 ? -11.743 -2.109 -8.843 1.00 95.88 221 ILE A CA 1
ATOM 1708 C C . ILE A 1 221 ? -10.499 -2.992 -8.869 1.00 95.88 221 ILE A C 1
ATOM 1710 O O . ILE A 1 221 ? -10.136 -3.534 -9.910 1.00 95.88 221 ILE A O 1
ATOM 1714 N N . ILE A 1 222 ? -9.884 -3.164 -7.703 1.00 94.31 222 ILE A N 1
ATOM 1715 C CA . ILE A 1 222 ? -8.798 -4.108 -7.443 1.00 94.31 222 ILE A CA 1
ATOM 1716 C C . ILE A 1 222 ? -9.405 -5.441 -6.993 1.00 94.31 222 ILE A C 1
ATOM 1718 O O . ILE A 1 222 ? -10.170 -5.480 -6.029 1.00 94.31 222 ILE A O 1
ATOM 1722 N N . THR A 1 223 ? -9.052 -6.538 -7.658 1.00 92.50 223 THR A N 1
ATOM 1723 C CA . THR A 1 223 ? -9.510 -7.889 -7.305 1.00 92.50 223 THR A CA 1
ATOM 1724 C C . THR A 1 223 ? -8.363 -8.690 -6.703 1.00 92.50 223 THR A C 1
ATOM 1726 O O . THR A 1 223 ? -7.339 -8.888 -7.351 1.00 92.50 223 THR A O 1
ATOM 1729 N N . ILE A 1 224 ? -8.547 -9.177 -5.474 1.00 89.69 224 ILE A N 1
ATOM 1730 C CA . ILE A 1 224 ? -7.585 -10.032 -4.763 1.00 89.69 224 ILE A CA 1
ATOM 1731 C C . ILE A 1 224 ? -8.248 -11.374 -4.459 1.00 89.69 224 ILE A C 1
ATOM 1733 O O . ILE A 1 224 ? -9.363 -11.417 -3.934 1.00 89.69 224 ILE A O 1
ATOM 1737 N N . ASP A 1 225 ? -7.537 -12.467 -4.734 1.00 87.69 225 ASP A N 1
ATOM 1738 C CA . ASP A 1 225 ? -7.918 -13.796 -4.263 1.00 87.69 225 ASP A CA 1
ATOM 1739 C C . ASP A 1 225 ? -7.345 -14.043 -2.863 1.00 87.69 225 ASP A C 1
ATOM 1741 O O . ASP A 1 225 ? -6.139 -14.194 -2.664 1.00 87.69 225 ASP A O 1
ATOM 1745 N N . LEU A 1 226 ? -8.229 -14.125 -1.875 1.00 84.31 226 LEU A N 1
ATOM 1746 C CA . LEU A 1 226 ? -7.902 -14.441 -0.490 1.00 84.31 226 LEU A CA 1
ATOM 1747 C C . LEU A 1 226 ? -7.229 -15.816 -0.357 1.00 84.31 226 LEU A C 1
ATOM 1749 O O . LEU A 1 226 ? -6.482 -16.023 0.602 1.00 84.31 226 LEU A O 1
ATOM 1753 N N . ALA A 1 227 ? -7.420 -16.736 -1.311 1.00 74.12 227 ALA A N 1
ATOM 1754 C CA . ALA A 1 227 ? -6.725 -18.020 -1.315 1.00 74.12 227 ALA A CA 1
ATOM 1755 C C . ALA A 1 227 ? -5.202 -17.888 -1.526 1.00 74.12 227 ALA A C 1
ATOM 1757 O O . ALA A 1 227 ? -4.456 -18.718 -1.010 1.00 74.12 227 ALA A O 1
ATOM 1758 N N . GLU A 1 228 ? -4.702 -16.827 -2.175 1.00 64.00 228 GLU A N 1
ATOM 1759 C CA . GLU A 1 228 ? -3.252 -16.574 -2.277 1.00 64.00 228 GLU A CA 1
ATOM 1760 C C . GLU A 1 228 ? -2.612 -16.153 -0.943 1.00 64.00 228 GLU A C 1
ATOM 1762 O O . GLU A 1 228 ? -1.392 -16.195 -0.789 1.00 64.00 228 GLU A O 1
ATOM 1767 N N . SER A 1 229 ? -3.421 -15.779 0.056 1.00 55.25 229 SER A N 1
ATOM 1768 C CA . SER A 1 229 ? -2.950 -15.491 1.418 1.00 55.25 229 SER A CA 1
ATOM 1769 C C . SER A 1 229 ? -2.816 -16.743 2.306 1.00 55.25 229 SER A C 1
ATOM 1771 O O . SER A 1 229 ? -2.532 -16.634 3.505 1.00 55.25 229 SER A O 1
ATOM 1773 N N . LEU A 1 230 ? -3.020 -17.941 1.747 1.00 59.66 230 LEU A N 1
ATOM 1774 C CA . LEU A 1 230 ? -2.653 -19.214 2.370 1.00 59.66 230 LEU A CA 1
ATOM 1775 C C . LEU A 1 230 ? -1.140 -19.439 2.211 1.00 59.66 230 LEU A C 1
ATOM 1777 O O . LEU A 1 230 ? -0.602 -19.303 1.115 1.00 59.66 230 LEU A O 1
ATOM 1781 N N . ASP A 1 231 ? -0.434 -19.738 3.305 1.00 53.84 231 ASP A N 1
ATOM 1782 C CA . ASP A 1 231 ? 1.036 -19.753 3.320 1.00 53.84 231 ASP A CA 1
ATOM 1783 C C . ASP A 1 231 ? 1.651 -20.855 2.435 1.00 53.84 231 ASP A C 1
ATOM 1785 O O . ASP A 1 231 ? 2.735 -20.660 1.891 1.00 53.84 231 ASP A O 1
ATOM 1789 N N . ASP A 1 232 ? 0.944 -21.970 2.234 1.00 48.50 232 ASP A N 1
ATOM 1790 C CA . ASP A 1 232 ? 1.307 -23.071 1.333 1.00 48.50 232 ASP A CA 1
ATOM 1791 C C . ASP A 1 232 ? 1.158 -22.689 -0.149 1.00 48.50 232 ASP A C 1
ATOM 1793 O O . ASP A 1 232 ? 2.081 -22.890 -0.941 1.00 48.50 232 ASP A O 1
ATOM 1797 N N . VAL A 1 233 ? 0.034 -22.068 -0.519 1.00 54.41 233 VAL A N 1
ATOM 1798 C CA . VAL A 1 233 ? -0.208 -21.528 -1.868 1.00 54.41 233 VAL A CA 1
ATOM 1799 C C . VAL A 1 233 ? 0.782 -20.405 -2.179 1.00 54.41 233 VAL A C 1
ATOM 1801 O O . VAL A 1 233 ? 1.349 -20.368 -3.272 1.00 54.41 233 VAL A O 1
ATOM 1804 N N . ARG A 1 234 ? 1.046 -19.522 -1.209 1.00 57.91 234 ARG A N 1
ATOM 1805 C CA . ARG A 1 234 ? 2.002 -18.417 -1.340 1.00 57.91 234 ARG A CA 1
ATOM 1806 C C . ARG A 1 234 ? 3.430 -18.915 -1.522 1.00 57.91 234 ARG A C 1
ATOM 1808 O O . ARG A 1 234 ? 4.121 -18.398 -2.390 1.00 57.91 234 ARG A O 1
ATOM 1815 N N . GLU A 1 235 ? 3.873 -19.907 -0.751 1.00 54.31 235 GLU A N 1
ATOM 1816 C CA . GLU A 1 235 ? 5.214 -20.487 -0.896 1.00 54.31 235 GLU A CA 1
ATOM 1817 C C . GLU A 1 235 ? 5.366 -21.231 -2.232 1.00 54.31 235 GLU A C 1
ATOM 1819 O O . GLU A 1 235 ? 6.367 -21.055 -2.925 1.00 54.31 235 GLU A O 1
ATOM 1824 N N . ALA A 1 236 ? 4.344 -21.981 -2.658 1.00 54.12 236 ALA A N 1
ATOM 1825 C CA . ALA A 1 236 ? 4.336 -22.628 -3.969 1.00 54.12 236 ALA A CA 1
ATOM 1826 C C . ALA A 1 236 ? 4.375 -21.610 -5.127 1.00 54.12 236 ALA A C 1
ATOM 1828 O O . ALA A 1 236 ? 5.095 -21.820 -6.102 1.00 54.12 236 ALA A O 1
ATOM 1829 N N . LEU A 1 237 ? 3.648 -20.491 -5.019 1.00 53.91 237 LEU A N 1
ATOM 1830 C CA . LEU A 1 237 ? 3.706 -19.381 -5.979 1.00 53.91 237 LEU A CA 1
ATOM 1831 C C . LEU A 1 237 ? 5.072 -18.688 -5.973 1.00 53.91 237 LEU A C 1
ATOM 1833 O O . LEU A 1 237 ? 5.632 -18.474 -7.043 1.00 53.91 237 LEU A O 1
ATOM 1837 N N . ARG A 1 238 ? 5.631 -18.411 -4.789 1.00 60.28 238 ARG A N 1
ATOM 1838 C CA . ARG A 1 238 ? 6.962 -17.812 -4.590 1.00 60.28 238 ARG A CA 1
ATOM 1839 C C . ARG A 1 238 ? 8.049 -18.624 -5.298 1.00 60.28 238 ARG A C 1
ATOM 1841 O O . ARG A 1 238 ? 8.862 -18.075 -6.033 1.00 60.28 238 ARG A O 1
ATOM 1848 N N . VAL A 1 239 ? 8.024 -19.947 -5.126 1.00 54.22 239 VAL A N 1
ATOM 1849 C CA . VAL A 1 239 ? 8.944 -20.875 -5.800 1.00 54.22 239 VAL A CA 1
ATOM 1850 C C . VAL A 1 239 ? 8.676 -20.951 -7.308 1.00 54.22 239 VAL A C 1
ATOM 1852 O O . VAL A 1 239 ? 9.625 -21.000 -8.085 1.00 54.22 239 VAL A O 1
ATOM 1855 N N . ARG A 1 240 ? 7.408 -20.941 -7.744 1.00 48.31 240 ARG A N 1
ATOM 1856 C CA . ARG A 1 240 ? 7.032 -21.079 -9.164 1.00 48.31 240 ARG A CA 1
ATOM 1857 C C . ARG A 1 240 ? 7.302 -19.829 -10.008 1.00 48.31 240 ARG A C 1
ATOM 1859 O O . ARG A 1 240 ? 7.570 -19.974 -11.194 1.00 48.31 240 ARG A O 1
ATOM 1866 N N . LEU A 1 241 ? 7.194 -18.637 -9.425 1.00 53.59 241 LEU A N 1
ATOM 1867 C CA . LEU A 1 241 ? 7.373 -17.350 -10.113 1.00 53.59 241 LEU A CA 1
ATOM 1868 C C . LEU A 1 241 ? 8.780 -16.756 -9.927 1.00 53.59 241 LEU A C 1
ATOM 1870 O O . LEU A 1 241 ? 9.063 -15.686 -10.448 1.00 53.59 241 LEU A O 1
ATOM 1874 N N . GLY A 1 242 ? 9.658 -17.406 -9.151 1.00 50.84 242 GLY A N 1
ATOM 1875 C CA . GLY A 1 242 ? 11.003 -16.894 -8.848 1.00 50.84 242 GLY A CA 1
ATOM 1876 C C . GLY A 1 242 ? 11.027 -15.639 -7.961 1.00 50.84 242 GLY A C 1
ATOM 1877 O O . GLY A 1 242 ? 12.100 -15.143 -7.616 1.00 50.84 242 GLY A O 1
ATOM 1878 N N . GLU A 1 243 ? 9.861 -15.131 -7.558 1.00 56.84 243 GLU A N 1
ATOM 1879 C CA . GLU A 1 243 ? 9.711 -13.912 -6.771 1.00 56.84 243 GLU A CA 1
ATOM 1880 C C . GLU A 1 243 ? 10.235 -14.116 -5.342 1.00 56.84 243 GLU A C 1
ATOM 1882 O O . GLU A 1 243 ? 9.705 -14.941 -4.598 1.00 56.84 243 GLU A O 1
ATOM 1887 N N . PRO A 1 244 ? 11.233 -13.351 -4.871 1.00 48.81 244 PRO A N 1
ATOM 1888 C CA . PRO A 1 244 ? 11.763 -13.548 -3.525 1.00 48.81 244 PRO A CA 1
ATOM 1889 C C . PRO A 1 244 ? 10.805 -13.079 -2.415 1.00 48.81 244 PRO A C 1
ATOM 1891 O O . PRO A 1 244 ? 10.975 -13.483 -1.263 1.00 48.81 244 PRO A O 1
ATOM 1894 N N . TYR A 1 245 ? 9.812 -12.238 -2.730 1.00 53.00 245 TYR A N 1
ATOM 1895 C CA . TYR A 1 245 ? 8.961 -11.572 -1.743 1.00 53.00 245 TYR A CA 1
ATOM 1896 C C . TYR A 1 245 ? 7.563 -11.264 -2.299 1.00 53.00 245 TYR A C 1
ATOM 1898 O O . TYR A 1 245 ? 7.371 -10.252 -2.966 1.00 53.00 245 TYR A O 1
ATOM 1906 N N . ARG A 1 246 ? 6.560 -12.081 -1.948 1.00 68.38 246 ARG A N 1
ATOM 1907 C CA . ARG A 1 246 ? 5.142 -11.769 -2.189 1.00 68.38 246 ARG A CA 1
ATOM 1908 C C . ARG A 1 246 ? 4.413 -11.662 -0.851 1.00 68.38 246 ARG A C 1
ATOM 1910 O O . ARG A 1 246 ? 4.367 -12.616 -0.079 1.00 68.38 246 ARG A O 1
ATOM 1917 N N . THR A 1 247 ? 3.872 -10.484 -0.544 1.00 82.44 247 THR A N 1
ATOM 1918 C CA . THR A 1 247 ? 3.058 -10.226 0.661 1.00 82.44 247 THR A CA 1
ATOM 1919 C C . THR A 1 247 ? 1.743 -9.579 0.259 1.00 82.44 247 THR A C 1
ATOM 1921 O O . THR A 1 247 ? 1.697 -8.872 -0.744 1.00 82.44 247 THR A O 1
ATOM 1924 N N . VAL A 1 248 ? 0.684 -9.755 1.057 1.00 86.94 248 VAL A N 1
ATOM 1925 C CA . VAL A 1 248 ? -0.637 -9.175 0.747 1.00 86.94 248 VAL A CA 1
ATOM 1926 C C . VAL A 1 248 ? -0.566 -7.645 0.622 1.00 86.94 248 VAL A C 1
ATOM 1928 O O . VAL A 1 248 ? -1.189 -7.070 -0.262 1.00 86.94 248 VAL A O 1
ATOM 1931 N N . LEU A 1 249 ? 0.258 -6.975 1.439 1.00 90.62 249 LEU A N 1
ATOM 1932 C CA . LEU A 1 249 ? 0.499 -5.532 1.309 1.00 90.62 249 LEU A CA 1
ATOM 1933 C C . LEU A 1 249 ? 1.288 -5.173 0.039 1.00 90.62 249 LEU A C 1
ATOM 1935 O O . LEU A 1 249 ? 0.974 -4.167 -0.586 1.00 90.62 249 LEU A O 1
ATOM 1939 N N . GLY A 1 250 ? 2.297 -5.962 -0.345 1.00 90.50 250 GLY A N 1
ATOM 1940 C CA . GLY A 1 250 ? 3.032 -5.742 -1.597 1.00 90.50 250 GLY A CA 1
ATOM 1941 C C . GLY A 1 250 ? 2.136 -5.903 -2.824 1.00 90.50 250 GLY A C 1
ATOM 1942 O O . GLY A 1 250 ? 2.120 -5.043 -3.695 1.00 90.50 250 GLY A O 1
ATOM 1943 N N . HIS A 1 251 ? 1.292 -6.933 -2.831 1.00 89.25 251 HIS A N 1
ATOM 1944 C CA . HIS A 1 251 ? 0.330 -7.164 -3.905 1.00 89.25 251 HIS A CA 1
ATOM 1945 C C . HIS A 1 251 ? -0.732 -6.055 -3.975 1.00 89.25 251 HIS A C 1
ATOM 1947 O O . HIS A 1 251 ? -0.943 -5.478 -5.034 1.00 89.25 251 HIS A O 1
ATOM 1953 N N . LEU A 1 252 ? -1.305 -5.628 -2.844 1.00 93.44 252 LEU A N 1
ATOM 1954 C CA . LEU A 1 252 ? -2.203 -4.464 -2.808 1.00 93.44 252 LEU A CA 1
ATOM 1955 C C . LEU A 1 252 ? -1.529 -3.161 -3.294 1.00 93.44 252 LEU A C 1
ATOM 1957 O O . LEU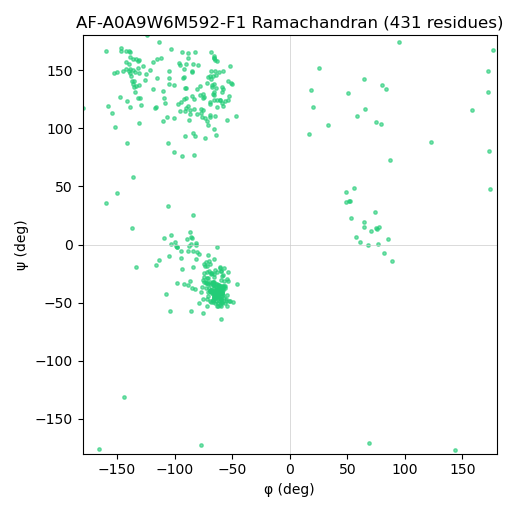 A 1 252 ? -2.208 -2.294 -3.843 1.00 93.44 252 LEU A O 1
ATOM 1961 N N . ARG A 1 253 ? -0.211 -3.000 -3.100 1.00 96.12 253 ARG A N 1
ATOM 1962 C CA . ARG A 1 253 ? 0.570 -1.869 -3.639 1.00 96.12 253 ARG A CA 1
ATOM 1963 C C . ARG A 1 253 ? 0.790 -1.969 -5.152 1.00 96.12 253 ARG A C 1
ATOM 1965 O O . ARG A 1 253 ? 0.743 -0.942 -5.818 1.00 96.12 253 ARG A O 1
ATOM 1972 N N . HIS A 1 254 ? 1.007 -3.172 -5.677 1.00 94.81 254 HIS A N 1
ATOM 1973 C CA . HIS A 1 254 ? 1.097 -3.438 -7.114 1.00 94.81 254 HIS A CA 1
ATOM 1974 C C . HIS A 1 254 ? -0.229 -3.105 -7.813 1.00 94.81 254 HIS A C 1
ATOM 1976 O O . HIS A 1 254 ? -0.270 -2.247 -8.691 1.00 94.81 254 HIS A O 1
ATOM 1982 N N . GLU A 1 255 ? -1.342 -3.658 -7.328 1.00 94.31 255 GLU A N 1
ATOM 1983 C CA . GLU A 1 255 ? -2.671 -3.403 -7.902 1.00 94.31 255 GLU A CA 1
ATOM 1984 C C . GLU A 1 255 ? -3.085 -1.925 -7.806 1.00 94.31 255 GLU A C 1
ATOM 1986 O O . GLU A 1 255 ? -3.724 -1.377 -8.709 1.00 94.31 255 GLU A O 1
ATOM 1991 N N . SER A 1 256 ? -2.685 -1.233 -6.729 1.00 96.19 256 SER A N 1
ATOM 1992 C CA . SER A 1 256 ? -2.896 0.214 -6.627 1.00 96.19 256 SER A CA 1
ATOM 1993 C C . SER A 1 256 ? -2.034 1.004 -7.615 1.00 96.19 256 SER A C 1
ATOM 1995 O O . SER A 1 256 ? -2.454 2.078 -8.035 1.00 96.19 256 SER A O 1
ATOM 1997 N N . GLY A 1 257 ? -0.904 0.461 -8.074 1.00 96.81 257 GLY A N 1
ATOM 1998 C CA . GLY A 1 257 ? -0.118 1.001 -9.182 1.00 96.81 257 GLY A CA 1
ATOM 1999 C C . GLY A 1 257 ? -0.904 1.068 -10.492 1.00 96.81 257 GLY A C 1
ATOM 2000 O O . GLY A 1 257 ? -0.947 2.132 -11.110 1.00 96.81 257 GLY A O 1
ATOM 2001 N N . HIS A 1 258 ? -1.613 0.001 -10.879 1.00 95.56 258 HIS A N 1
ATOM 2002 C CA . HIS A 1 258 ? -2.486 0.024 -12.065 1.00 95.56 258 HIS A CA 1
ATOM 2003 C C . HIS A 1 258 ? -3.616 1.064 -11.948 1.00 95.56 258 HIS A C 1
ATOM 2005 O O . HIS A 1 258 ? -3.943 1.743 -12.928 1.00 95.56 258 HIS A O 1
ATOM 2011 N N . TYR A 1 259 ? -4.198 1.225 -10.754 1.00 95.81 259 TYR A N 1
ATOM 2012 C CA . TYR A 1 259 ? -5.171 2.286 -10.477 1.00 95.81 259 TYR A CA 1
ATOM 2013 C C . TYR A 1 259 ? -4.533 3.678 -10.621 1.00 95.81 259 TYR A C 1
ATOM 2015 O O . TYR A 1 259 ? -5.010 4.514 -11.393 1.00 95.81 259 TYR A O 1
ATOM 2023 N N . PHE A 1 260 ? -3.414 3.928 -9.935 1.00 96.88 260 PHE A N 1
ATOM 2024 C CA . PHE A 1 260 ? -2.775 5.242 -9.917 1.00 96.88 260 PHE A CA 1
ATOM 2025 C C . PHE A 1 260 ? -2.120 5.639 -11.241 1.00 96.88 260 PHE A C 1
ATOM 2027 O O . PHE A 1 260 ? -2.050 6.835 -11.510 1.00 96.88 260 PHE A O 1
ATOM 2034 N N . GLN A 1 261 ? -1.745 4.704 -12.120 1.00 95.88 261 GLN A N 1
ATOM 2035 C CA . GLN A 1 261 ? -1.329 5.050 -13.485 1.00 95.88 261 GLN A CA 1
ATOM 2036 C C . GLN A 1 261 ? -2.420 5.864 -14.201 1.00 95.88 261 GLN A C 1
ATOM 2038 O O . GLN A 1 261 ? -2.158 6.947 -14.719 1.00 95.88 261 GLN A O 1
ATOM 2043 N N . ASN A 1 262 ? -3.668 5.392 -14.137 1.00 91.00 262 ASN A N 1
ATOM 2044 C CA . ASN A 1 262 ? -4.820 6.038 -14.769 1.00 91.00 262 ASN A CA 1
ATOM 2045 C C . ASN A 1 262 ? -5.251 7.337 -14.059 1.00 91.00 262 ASN A C 1
ATOM 2047 O O . ASN A 1 262 ? -5.788 8.244 -14.690 1.00 91.00 262 ASN A O 1
ATOM 2051 N N . VAL A 1 263 ? -5.021 7.445 -12.746 1.00 93.25 263 VAL A N 1
ATOM 2052 C CA . VAL A 1 263 ? -5.442 8.606 -11.935 1.00 93.25 263 VAL A CA 1
ATOM 2053 C C . VAL A 1 263 ? -4.419 9.749 -11.944 1.00 93.25 263 VAL A C 1
ATOM 2055 O O . VAL A 1 263 ? -4.806 10.921 -11.821 1.00 93.25 263 VAL A O 1
ATOM 2058 N N . LEU A 1 264 ? -3.126 9.431 -12.067 1.00 95.44 264 LEU A N 1
ATOM 2059 C CA . LEU A 1 264 ? -2.022 10.394 -11.999 1.00 95.44 264 LEU A CA 1
ATOM 2060 C C . LEU A 1 264 ? -1.532 10.845 -13.384 1.00 95.44 264 LEU A C 1
ATOM 2062 O O . LEU A 1 264 ? -1.156 12.007 -13.530 1.00 95.44 264 LEU A O 1
ATOM 2066 N N . ILE A 1 265 ? -1.578 9.985 -14.409 1.00 95.25 265 ILE A N 1
ATOM 2067 C CA . ILE A 1 265 ? -1.128 10.326 -15.768 1.00 95.25 265 ILE A CA 1
ATOM 2068 C C . ILE A 1 265 ? -2.310 10.883 -16.579 1.00 95.25 265 ILE A C 1
ATOM 2070 O O . ILE A 1 265 ? -3.109 10.146 -17.156 1.00 95.25 265 ILE A O 1
ATOM 2074 N N . ARG A 1 266 ? -2.447 12.215 -16.586 1.00 89.75 266 ARG A N 1
ATOM 2075 C CA . ARG A 1 266 ? -3.660 12.920 -17.056 1.00 89.75 266 ARG A CA 1
ATOM 2076 C C . ARG A 1 266 ? -3.555 13.592 -18.424 1.00 89.75 266 ARG A C 1
ATOM 2078 O O . ARG A 1 266 ? -4.570 14.058 -18.935 1.00 89.75 266 ARG A O 1
ATOM 2085 N N . ASP A 1 267 ? -2.359 13.677 -18.997 1.00 93.50 267 ASP A N 1
ATOM 2086 C CA . ASP A 1 267 ? -2.109 14.369 -20.262 1.00 93.50 267 ASP A CA 1
ATOM 2087 C C . ASP A 1 267 ? -1.143 13.594 -21.170 1.00 93.50 267 ASP A C 1
ATOM 2089 O O . ASP A 1 267 ? -0.399 12.716 -20.725 1.00 93.50 267 ASP A O 1
ATOM 2093 N N . ASP A 1 268 ? -1.163 13.933 -22.460 1.00 95.56 268 ASP A N 1
ATOM 2094 C CA . ASP A 1 268 ? -0.378 13.255 -23.495 1.00 95.56 268 ASP A CA 1
ATOM 2095 C C . ASP A 1 268 ? 1.142 13.373 -23.288 1.00 95.56 268 ASP A C 1
ATOM 2097 O O . ASP A 1 268 ? 1.886 12.514 -23.761 1.00 95.56 268 ASP A O 1
ATOM 2101 N N . THR A 1 269 ? 1.622 14.398 -22.572 1.00 96.12 269 THR A N 1
ATOM 2102 C CA . THR A 1 269 ? 3.058 14.589 -22.299 1.00 96.12 269 THR A CA 1
ATOM 2103 C C . THR A 1 269 ? 3.517 13.608 -21.228 1.00 96.12 269 THR A C 1
ATOM 2105 O O . THR A 1 269 ? 4.510 12.906 -21.420 1.00 96.12 269 THR A O 1
ATOM 2108 N N . ALA A 1 270 ? 2.757 13.496 -20.136 1.00 95.88 270 ALA A N 1
ATOM 2109 C CA . ALA A 1 270 ? 3.010 12.513 -19.089 1.00 95.88 270 ALA A CA 1
ATOM 2110 C C . ALA A 1 270 ? 2.871 11.071 -19.618 1.00 95.88 270 ALA A C 1
AT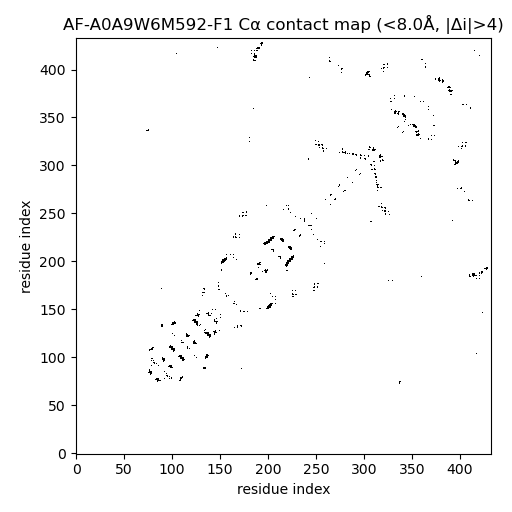OM 2112 O O . ALA A 1 270 ? 3.686 10.211 -19.280 1.00 95.88 270 ALA A O 1
ATOM 2113 N N . TRP A 1 271 ? 1.908 10.808 -20.512 1.00 97.50 271 TRP A N 1
ATOM 2114 C CA . TRP A 1 271 ? 1.795 9.513 -21.196 1.00 97.50 271 TRP A CA 1
ATOM 2115 C C . TRP A 1 271 ? 2.968 9.231 -22.141 1.00 97.50 271 TRP A C 1
ATOM 2117 O O . TRP A 1 271 ? 3.467 8.109 -22.159 1.00 97.50 271 TRP A O 1
ATOM 2127 N N . ALA A 1 272 ? 3.452 10.218 -22.901 1.00 97.81 272 ALA A N 1
ATOM 2128 C CA . ALA A 1 272 ? 4.639 10.047 -23.740 1.00 97.81 272 ALA A CA 1
ATOM 2129 C C . ALA A 1 272 ? 5.894 9.730 -22.904 1.00 97.81 272 ALA A C 1
ATOM 2131 O O . ALA A 1 272 ? 6.637 8.814 -23.248 1.00 97.81 272 ALA A O 1
ATOM 2132 N N . GLN A 1 273 ? 6.088 10.420 -21.774 1.00 97.75 273 GLN A N 1
ATOM 2133 C CA . GLN A 1 273 ? 7.190 10.155 -20.842 1.00 97.75 273 GLN A CA 1
ATOM 2134 C C . GLN A 1 273 ? 7.071 8.774 -20.173 1.00 97.75 273 GLN A C 1
ATOM 2136 O O . GLN A 1 273 ? 8.074 8.086 -20.002 1.00 97.75 273 GLN A O 1
ATOM 2141 N N . CYS A 1 274 ? 5.855 8.331 -19.836 1.00 98.31 274 CYS A N 1
ATOM 2142 C CA . CYS A 1 274 ? 5.625 6.973 -19.342 1.00 98.31 274 CYS A CA 1
ATOM 2143 C C . CYS A 1 274 ? 6.028 5.929 -20.399 1.00 98.31 274 CYS A C 1
ATOM 2145 O O . CYS A 1 274 ? 6.788 5.011 -20.099 1.00 98.31 274 CYS A O 1
ATOM 2147 N N . ARG A 1 275 ? 5.621 6.112 -21.660 1.00 98.19 275 ARG A N 1
ATOM 2148 C CA . ARG A 1 275 ? 5.953 5.171 -22.742 1.00 98.19 275 ARG A CA 1
ATOM 2149 C C . ARG A 1 275 ? 7.445 5.127 -23.085 1.00 98.19 275 ARG A C 1
ATOM 2151 O O . ARG A 1 275 ? 7.942 4.059 -23.424 1.00 98.19 275 ARG A O 1
ATOM 2158 N N . ASP A 1 276 ? 8.165 6.240 -22.945 1.00 98.19 276 ASP A N 1
ATOM 2159 C CA . ASP A 1 276 ? 9.633 6.291 -23.076 1.00 98.19 276 ASP A CA 1
ATOM 2160 C C . ASP A 1 276 ? 10.355 5.491 -21.970 1.00 98.19 276 ASP A C 1
ATOM 2162 O O . ASP A 1 276 ? 11.368 4.839 -22.220 1.00 98.19 276 ASP A O 1
ATOM 2166 N N . LEU A 1 277 ? 9.814 5.495 -20.746 1.00 98.31 277 LEU A N 1
ATOM 2167 C CA . LEU A 1 277 ? 10.432 4.852 -19.579 1.00 98.31 277 LEU A CA 1
ATOM 2168 C C . LEU A 1 277 ? 10.065 3.372 -19.391 1.00 98.31 277 LEU A C 1
ATOM 2170 O O . LEU A 1 277 ? 10.907 2.610 -18.909 1.00 98.31 277 LEU A O 1
ATOM 2174 N N . PHE A 1 278 ? 8.831 2.985 -19.720 1.00 98.25 278 PHE A N 1
ATOM 2175 C CA . PHE A 1 278 ? 8.257 1.658 -19.440 1.00 98.25 278 PHE A CA 1
ATOM 2176 C C . PHE A 1 278 ? 7.917 0.857 -20.712 1.00 98.25 278 PHE A C 1
ATOM 2178 O O . PHE A 1 278 ? 7.763 -0.361 -20.653 1.00 98.25 278 PHE A O 1
ATOM 2185 N N . GLY A 1 279 ? 7.825 1.511 -21.876 1.00 97.38 279 GLY A N 1
ATOM 2186 C CA . GLY A 1 279 ? 7.290 0.937 -23.115 1.00 97.38 279 GLY A CA 1
ATOM 2187 C C . GLY A 1 279 ? 5.804 1.256 -23.331 1.00 97.38 279 GLY A C 1
ATOM 2188 O O . GLY A 1 279 ? 5.151 1.862 -22.486 1.00 97.38 279 GLY A O 1
ATOM 2189 N N . ASP A 1 280 ? 5.259 0.870 -24.488 1.00 96.50 280 ASP A N 1
ATOM 2190 C CA . ASP A 1 280 ? 3.871 1.184 -24.851 1.00 96.50 280 ASP A CA 1
ATOM 2191 C C . ASP A 1 280 ? 2.868 0.226 -24.187 1.00 96.50 280 ASP A C 1
ATOM 2193 O O . ASP A 1 280 ? 2.786 -0.957 -24.528 1.00 96.50 280 ASP A O 1
ATOM 2197 N N . GLU A 1 281 ? 2.067 0.749 -23.259 1.00 94.44 281 GLU A N 1
ATOM 2198 C CA . GLU A 1 281 ? 1.063 -0.003 -22.503 1.00 94.44 281 GLU A CA 1
ATOM 2199 C C . GLU A 1 281 ? -0.091 -0.535 -23.369 1.00 94.44 281 GLU A C 1
ATOM 2201 O O . GLU A 1 281 ? -0.849 -1.395 -22.927 1.00 94.44 281 GLU A O 1
ATOM 2206 N N . ARG A 1 282 ? -0.214 -0.066 -24.618 1.00 94.56 282 ARG A N 1
ATOM 2207 C CA . ARG A 1 282 ? -1.225 -0.531 -25.586 1.00 94.56 282 ARG A CA 1
ATOM 2208 C C . ARG A 1 282 ? -0.827 -1.832 -26.287 1.00 94.56 282 ARG A C 1
ATOM 2210 O O . ARG A 1 282 ? -1.587 -2.329 -27.119 1.00 94.56 282 ARG A O 1
ATOM 2217 N N . ALA A 1 283 ? 0.344 -2.390 -25.973 1.00 94.94 283 ALA A N 1
ATOM 2218 C CA . ALA A 1 283 ? 0.722 -3.736 -26.384 1.00 94.94 283 ALA A CA 1
ATOM 2219 C C . ALA A 1 283 ? -0.293 -4.781 -25.879 1.00 94.94 283 ALA A C 1
ATOM 2221 O O . ALA A 1 283 ? -0.888 -4.631 -24.810 1.00 94.94 283 ALA A O 1
ATOM 2222 N N . SER A 1 284 ? -0.472 -5.869 -26.630 1.00 95.94 284 SER A N 1
ATOM 2223 C CA . SER A 1 284 ? -1.397 -6.943 -26.259 1.00 95.94 284 SER A CA 1
ATOM 2224 C C . SER A 1 284 ? -0.941 -7.646 -24.980 1.00 95.94 284 SER A C 1
ATOM 2226 O O . SER A 1 284 ? 0.064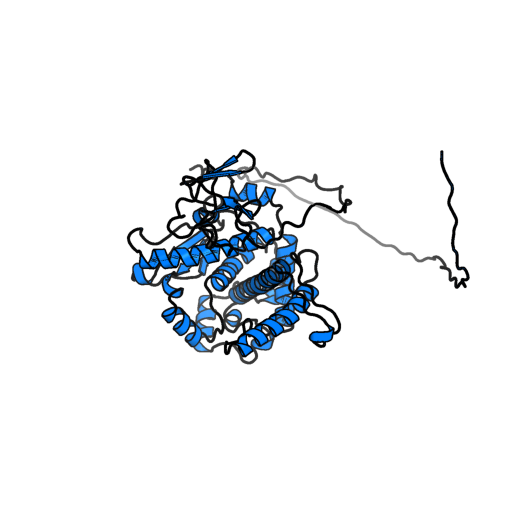 -8.359 -24.970 1.00 95.94 284 SER A O 1
ATOM 2228 N N . TYR A 1 285 ? -1.697 -7.454 -23.898 1.00 91.31 285 TYR A N 1
ATOM 2229 C CA . TYR A 1 285 ? -1.411 -8.058 -22.597 1.00 91.31 285 TYR A CA 1
ATOM 2230 C C . TYR A 1 285 ? -1.389 -9.593 -22.664 1.00 91.31 285 TYR A C 1
ATOM 2232 O O . TYR A 1 285 ? -0.505 -10.220 -22.096 1.00 91.31 285 TYR A O 1
ATOM 2240 N N . GLN A 1 286 ? -2.318 -10.211 -23.404 1.00 91.44 286 GLN A N 1
ATOM 2241 C CA . GLN A 1 286 ? -2.397 -11.674 -23.516 1.00 91.44 286 GLN A CA 1
ATOM 2242 C C . GLN A 1 286 ? -1.213 -12.269 -24.289 1.00 91.44 286 GLN A C 1
ATOM 2244 O O . GLN A 1 286 ? -0.667 -13.291 -23.873 1.00 91.44 286 GLN A O 1
ATOM 2249 N N . ASP A 1 287 ? -0.764 -11.617 -25.364 1.00 94.25 287 ASP A N 1
ATOM 2250 C CA . ASP A 1 287 ? 0.408 -12.079 -26.122 1.00 94.25 287 ASP A CA 1
ATOM 2251 C C . ASP A 1 287 ? 1.697 -11.883 -25.307 1.00 94.25 287 ASP A C 1
ATOM 2253 O O . ASP A 1 287 ? 2.580 -12.740 -25.300 1.00 94.25 287 ASP A O 1
ATOM 2257 N N . ALA A 1 288 ? 1.784 -10.780 -24.557 1.00 93.25 288 ALA A N 1
ATOM 2258 C CA . ALA A 1 288 ? 2.898 -10.480 -23.664 1.00 93.25 288 ALA A CA 1
ATOM 2259 C C . ALA A 1 288 ? 2.998 -11.468 -22.483 1.00 93.25 288 ALA A C 1
ATOM 2261 O O . ALA A 1 288 ? 4.093 -11.947 -22.178 1.00 93.25 288 ALA A O 1
ATOM 2262 N N . LEU A 1 289 ? 1.856 -11.826 -21.886 1.00 88.81 289 LEU A N 1
ATOM 2263 C CA . LEU A 1 289 ? 1.722 -12.842 -20.841 1.00 88.81 289 LEU A CA 1
ATOM 2264 C C . LEU A 1 289 ? 2.107 -14.234 -21.359 1.00 88.81 289 LEU A C 1
ATOM 2266 O O . LEU A 1 289 ? 2.880 -14.940 -20.712 1.00 88.81 289 LEU A O 1
ATOM 2270 N N . THR A 1 290 ? 1.607 -14.608 -22.542 1.00 90.31 290 THR A N 1
ATOM 2271 C CA . THR A 1 290 ? 1.915 -15.891 -23.198 1.00 90.31 290 THR A CA 1
ATOM 2272 C C . THR A 1 290 ? 3.415 -16.010 -23.450 1.00 90.31 290 THR A C 1
ATOM 2274 O O . THR A 1 290 ? 4.048 -16.936 -22.947 1.00 90.31 290 THR A O 1
ATOM 2277 N N . ARG A 1 291 ? 4.013 -15.001 -24.101 1.00 92.00 291 ARG A N 1
ATOM 2278 C CA . ARG A 1 291 ? 5.463 -14.895 -24.307 1.00 92.00 291 ARG A CA 1
ATOM 2279 C C . ARG A 1 291 ? 6.238 -15.049 -22.998 1.00 92.00 291 ARG A C 1
ATOM 2281 O O . ARG A 1 291 ? 7.201 -15.802 -22.960 1.00 92.00 291 ARG A O 1
ATOM 2288 N N . HIS A 1 292 ? 5.853 -14.342 -21.935 1.00 89.38 292 HIS A N 1
ATOM 2289 C CA . HIS A 1 292 ? 6.577 -14.395 -20.661 1.00 89.38 292 HIS A CA 1
ATOM 2290 C C . HIS A 1 292 ? 6.567 -15.800 -20.037 1.00 89.38 292 HIS A C 1
ATOM 2292 O O . HIS A 1 292 ? 7.612 -16.253 -19.579 1.00 89.38 292 HIS A O 1
ATOM 2298 N N . TYR A 1 293 ? 5.450 -16.534 -20.088 1.00 86.25 293 TYR A N 1
ATOM 2299 C CA . TYR A 1 293 ? 5.414 -17.924 -19.611 1.00 86.25 293 TYR A CA 1
ATOM 2300 C C . TYR A 1 293 ? 6.110 -18.930 -20.546 1.00 86.25 293 TYR A C 1
ATOM 2302 O O . TYR A 1 293 ? 6.559 -19.972 -20.073 1.00 86.25 293 TYR A O 1
ATOM 2310 N N . GLU A 1 294 ? 6.223 -18.639 -21.844 1.00 91.62 294 GLU A N 1
ATOM 2311 C CA . GLU A 1 294 ? 6.935 -19.489 -22.811 1.00 91.62 294 GLU A CA 1
ATOM 2312 C C . GLU A 1 294 ? 8.457 -19.270 -22.808 1.00 91.62 294 GLU A C 1
ATOM 2314 O O . GLU A 1 294 ? 9.213 -20.230 -22.958 1.00 91.62 294 GLU A O 1
ATOM 2319 N N . THR A 1 295 ? 8.922 -18.024 -22.651 1.00 90.31 295 THR A N 1
ATOM 2320 C CA . THR A 1 295 ? 10.342 -17.650 -22.807 1.00 90.31 295 THR A CA 1
ATOM 2321 C C . THR A 1 295 ? 11.029 -17.181 -21.525 1.00 90.31 295 THR A C 1
ATOM 2323 O O . THR A 1 295 ? 12.251 -17.047 -21.526 1.00 90.31 295 THR A O 1
ATOM 2326 N N . GLY A 1 296 ? 10.277 -16.886 -20.461 1.00 88.75 296 GLY A N 1
ATOM 2327 C CA . GLY A 1 296 ? 10.780 -16.202 -19.264 1.00 88.75 296 GLY A CA 1
ATOM 2328 C C . GLY A 1 296 ? 11.155 -14.736 -19.515 1.00 88.75 296 GLY A C 1
ATOM 2329 O O . GLY A 1 296 ? 10.889 -14.171 -20.588 1.00 88.75 296 GLY A O 1
ATOM 2330 N N . ALA A 1 297 ? 11.790 -14.108 -18.522 1.00 90.56 297 ALA A N 1
ATOM 2331 C CA . ALA A 1 297 ? 12.404 -12.793 -18.689 1.00 90.56 297 ALA A CA 1
ATOM 2332 C C . ALA A 1 297 ? 13.638 -12.820 -19.620 1.00 90.56 297 ALA A C 1
ATOM 2334 O O . ALA A 1 297 ? 14.384 -13.802 -19.656 1.00 90.56 297 ALA A O 1
ATOM 2335 N N . PRO A 1 298 ? 13.914 -11.725 -20.357 1.00 92.50 298 PRO A N 1
ATOM 2336 C CA . PRO A 1 298 ? 15.103 -11.623 -21.200 1.00 92.50 298 PRO A CA 1
ATOM 2337 C C . PRO A 1 298 ? 16.399 -11.638 -20.373 1.00 92.50 298 PRO A C 1
ATOM 2339 O O . PRO A 1 298 ? 16.455 -11.137 -19.249 1.00 92.50 298 PRO A O 1
ATOM 2342 N N . ALA A 1 299 ? 17.480 -12.165 -20.953 1.00 94.38 299 ALA A N 1
ATOM 2343 C CA . ALA A 1 299 ? 18.797 -12.145 -20.321 1.00 94.38 299 ALA A CA 1
ATOM 2344 C C . ALA A 1 299 ? 19.249 -10.702 -20.012 1.00 94.38 299 ALA A C 1
ATOM 2346 O O . ALA A 1 299 ? 19.137 -9.819 -20.861 1.00 94.38 299 ALA A O 1
ATOM 2347 N N . GLY A 1 300 ? 19.768 -10.472 -18.800 1.00 93.50 300 GLY A N 1
ATOM 2348 C CA . GLY A 1 300 ? 20.177 -9.140 -18.338 1.00 93.50 300 GLY A CA 1
ATOM 2349 C C . GLY A 1 300 ? 19.023 -8.225 -17.909 1.00 93.50 300 GLY A C 1
ATOM 2350 O O . GLY A 1 300 ? 19.227 -7.022 -17.765 1.00 93.50 300 GLY A O 1
ATOM 2351 N N . TRP A 1 301 ? 17.809 -8.749 -17.684 1.00 94.81 301 TRP A N 1
ATOM 2352 C CA . TRP A 1 301 ? 16.666 -7.932 -17.254 1.00 94.81 301 TRP A CA 1
ATOM 2353 C C . TRP A 1 301 ? 16.941 -7.090 -16.000 1.00 94.81 301 TRP A C 1
ATOM 2355 O O . TRP A 1 301 ? 16.421 -5.978 -15.889 1.00 94.81 301 TRP A O 1
ATOM 2365 N N . GLN A 1 302 ? 17.799 -7.572 -15.094 1.00 94.31 302 GLN A N 1
ATOM 2366 C CA . GLN A 1 302 ? 18.184 -6.899 -13.847 1.00 94.31 302 GLN A CA 1
ATOM 2367 C C . GLN A 1 302 ? 18.832 -5.523 -14.086 1.00 94.31 302 GLN A C 1
ATOM 2369 O O . GLN A 1 302 ? 18.796 -4.653 -13.213 1.00 94.31 302 GLN A O 1
ATOM 2374 N N . ASP A 1 303 ? 19.391 -5.293 -15.277 1.00 96.06 303 ASP A N 1
ATOM 2375 C CA . ASP A 1 303 ? 19.979 -4.009 -15.650 1.00 96.06 303 ASP A CA 1
ATOM 2376 C C . ASP A 1 303 ? 18.914 -2.940 -15.949 1.00 96.06 303 ASP A C 1
ATOM 2378 O O . ASP A 1 303 ? 19.233 -1.752 -15.933 1.00 96.06 303 ASP A O 1
ATOM 2382 N N . SER A 1 304 ? 17.649 -3.320 -16.186 1.00 96.00 304 SER A N 1
ATOM 2383 C CA . SER A 1 304 ? 16.578 -2.406 -16.638 1.00 96.00 304 SER A CA 1
ATOM 2384 C C . SER A 1 304 ? 15.234 -2.508 -15.901 1.00 96.00 304 SER A C 1
ATOM 2386 O O . SER A 1 304 ? 14.455 -1.551 -15.946 1.00 96.00 304 SER A O 1
ATOM 2388 N N . PHE A 1 305 ? 14.956 -3.615 -15.213 1.00 97.12 305 PHE A N 1
ATOM 2389 C CA . PHE A 1 305 ? 13.682 -3.897 -14.543 1.00 97.12 305 PHE A CA 1
ATOM 2390 C C . PHE A 1 305 ? 13.899 -4.208 -13.060 1.00 97.12 305 PHE A C 1
ATOM 2392 O O . PHE A 1 305 ? 14.928 -4.764 -12.680 1.00 97.12 305 PHE A O 1
ATOM 2399 N N . ILE A 1 306 ? 12.935 -3.826 -12.215 1.00 95.19 306 ILE A N 1
ATOM 2400 C CA . ILE A 1 306 ? 13.020 -4.034 -10.761 1.00 95.19 306 ILE A CA 1
ATOM 2401 C C . ILE A 1 306 ? 12.769 -5.501 -10.370 1.00 95.19 306 ILE A C 1
ATOM 2403 O O . ILE A 1 306 ? 13.368 -5.985 -9.411 1.00 95.19 306 ILE A O 1
ATOM 2407 N N . SER A 1 307 ? 11.947 -6.214 -11.142 1.00 92.06 307 SER A N 1
ATOM 2408 C CA . SER A 1 307 ? 11.595 -7.626 -10.965 1.00 92.06 307 SER A CA 1
ATOM 2409 C C . SER A 1 307 ? 11.535 -8.355 -12.316 1.00 92.06 307 SER A C 1
ATOM 2411 O O . SER A 1 307 ? 11.510 -7.728 -13.377 1.00 92.06 307 SER A O 1
ATOM 2413 N N . GLU A 1 308 ? 11.506 -9.689 -12.286 1.00 91.44 308 GLU A N 1
ATOM 2414 C CA . GLU A 1 308 ? 11.304 -10.520 -13.482 1.00 91.44 308 GLU A CA 1
ATOM 2415 C C . GLU A 1 308 ? 9.905 -10.301 -14.080 1.00 91.44 308 GLU A C 1
ATOM 2417 O O . GLU A 1 308 ? 9.772 -10.151 -15.297 1.00 91.44 308 GLU A O 1
ATOM 2422 N N . TYR A 1 309 ? 8.872 -10.194 -13.240 1.00 89.38 309 TYR A N 1
ATOM 2423 C CA . TYR A 1 309 ? 7.493 -9.987 -13.686 1.00 89.38 309 TYR A CA 1
ATOM 2424 C C . TYR A 1 309 ? 7.285 -8.619 -14.363 1.00 89.38 309 TYR A C 1
ATOM 2426 O O . TYR A 1 309 ? 6.577 -8.532 -15.365 1.00 89.38 309 TYR A O 1
ATOM 2434 N N . ALA A 1 310 ? 8.015 -7.576 -13.943 1.00 94.69 310 ALA A N 1
ATOM 2435 C CA . ALA A 1 310 ? 8.053 -6.284 -14.639 1.00 94.69 310 ALA A CA 1
ATOM 2436 C C . ALA A 1 310 ? 8.494 -6.384 -16.121 1.00 94.69 310 ALA A C 1
ATOM 2438 O O . ALA A 1 310 ? 8.203 -5.493 -16.912 1.00 94.69 310 ALA A O 1
ATOM 2439 N N . THR A 1 311 ? 9.166 -7.466 -16.539 1.00 94.94 311 THR A N 1
ATOM 2440 C CA . THR A 1 311 ? 9.531 -7.697 -17.954 1.00 94.94 311 THR A CA 1
ATOM 2441 C C . THR A 1 311 ? 8.377 -8.222 -18.816 1.00 94.94 311 THR A C 1
ATOM 2443 O O . THR A 1 311 ? 8.527 -8.371 -20.037 1.00 94.94 311 THR A O 1
ATOM 2446 N N . MET A 1 312 ? 7.243 -8.570 -18.203 1.00 94.38 312 MET A N 1
ATOM 2447 C CA . MET A 1 312 ? 6.114 -9.180 -18.895 1.00 94.38 312 MET A CA 1
ATOM 2448 C C . MET A 1 312 ? 5.409 -8.156 -19.791 1.00 94.38 312 MET A C 1
ATOM 2450 O O . MET A 1 312 ? 5.304 -8.391 -20.998 1.00 94.38 312 MET A O 1
ATOM 2454 N N . HIS A 1 313 ? 5.019 -6.996 -19.252 1.00 96.50 313 HIS A N 1
ATOM 2455 C CA . HIS A 1 313 ? 4.300 -5.944 -19.984 1.00 96.50 313 HIS A CA 1
ATOM 2456 C C . HIS A 1 313 ? 4.576 -4.541 -19.391 1.00 96.50 313 HIS A C 1
ATOM 2458 O O . HIS A 1 313 ? 4.747 -4.434 -18.178 1.00 96.50 313 HIS A O 1
ATOM 2464 N N . PRO A 1 314 ? 4.591 -3.449 -20.186 1.00 97.31 314 PRO A N 1
ATOM 2465 C CA . PRO A 1 314 ? 4.825 -2.084 -19.682 1.00 97.31 314 PRO A CA 1
ATOM 2466 C C . PRO A 1 314 ? 3.891 -1.627 -18.551 1.00 97.31 314 PRO A C 1
ATOM 2468 O O . PRO A 1 314 ? 4.278 -0.822 -17.703 1.00 97.31 314 PRO A O 1
ATOM 2471 N N . TRP A 1 315 ? 2.660 -2.147 -18.516 1.00 94.75 315 TRP A N 1
ATOM 2472 C CA . TRP A 1 315 ? 1.696 -1.873 -17.448 1.00 94.75 315 TRP A CA 1
ATOM 2473 C C . TRP A 1 315 ? 2.144 -2.452 -16.097 1.00 94.75 315 TRP A C 1
ATOM 2475 O O . TRP A 1 315 ? 1.942 -1.828 -15.055 1.00 94.75 315 TRP A O 1
ATOM 2485 N N . GLU A 1 316 ? 2.805 -3.609 -16.137 1.00 95.25 316 GLU A N 1
ATOM 2486 C CA . GLU A 1 316 ? 3.348 -4.333 -14.984 1.00 95.25 316 GLU A CA 1
ATOM 2487 C C . GLU A 1 316 ? 4.636 -3.680 -14.487 1.00 95.25 316 GLU A C 1
ATOM 2489 O O . GLU A 1 316 ? 4.817 -3.484 -13.292 1.00 95.25 316 GLU A O 1
ATOM 2494 N N . ASP A 1 317 ? 5.507 -3.247 -15.402 1.00 97.94 317 ASP A N 1
ATOM 2495 C CA . ASP A 1 317 ? 6.723 -2.489 -15.085 1.00 97.94 317 ASP A CA 1
ATOM 2496 C C . ASP A 1 317 ? 6.408 -1.186 -14.325 1.00 97.94 317 ASP A C 1
ATOM 2498 O O . ASP A 1 317 ? 7.097 -0.826 -13.362 1.00 97.94 317 ASP A O 1
ATOM 2502 N N . PHE A 1 318 ? 5.317 -0.503 -14.702 1.00 98.50 318 PHE A N 1
ATOM 2503 C CA . PHE A 1 318 ? 4.797 0.639 -13.949 1.00 98.50 318 PHE A CA 1
ATOM 2504 C C . PHE A 1 318 ? 4.251 0.225 -12.575 1.00 98.50 318 PHE A C 1
ATOM 2506 O O . PHE A 1 318 ? 4.616 0.847 -11.575 1.00 98.50 318 PHE A O 1
ATOM 2513 N N . ALA A 1 319 ? 3.399 -0.804 -12.505 1.00 97.12 319 ALA A N 1
ATOM 2514 C CA . ALA A 1 319 ? 2.776 -1.258 -11.259 1.00 97.12 319 ALA A CA 1
ATOM 2515 C C . ALA A 1 319 ? 3.807 -1.747 -10.228 1.00 97.12 319 ALA A C 1
ATOM 2517 O O . ALA A 1 319 ? 3.775 -1.321 -9.073 1.00 97.12 319 ALA A O 1
ATOM 2518 N N . GLU A 1 320 ? 4.787 -2.535 -10.665 1.00 96.31 320 GLU A N 1
ATOM 2519 C CA . GLU A 1 320 ? 5.935 -2.974 -9.873 1.00 96.31 320 GLU A CA 1
ATOM 2520 C C . GLU A 1 320 ? 6.780 -1.784 -9.409 1.00 96.31 320 GLU A C 1
ATOM 2522 O O . GLU A 1 320 ? 7.066 -1.647 -8.220 1.00 96.31 320 GLU A O 1
ATOM 2527 N N . THR A 1 321 ? 7.131 -0.855 -10.304 1.00 98.44 321 THR A N 1
ATOM 2528 C CA . THR A 1 321 ? 7.881 0.354 -9.918 1.00 98.44 321 THR A CA 1
ATOM 2529 C C . THR A 1 321 ? 7.110 1.188 -8.887 1.00 98.44 321 THR A C 1
ATOM 2531 O O . THR A 1 321 ? 7.706 1.680 -7.924 1.00 98.44 321 THR A O 1
ATOM 2534 N N . PHE A 1 322 ? 5.791 1.329 -9.042 1.00 98.56 322 PHE A N 1
ATOM 2535 C CA . PHE A 1 322 ? 4.930 2.038 -8.097 1.00 98.56 322 PHE A CA 1
ATOM 2536 C C . PHE A 1 322 ? 4.860 1.322 -6.743 1.00 98.56 322 PHE A C 1
ATOM 2538 O O . PHE A 1 322 ? 5.028 1.955 -5.697 1.00 98.56 322 PHE A O 1
ATOM 2545 N N . ALA A 1 323 ? 4.711 -0.005 -6.745 1.00 97.12 323 ALA A N 1
ATOM 2546 C CA . ALA A 1 323 ? 4.746 -0.807 -5.532 1.00 97.12 323 ALA A CA 1
ATOM 2547 C C . ALA A 1 323 ? 6.080 -0.646 -4.802 1.00 97.12 323 ALA A C 1
ATOM 2549 O O . ALA A 1 323 ? 6.098 -0.367 -3.602 1.00 97.12 323 ALA A O 1
ATOM 2550 N N . HIS A 1 324 ? 7.196 -0.748 -5.525 1.00 97.38 324 HIS A N 1
ATOM 2551 C CA . HIS A 1 324 ? 8.540 -0.565 -4.991 1.00 97.38 324 HIS A CA 1
ATOM 2552 C C . HIS A 1 324 ? 8.770 0.848 -4.446 1.00 97.38 324 HIS A C 1
ATOM 2554 O O . HIS A 1 324 ? 9.330 0.983 -3.359 1.00 97.38 324 HIS A O 1
ATOM 2560 N N . TYR A 1 325 ? 8.267 1.893 -5.109 1.00 98.50 325 TYR A N 1
ATOM 2561 C CA . TYR A 1 325 ? 8.263 3.249 -4.557 1.00 98.50 325 TYR A CA 1
ATOM 2562 C C . TYR A 1 325 ? 7.531 3.304 -3.203 1.00 98.50 325 TYR A C 1
ATOM 2564 O O . TYR A 1 325 ? 8.078 3.825 -2.228 1.00 98.50 325 TYR A O 1
ATOM 2572 N N . LEU A 1 326 ? 6.346 2.687 -3.096 1.00 97.81 326 LEU A N 1
ATOM 2573 C CA . LEU A 1 326 ? 5.608 2.582 -1.832 1.00 97.81 326 LEU A CA 1
ATOM 2574 C C . LEU A 1 326 ? 6.326 1.713 -0.781 1.00 97.81 326 LEU A C 1
ATOM 2576 O O . LEU A 1 326 ? 6.269 2.035 0.408 1.00 97.81 326 LEU A O 1
ATOM 2580 N N . HIS A 1 327 ? 7.027 0.644 -1.165 1.00 95.50 327 HIS A N 1
ATOM 2581 C CA . HIS A 1 327 ? 7.889 -0.105 -0.243 1.00 95.50 327 HIS A CA 1
ATOM 2582 C C . HIS A 1 327 ? 8.984 0.801 0.333 1.00 95.50 327 HIS A C 1
ATOM 2584 O O . HIS A 1 327 ? 9.123 0.879 1.552 1.00 95.50 327 HIS A O 1
ATOM 2590 N N . ILE A 1 328 ? 9.685 1.545 -0.526 1.00 97.19 328 ILE A N 1
ATOM 2591 C CA . ILE A 1 328 ? 10.777 2.448 -0.151 1.00 97.19 328 ILE A CA 1
ATOM 2592 C C . ILE A 1 328 ? 10.290 3.527 0.825 1.00 97.19 328 ILE A C 1
ATOM 2594 O O . ILE A 1 328 ? 10.709 3.541 1.983 1.00 97.19 328 ILE A O 1
ATOM 2598 N N . VAL A 1 329 ? 9.376 4.408 0.402 1.00 96.69 329 VAL A N 1
ATOM 2599 C CA . VAL A 1 329 ? 8.980 5.572 1.221 1.00 96.69 329 VAL A CA 1
ATOM 2600 C C . VAL A 1 329 ? 8.236 5.164 2.495 1.00 96.69 329 VAL A C 1
ATOM 2602 O O . VAL A 1 329 ? 8.412 5.789 3.538 1.00 96.69 329 VAL A O 1
ATOM 2605 N N . GLY A 1 330 ? 7.465 4.071 2.454 1.00 94.31 330 GLY A N 1
ATOM 2606 C CA . GLY A 1 330 ? 6.776 3.543 3.633 1.00 94.31 330 GLY A CA 1
ATOM 2607 C C . GLY A 1 330 ? 7.737 2.974 4.681 1.00 94.31 330 GLY A C 1
ATOM 2608 O O . GLY A 1 330 ? 7.541 3.186 5.881 1.00 94.31 330 GLY A O 1
ATOM 2609 N N . THR A 1 331 ? 8.799 2.285 4.256 1.00 94.69 331 THR A N 1
ATOM 2610 C CA . THR A 1 331 ? 9.810 1.757 5.182 1.00 94.69 331 THR A CA 1
ATOM 2611 C C . THR A 1 331 ? 10.739 2.859 5.695 1.00 94.69 331 THR A C 1
ATOM 2613 O O . THR A 1 331 ? 11.055 2.852 6.884 1.00 94.69 331 THR A O 1
ATOM 2616 N N . LEU A 1 332 ? 11.106 3.846 4.865 1.00 96.19 332 LEU A N 1
ATOM 2617 C CA . LEU A 1 332 ? 11.838 5.042 5.307 1.00 96.19 332 LEU A CA 1
ATOM 2618 C C . LEU A 1 332 ? 11.062 5.812 6.387 1.00 96.19 332 LEU A C 1
ATOM 2620 O O . LEU A 1 332 ? 11.601 6.036 7.470 1.00 96.19 332 LEU A O 1
ATOM 2624 N N . LYS A 1 333 ? 9.774 6.105 6.152 1.00 93.69 333 LYS A N 1
ATOM 2625 C CA . LYS A 1 333 ? 8.897 6.740 7.149 1.00 93.69 333 LYS A CA 1
ATOM 2626 C C . LYS A 1 333 ? 8.788 5.915 8.434 1.00 93.69 333 LYS A C 1
ATOM 2628 O O . LYS A 1 333 ? 8.818 6.464 9.530 1.00 93.69 333 LYS A O 1
ATOM 2633 N N . THR A 1 334 ? 8.709 4.587 8.324 1.00 92.31 334 THR A N 1
ATOM 2634 C CA . THR A 1 334 ? 8.689 3.696 9.500 1.00 92.31 334 THR A CA 1
ATOM 2635 C C . THR A 1 334 ? 9.993 3.786 10.301 1.00 92.31 334 THR A C 1
ATOM 2637 O O . THR A 1 334 ? 9.950 3.796 11.529 1.00 92.31 334 THR A O 1
ATOM 2640 N N . ALA A 1 335 ? 11.144 3.883 9.629 1.00 93.88 335 ALA A N 1
ATOM 2641 C CA . ALA A 1 335 ? 12.449 4.052 10.265 1.00 93.88 335 ALA A CA 1
ATOM 2642 C C . ALA A 1 335 ? 12.581 5.424 10.961 1.00 93.88 335 ALA A C 1
ATOM 2644 O O . ALA A 1 335 ? 13.045 5.480 12.103 1.00 93.88 335 ALA A O 1
ATOM 2645 N N . ALA A 1 336 ? 12.105 6.502 10.324 1.00 93.44 336 ALA A N 1
ATOM 2646 C CA . ALA A 1 336 ? 12.019 7.842 10.913 1.00 93.44 336 ALA A CA 1
ATOM 2647 C C . ALA A 1 336 ? 11.142 7.849 12.182 1.00 93.44 336 ALA A C 1
ATOM 2649 O O . ALA A 1 336 ? 11.591 8.256 13.255 1.00 93.44 336 ALA A O 1
ATOM 2650 N N . ALA A 1 337 ? 9.940 7.270 12.093 1.00 89.25 337 ALA A N 1
ATOM 2651 C CA . ALA A 1 337 ? 8.940 7.197 13.163 1.00 89.25 337 ALA A CA 1
ATOM 2652 C C . ALA A 1 337 ? 9.395 6.462 14.442 1.00 89.25 337 ALA A C 1
ATOM 2654 O O . ALA A 1 337 ? 8.777 6.623 15.502 1.00 89.25 337 ALA A O 1
ATOM 2655 N N . ILE A 1 338 ? 10.446 5.636 14.360 1.00 89.44 338 ILE A N 1
ATOM 2656 C CA . ILE A 1 338 ? 11.063 4.950 15.509 1.00 89.44 338 ILE A CA 1
ATOM 2657 C C . ILE A 1 338 ? 12.455 5.500 15.869 1.00 89.44 338 ILE A C 1
ATOM 2659 O O . ILE A 1 338 ? 13.113 4.956 16.755 1.00 89.44 338 ILE A O 1
ATOM 2663 N N . GLY A 1 339 ? 12.901 6.578 15.216 1.00 91.06 339 GLY A N 1
ATOM 2664 C CA . GLY A 1 339 ? 14.165 7.256 15.507 1.00 91.06 339 GLY A CA 1
ATOM 2665 C C . GLY A 1 339 ? 15.420 6.520 15.030 1.00 91.06 339 GLY A C 1
ATOM 2666 O O . GLY A 1 339 ? 16.480 6.680 15.638 1.00 91.06 339 GLY A O 1
ATOM 2667 N N . MET A 1 340 ? 15.337 5.701 13.973 1.00 92.12 340 MET A N 1
ATOM 2668 C CA . MET A 1 340 ? 16.535 5.094 13.381 1.00 92.12 340 MET A CA 1
ATOM 2669 C C . MET A 1 340 ? 17.432 6.165 12.752 1.00 92.12 340 MET A C 1
ATOM 2671 O O . MET A 1 340 ? 16.984 6.957 11.931 1.00 92.12 340 MET A O 1
ATOM 2675 N N . ARG A 1 341 ? 18.728 6.121 13.068 1.00 93.56 341 ARG A N 1
ATOM 2676 C CA . ARG A 1 341 ? 19.797 6.841 12.362 1.00 93.56 341 ARG A CA 1
ATOM 2677 C C . ARG A 1 341 ? 20.920 5.857 12.063 1.00 93.56 341 ARG A C 1
ATOM 2679 O O . ARG A 1 341 ? 21.287 5.071 12.937 1.00 93.56 341 ARG A O 1
ATOM 2686 N N . LEU A 1 342 ? 21.486 5.914 10.861 1.00 92.69 342 LEU A N 1
ATOM 2687 C CA . LEU A 1 342 ? 22.746 5.238 10.557 1.00 92.69 342 LEU A CA 1
ATOM 2688 C C . LEU A 1 342 ? 23.882 6.243 10.720 1.00 92.69 342 LEU A C 1
ATOM 2690 O O . LEU A 1 342 ? 23.958 7.224 9.984 1.00 92.69 342 LEU A O 1
ATOM 2694 N N . ASP A 1 343 ? 24.745 5.990 11.699 1.00 92.19 343 ASP A N 1
ATOM 2695 C CA . ASP A 1 343 ? 25.907 6.827 11.977 1.00 92.19 343 ASP A CA 1
ATOM 2696 C C . ASP A 1 343 ? 27.011 6.586 10.936 1.00 92.19 343 ASP A C 1
ATOM 2698 O O . ASP A 1 343 ? 27.388 5.435 10.666 1.00 92.19 343 ASP A O 1
ATOM 2702 N N . ALA A 1 344 ? 27.530 7.663 10.350 1.00 90.44 344 ALA A N 1
ATOM 2703 C CA . ALA A 1 344 ? 28.530 7.626 9.288 1.00 90.44 344 ALA A CA 1
ATOM 2704 C C . ALA A 1 344 ? 29.802 6.885 9.724 1.00 90.44 344 ALA A C 1
ATOM 2706 O O . ALA A 1 344 ? 30.324 6.030 9.002 1.00 90.44 344 ALA A O 1
ATOM 2707 N N . SER A 1 345 ? 30.259 7.153 10.953 1.00 90.00 345 SER A N 1
ATOM 2708 C CA . SER A 1 345 ? 31.495 6.591 11.502 1.00 90.00 345 SER A CA 1
ATOM 2709 C C . SER A 1 345 ? 31.368 5.090 11.773 1.00 90.00 345 SER A C 1
ATOM 2711 O O . SER A 1 345 ? 32.269 4.317 11.441 1.00 90.00 345 SER A O 1
ATOM 2713 N N . ALA A 1 346 ? 30.214 4.656 12.290 1.00 88.25 346 ALA A N 1
ATOM 2714 C CA . ALA A 1 346 ? 29.930 3.250 12.562 1.00 88.25 346 ALA A CA 1
ATOM 2715 C C . ALA A 1 346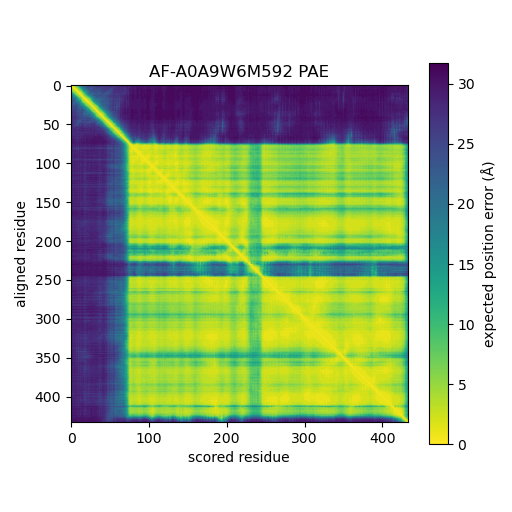 ? 29.699 2.434 11.277 1.00 88.25 346 ALA A C 1
ATOM 2717 O O . ALA A 1 346 ? 30.047 1.254 11.217 1.00 88.25 346 ALA A O 1
ATOM 2718 N N . THR A 1 347 ? 29.121 3.053 10.241 1.00 84.00 347 THR A N 1
ATOM 2719 C CA . THR A 1 347 ? 28.762 2.379 8.979 1.00 84.00 347 THR A CA 1
ATOM 2720 C C . THR A 1 347 ? 29.783 2.552 7.852 1.00 84.00 347 THR A C 1
ATOM 2722 O O . THR A 1 347 ? 29.615 1.937 6.799 1.00 84.00 347 THR A O 1
ATOM 2725 N N . ARG A 1 348 ? 30.864 3.314 8.083 1.00 83.62 348 ARG A N 1
ATOM 2726 C CA . ARG A 1 348 ? 31.896 3.682 7.091 1.00 83.62 348 ARG A CA 1
ATOM 2727 C C . ARG A 1 348 ? 31.299 4.377 5.861 1.00 83.62 348 ARG A C 1
ATOM 2729 O O . ARG A 1 348 ? 31.576 3.996 4.725 1.00 83.62 348 ARG A O 1
ATOM 2736 N N . ARG A 1 349 ? 30.455 5.377 6.115 1.00 83.31 349 ARG A N 1
ATOM 2737 C CA . ARG A 1 349 ? 29.839 6.264 5.117 1.00 83.31 349 ARG A CA 1
ATOM 2738 C C . ARG A 1 349 ? 30.387 7.682 5.269 1.00 83.31 349 ARG A C 1
ATOM 2740 O O . ARG A 1 349 ? 30.904 8.029 6.327 1.00 83.31 349 ARG A O 1
ATOM 2747 N N . ASP A 1 350 ? 30.242 8.497 4.227 1.00 86.62 350 ASP A N 1
ATOM 2748 C CA . ASP A 1 350 ? 30.696 9.896 4.238 1.00 86.62 350 ASP A CA 1
ATOM 2749 C C . ASP A 1 350 ? 29.787 10.809 5.079 1.00 86.62 350 ASP A C 1
ATOM 2751 O O . ASP A 1 350 ? 30.238 11.818 5.619 1.00 86.62 350 ASP A O 1
ATOM 2755 N N . VAL A 1 351 ? 28.502 10.455 5.191 1.00 89.44 351 VAL A N 1
ATOM 2756 C CA . VAL A 1 351 ? 27.470 11.213 5.914 1.00 89.44 351 VAL A CA 1
ATOM 2757 C C . VAL A 1 351 ? 26.543 10.283 6.693 1.00 89.44 351 VAL A C 1
ATOM 2759 O O . VAL A 1 351 ? 26.374 9.111 6.343 1.00 89.44 351 VAL A O 1
ATOM 2762 N N . ASP A 1 352 ? 25.935 10.827 7.746 1.00 93.25 352 ASP A N 1
ATOM 2763 C CA . ASP A 1 352 ? 24.856 10.167 8.476 1.00 93.25 352 ASP A CA 1
ATOM 2764 C C . ASP A 1 352 ? 23.641 9.978 7.567 1.00 93.25 352 ASP A C 1
ATOM 2766 O O . ASP A 1 352 ? 23.315 10.853 6.763 1.00 93.25 352 ASP A O 1
ATOM 2770 N N . VAL A 1 353 ? 22.915 8.876 7.758 1.00 93.88 353 VAL A N 1
ATOM 2771 C CA . VAL A 1 353 ? 21.588 8.703 7.157 1.00 93.88 353 VAL A CA 1
ATOM 2772 C C . VAL A 1 353 ? 20.539 8.853 8.245 1.00 93.88 353 VAL A C 1
ATOM 2774 O O . VAL A 1 353 ? 20.408 8.003 9.131 1.00 93.88 353 VAL A O 1
ATOM 2777 N N . VAL A 1 354 ? 19.802 9.958 8.157 1.00 94.38 354 VAL A N 1
ATOM 2778 C CA . VAL A 1 354 ? 18.633 10.277 8.976 1.00 94.38 354 VAL A CA 1
ATOM 2779 C C . VAL A 1 354 ? 17.414 10.183 8.055 1.00 94.38 354 VAL A C 1
ATOM 2781 O O . VAL A 1 354 ? 17.256 11.047 7.192 1.00 94.38 354 VAL A O 1
ATOM 2784 N N . PRO A 1 355 ? 16.586 9.133 8.176 1.00 93.38 355 PRO A N 1
ATOM 2785 C CA . PRO A 1 355 ? 15.347 9.017 7.424 1.00 93.38 355 PRO A CA 1
ATOM 2786 C C . PRO A 1 355 ? 14.355 10.092 7.864 1.00 93.38 355 PRO A C 1
ATOM 2788 O O . PRO A 1 355 ? 14.282 10.425 9.048 1.00 93.38 355 PRO A O 1
ATOM 2791 N N . GLU A 1 356 ? 13.573 10.601 6.921 1.00 90.19 356 GLU A N 1
ATOM 2792 C CA . GLU A 1 356 ? 12.599 11.666 7.169 1.00 90.19 356 GLU A CA 1
ATOM 2793 C C . GLU A 1 356 ? 11.164 11.108 7.203 1.00 90.19 356 GLU A C 1
ATOM 2795 O O . GLU A 1 356 ? 10.848 10.113 6.545 1.00 90.19 356 GLU A O 1
ATOM 2800 N N . ASP A 1 357 ? 10.277 11.727 7.995 1.00 84.12 357 ASP A N 1
ATOM 2801 C CA . ASP A 1 357 ? 8.856 11.334 8.073 1.00 84.12 357 ASP A CA 1
ATOM 2802 C C . ASP A 1 357 ? 8.113 11.559 6.739 1.00 84.12 357 ASP A C 1
ATOM 2804 O O . ASP A 1 357 ? 7.061 10.960 6.488 1.00 84.12 357 ASP A O 1
ATOM 2808 N N . HIS A 1 358 ? 8.657 12.447 5.905 1.00 87.69 358 HIS A N 1
ATOM 2809 C CA . HIS A 1 358 ? 8.132 12.920 4.631 1.00 87.69 358 HIS A CA 1
ATOM 2810 C C . HIS A 1 358 ? 9.307 13.158 3.665 1.00 87.69 358 HIS A C 1
ATOM 2812 O O . HIS A 1 358 ? 10.411 13.461 4.102 1.00 87.69 358 HIS A O 1
ATOM 2818 N N . TYR A 1 359 ? 9.078 12.980 2.363 1.00 92.75 359 TYR A N 1
ATOM 2819 C CA . TYR A 1 359 ? 10.096 13.118 1.307 1.00 92.75 359 TYR A CA 1
ATOM 2820 C C . TYR A 1 359 ? 9.555 13.885 0.083 1.00 92.75 359 TYR A C 1
ATOM 2822 O O . TYR A 1 359 ? 10.141 13.828 -0.993 1.00 92.75 359 TYR A O 1
ATOM 2830 N N . ASP A 1 360 ? 8.414 14.564 0.209 1.00 88.62 360 ASP A N 1
ATOM 2831 C CA . ASP A 1 360 ? 7.734 15.255 -0.893 1.00 88.62 360 ASP A CA 1
ATOM 2832 C C . ASP A 1 360 ? 8.443 16.535 -1.362 1.00 88.62 360 ASP A C 1
ATOM 2834 O O . ASP A 1 360 ? 8.308 16.909 -2.527 1.00 88.62 360 ASP A O 1
ATOM 2838 N N . ASP A 1 361 ? 9.252 17.158 -0.500 1.00 90.62 361 ASP A N 1
ATOM 2839 C CA . ASP A 1 361 ? 10.136 18.277 -0.847 1.00 90.62 361 ASP A CA 1
ATOM 2840 C C . ASP A 1 361 ? 11.577 17.843 -1.195 1.00 90.62 361 ASP A C 1
ATOM 2842 O O . ASP A 1 361 ? 12.389 18.663 -1.638 1.00 90.62 361 ASP A O 1
ATOM 2846 N N . GLN A 1 362 ? 11.895 16.552 -1.041 1.00 95.25 362 GLN A N 1
ATOM 2847 C CA . GLN A 1 362 ? 13.215 15.985 -1.305 1.00 95.25 362 GLN A CA 1
ATOM 2848 C C . GLN A 1 362 ? 13.318 15.460 -2.743 1.00 95.25 362 GLN A C 1
ATOM 2850 O O . GLN A 1 362 ? 12.381 14.850 -3.249 1.00 95.25 362 GLN A O 1
ATOM 2855 N N . PRO A 1 363 ? 14.473 15.591 -3.420 1.00 96.06 363 PRO A N 1
ATOM 2856 C CA . PRO A 1 363 ? 14.673 14.942 -4.709 1.00 96.06 363 PRO A CA 1
ATOM 2857 C C . PRO A 1 363 ? 14.757 13.418 -4.540 1.00 96.06 363 PRO A C 1
ATOM 2859 O O . PRO A 1 363 ? 15.404 12.929 -3.614 1.00 96.06 363 PRO A O 1
ATOM 2862 N N . ILE A 1 364 ? 14.244 12.653 -5.509 1.00 97.50 364 ILE A N 1
ATOM 2863 C CA . ILE A 1 364 ? 14.354 11.178 -5.560 1.00 97.50 364 ILE A CA 1
ATOM 2864 C C . ILE A 1 364 ? 15.767 10.639 -5.260 1.00 97.50 364 ILE A C 1
ATOM 2866 O O . ILE A 1 364 ? 15.912 9.593 -4.633 1.00 97.50 364 ILE A O 1
ATOM 2870 N N . GLY A 1 365 ? 16.828 11.356 -5.652 1.00 97.12 365 GLY A N 1
ATOM 2871 C CA . GLY A 1 365 ? 18.210 10.971 -5.344 1.00 97.12 365 GLY A CA 1
ATOM 2872 C C . GLY A 1 365 ? 18.490 10.850 -3.840 1.00 97.12 365 GLY A C 1
ATOM 2873 O O . GLY A 1 365 ? 19.204 9.937 -3.430 1.00 97.12 365 GLY A O 1
ATOM 2874 N N . ARG A 1 366 ? 17.875 11.709 -3.015 1.00 96.25 366 ARG A N 1
ATOM 2875 C CA . ARG A 1 366 ? 17.945 11.643 -1.550 1.00 96.25 366 ARG A CA 1
ATOM 2876 C C . ARG A 1 366 ? 17.185 10.428 -1.018 1.00 96.25 366 ARG A C 1
ATOM 2878 O O . ARG A 1 366 ? 17.768 9.640 -0.281 1.00 96.25 366 ARG A O 1
ATOM 2885 N N . VAL A 1 367 ? 15.944 10.224 -1.473 1.00 97.69 367 VAL A N 1
ATOM 2886 C CA . VAL A 1 367 ? 15.109 9.057 -1.120 1.00 97.69 367 VAL A CA 1
ATOM 2887 C C . VAL A 1 367 ? 15.862 7.747 -1.375 1.00 97.69 367 VAL A C 1
ATOM 2889 O O . VAL A 1 367 ? 15.936 6.878 -0.510 1.00 97.69 367 VAL A O 1
ATOM 2892 N N . LEU A 1 368 ? 16.462 7.609 -2.563 1.00 97.62 368 LEU A N 1
ATOM 2893 C CA . LEU A 1 368 ? 17.175 6.396 -2.962 1.00 97.62 368 LEU A CA 1
ATOM 2894 C C . LEU A 1 368 ? 18.517 6.227 -2.239 1.00 97.62 368 LEU A C 1
ATOM 2896 O O . LEU A 1 368 ? 18.897 5.093 -1.967 1.00 97.62 368 LEU A O 1
ATOM 2900 N N . SER A 1 369 ? 19.214 7.316 -1.903 1.00 95.38 369 SER A N 1
ATOM 2901 C CA . SER A 1 369 ? 20.437 7.277 -1.086 1.00 95.38 369 SER A CA 1
ATOM 2902 C C . SER A 1 369 ? 20.152 6.764 0.330 1.00 95.38 369 SER A C 1
ATOM 2904 O O . SER A 1 369 ? 20.824 5.845 0.810 1.00 95.38 369 SER A O 1
ATOM 2906 N N . ASP A 1 370 ? 19.121 7.313 0.978 1.00 96.06 370 ASP A N 1
ATOM 2907 C CA . ASP A 1 370 ? 18.709 6.906 2.323 1.00 96.06 370 ASP A CA 1
ATOM 2908 C C . ASP A 1 370 ? 18.204 5.452 2.320 1.00 96.06 370 ASP A C 1
ATOM 2910 O O . ASP A 1 370 ? 18.557 4.651 3.193 1.00 96.06 370 ASP A O 1
ATOM 2914 N N . TRP A 1 371 ? 17.440 5.074 1.287 1.00 97.12 371 TRP A N 1
ATOM 2915 C CA . TRP A 1 371 ? 16.951 3.708 1.106 1.00 97.12 371 TRP A CA 1
ATOM 2916 C C . TRP A 1 371 ? 18.066 2.691 0.890 1.00 97.12 371 TRP A C 1
ATOM 2918 O O . TRP A 1 371 ? 18.055 1.624 1.502 1.00 97.12 371 TRP A O 1
ATOM 2928 N N . GLU A 1 372 ? 19.038 2.998 0.036 1.00 95.06 372 GLU A N 1
ATOM 2929 C CA . GLU A 1 372 ? 20.171 2.119 -0.243 1.00 95.06 372 GLU A CA 1
ATOM 2930 C C . GLU A 1 372 ? 21.000 1.858 1.024 1.00 95.06 372 GLU A C 1
ATOM 2932 O O . GLU A 1 372 ? 21.475 0.744 1.243 1.00 95.06 372 GLU A O 1
ATOM 2937 N N . ALA A 1 373 ? 21.112 2.845 1.916 1.00 94.12 373 ALA A N 1
ATOM 2938 C CA . ALA A 1 373 ? 21.743 2.660 3.218 1.00 94.12 373 ALA A CA 1
ATOM 2939 C C . ALA A 1 373 ? 20.936 1.752 4.155 1.00 94.12 373 ALA A C 1
ATOM 2941 O O . ALA A 1 373 ? 21.486 0.809 4.734 1.00 94.12 373 ALA A O 1
ATOM 2942 N N . LEU A 1 374 ? 19.636 2.019 4.299 1.00 95.00 374 LEU A N 1
ATOM 2943 C CA . LEU A 1 374 ? 18.776 1.279 5.219 1.00 95.00 374 LEU A CA 1
ATOM 2944 C C . LEU A 1 374 ? 18.500 -0.153 4.762 1.00 95.00 374 LEU A C 1
ATOM 2946 O O . LEU A 1 374 ? 18.616 -1.069 5.571 1.00 95.00 374 LEU A O 1
ATOM 2950 N N . SER A 1 375 ? 18.203 -0.373 3.482 1.00 94.94 375 SER A N 1
ATOM 2951 C CA . SER A 1 375 ? 17.975 -1.711 2.914 1.00 94.94 375 SER A CA 1
ATOM 2952 C C . SER A 1 375 ? 19.195 -2.624 3.077 1.00 94.94 375 SER A C 1
ATOM 2954 O O . SER A 1 375 ? 19.046 -3.765 3.510 1.00 94.94 375 SER A O 1
ATOM 2956 N N . GLN A 1 376 ? 20.416 -2.115 2.863 1.00 93.12 376 GLN A N 1
ATOM 2957 C CA . GLN A 1 376 ? 21.649 -2.852 3.173 1.00 93.12 376 GLN A CA 1
ATOM 2958 C C . GLN A 1 376 ? 21.765 -3.204 4.666 1.00 93.12 376 GLN A C 1
ATOM 2960 O O . GLN A 1 376 ? 22.235 -4.293 5.004 1.00 93.12 376 GLN A O 1
ATOM 2965 N N . GLY A 1 377 ? 21.342 -2.307 5.563 1.00 93.19 377 GLY A N 1
ATOM 2966 C CA . GLY A 1 377 ? 21.274 -2.561 7.004 1.00 93.19 377 GLY A CA 1
ATOM 2967 C C . GLY A 1 377 ? 20.261 -3.654 7.360 1.00 93.19 377 GLY A C 1
ATOM 2968 O O . GLY A 1 377 ? 20.613 -4.621 8.035 1.00 93.19 377 GLY A O 1
ATOM 2969 N N . PHE A 1 378 ? 19.033 -3.552 6.850 1.00 93.94 378 PHE A N 1
ATOM 2970 C CA . PHE A 1 378 ? 17.972 -4.539 7.065 1.00 93.94 378 PHE A CA 1
ATOM 2971 C C . PHE A 1 378 ? 18.332 -5.920 6.506 1.00 93.94 378 PHE A C 1
ATOM 2973 O O . PHE A 1 378 ? 18.138 -6.921 7.190 1.00 93.94 378 PHE A O 1
ATOM 2980 N N . ASN A 1 379 ? 18.947 -5.991 5.324 1.00 94.25 379 ASN A N 1
ATOM 2981 C CA . ASN A 1 379 ? 19.437 -7.244 4.748 1.00 94.25 379 ASN A CA 1
ATOM 2982 C C . ASN A 1 379 ? 20.497 -7.906 5.648 1.00 94.25 379 ASN A C 1
ATOM 2984 O O . ASN A 1 379 ? 20.440 -9.110 5.890 1.00 94.25 379 ASN A O 1
ATOM 2988 N N . ARG A 1 380 ? 21.423 -7.131 6.235 1.00 93.50 380 ARG A N 1
ATOM 2989 C CA . ARG A 1 380 ? 22.394 -7.655 7.219 1.00 93.50 380 ARG A CA 1
ATOM 2990 C C . ARG A 1 380 ? 21.714 -8.172 8.490 1.00 93.50 380 ARG A C 1
ATOM 2992 O O . ARG A 1 380 ? 22.108 -9.228 8.979 1.00 93.50 380 ARG A O 1
ATOM 2999 N N . ILE A 1 381 ? 20.699 -7.468 8.999 1.00 94.81 381 ILE A N 1
ATOM 3000 C CA . ILE A 1 381 ? 19.915 -7.901 10.168 1.00 94.81 381 ILE A CA 1
ATOM 3001 C C . ILE A 1 381 ? 19.204 -9.228 9.863 1.00 94.81 381 ILE A C 1
ATOM 3003 O O . ILE A 1 381 ? 19.389 -10.192 10.606 1.00 94.81 381 ILE A O 1
ATOM 3007 N N . ASN A 1 382 ? 18.485 -9.324 8.741 1.00 93.31 382 ASN A N 1
ATOM 3008 C CA . ASN A 1 382 ? 17.823 -10.558 8.312 1.00 93.31 382 ASN A CA 1
ATOM 3009 C C . ASN A 1 382 ? 18.808 -11.729 8.195 1.00 93.31 382 ASN A C 1
ATOM 3011 O O . ASN A 1 382 ? 18.590 -12.767 8.819 1.00 93.31 382 ASN A O 1
ATOM 3015 N N . ARG A 1 383 ? 19.933 -11.544 7.488 1.00 94.69 383 ARG A N 1
ATOM 3016 C CA . ARG A 1 383 ? 20.977 -12.576 7.362 1.00 94.69 383 ARG A CA 1
ATOM 3017 C C . ARG A 1 383 ? 21.534 -13.010 8.720 1.00 94.69 383 ARG A C 1
ATOM 3019 O O . ARG A 1 383 ? 21.786 -14.195 8.909 1.00 94.69 383 ARG A O 1
ATOM 3026 N N . SER A 1 384 ? 21.693 -12.090 9.678 1.00 97.06 384 SER A N 1
ATOM 3027 C CA . SER A 1 384 ? 22.159 -12.435 11.033 1.00 97.06 384 SER A CA 1
ATOM 3028 C C . SER A 1 384 ? 21.156 -13.280 11.831 1.00 97.06 384 SER A C 1
ATOM 3030 O O . SER A 1 384 ? 21.563 -14.050 12.695 1.00 97.06 384 SER A O 1
ATOM 3032 N N . MET A 1 385 ? 19.866 -13.194 11.489 1.00 96.00 385 MET A N 1
ATOM 3033 C CA . MET A 1 385 ? 18.785 -14.031 12.022 1.00 96.00 385 MET A CA 1
ATOM 3034 C C . MET A 1 385 ? 18.561 -15.323 11.209 1.00 96.00 385 MET A C 1
ATOM 3036 O O . MET A 1 385 ? 17.610 -16.052 11.479 1.00 96.00 385 MET A O 1
ATOM 3040 N N . GLY A 1 386 ? 19.398 -15.612 10.203 1.00 92.88 386 GLY A N 1
ATOM 3041 C CA . GLY A 1 386 ? 19.234 -16.765 9.308 1.00 92.88 386 GLY A CA 1
ATOM 3042 C C . GLY A 1 386 ? 18.119 -16.613 8.263 1.00 92.88 386 GLY A C 1
ATOM 3043 O O . GLY A 1 386 ? 17.727 -17.601 7.647 1.00 92.88 386 GLY A O 1
ATOM 3044 N N . LEU A 1 387 ? 17.602 -15.399 8.060 1.00 89.81 387 LEU A N 1
ATOM 3045 C CA . LEU A 1 387 ? 16.543 -15.095 7.095 1.00 89.81 387 LEU A CA 1
ATOM 3046 C C . LEU A 1 387 ? 17.118 -14.580 5.767 1.00 89.81 387 LEU A C 1
ATOM 3048 O O . LEU A 1 387 ? 18.211 -14.012 5.715 1.00 89.81 387 LEU A O 1
ATOM 3052 N N . ALA A 1 388 ? 16.341 -14.734 4.693 1.00 88.06 388 ALA A N 1
ATOM 3053 C CA . ALA A 1 388 ? 16.614 -14.090 3.412 1.00 88.06 388 ALA A CA 1
ATOM 3054 C C . ALA A 1 388 ? 16.548 -12.555 3.525 1.00 88.06 388 ALA A C 1
ATOM 3056 O O . ALA A 1 388 ? 15.905 -12.013 4.428 1.00 88.06 388 ALA A O 1
ATOM 3057 N N . ASP A 1 389 ? 17.198 -11.858 2.592 1.00 91.12 389 ASP A N 1
ATOM 3058 C CA . ASP A 1 389 ? 17.201 -10.393 2.512 1.00 91.12 389 ASP A CA 1
ATOM 3059 C C . ASP A 1 389 ? 15.787 -9.800 2.577 1.00 91.12 389 ASP A C 1
ATOM 3061 O O . ASP A 1 389 ? 14.860 -10.294 1.938 1.00 91.12 389 ASP A O 1
ATOM 3065 N N . LEU A 1 390 ? 15.634 -8.705 3.327 1.00 89.19 390 LEU A N 1
ATOM 3066 C CA . LEU A 1 390 ? 14.376 -7.961 3.416 1.00 89.19 390 LEU A CA 1
ATOM 3067 C C . LEU A 1 390 ? 14.038 -7.285 2.080 1.00 89.19 390 LEU A C 1
ATOM 3069 O O . LEU A 1 390 ? 12.869 -7.149 1.730 1.00 89.19 390 LEU A O 1
ATOM 3073 N N . TYR A 1 391 ? 15.066 -6.861 1.342 1.00 92.69 391 TYR A N 1
ATOM 3074 C CA . TYR A 1 391 ? 14.944 -6.246 0.027 1.00 92.69 391 TYR A CA 1
ATOM 3075 C C . TYR A 1 391 ? 16.077 -6.728 -0.904 1.00 92.69 391 TYR A C 1
ATOM 3077 O O . TYR A 1 391 ? 17.132 -6.092 -0.970 1.00 92.69 391 TYR A O 1
ATOM 3085 N N . PRO A 1 392 ? 15.896 -7.862 -1.606 1.00 90.62 392 PRO A N 1
ATOM 3086 C CA . PRO A 1 392 ? 16.890 -8.457 -2.510 1.00 90.62 392 PRO A CA 1
ATOM 3087 C C . PRO A 1 392 ? 16.894 -7.861 -3.935 1.00 90.62 392 PRO A C 1
ATOM 3089 O O . PRO A 1 392 ? 17.279 -8.541 -4.882 1.00 90.62 392 PRO A O 1
ATOM 3092 N N . PHE A 1 393 ? 16.448 -6.615 -4.118 1.00 91.81 393 PHE A N 1
ATOM 3093 C CA . PHE A 1 393 ? 16.224 -6.030 -5.446 1.00 91.81 393 PHE A CA 1
ATOM 3094 C C . PHE A 1 393 ? 17.312 -5.025 -5.847 1.00 91.81 393 PHE A C 1
ATOM 3096 O O . PHE A 1 393 ? 17.713 -4.167 -5.055 1.00 91.81 393 PHE A O 1
ATOM 3103 N N . THR A 1 394 ? 17.738 -5.083 -7.110 1.00 90.31 394 THR A N 1
ATOM 3104 C CA . THR A 1 394 ? 18.745 -4.179 -7.685 1.00 90.31 394 THR A CA 1
ATOM 3105 C C . THR A 1 394 ? 18.083 -2.925 -8.253 1.00 90.31 394 THR A C 1
ATOM 3107 O O . THR A 1 394 ? 17.303 -2.993 -9.197 1.00 90.31 394 THR A O 1
ATOM 3110 N N . ILE A 1 395 ? 18.433 -1.749 -7.724 1.00 96.50 395 ILE A N 1
ATOM 3111 C CA . ILE A 1 395 ? 17.946 -0.460 -8.243 1.00 96.50 395 ILE A CA 1
ATOM 3112 C C . ILE A 1 395 ? 18.952 0.098 -9.265 1.00 96.50 395 ILE A C 1
ATOM 3114 O O . ILE A 1 395 ? 19.752 0.998 -8.971 1.00 96.50 395 ILE A O 1
ATOM 3118 N N . SER A 1 396 ? 18.921 -0.485 -10.466 1.00 97.31 396 SER A N 1
ATOM 3119 C CA . SER A 1 396 ? 19.766 -0.131 -11.615 1.00 97.31 396 SER A CA 1
ATOM 3120 C C . SER A 1 396 ? 19.480 1.286 -12.153 1.00 97.31 396 SER A C 1
ATOM 3122 O O . SER A 1 396 ? 18.426 1.859 -11.860 1.00 97.31 396 SER A O 1
ATOM 3124 N N . PRO A 1 397 ? 20.377 1.904 -12.951 1.00 98.12 397 PRO A N 1
ATOM 3125 C CA . PRO A 1 397 ? 20.173 3.268 -13.445 1.00 98.12 397 PRO A CA 1
ATOM 3126 C C . PRO A 1 397 ? 18.858 3.502 -14.222 1.00 98.12 397 PRO A C 1
ATOM 3128 O O . PRO A 1 397 ? 18.262 4.562 -14.018 1.00 98.12 397 PRO A O 1
ATOM 3131 N N . PRO A 1 398 ? 18.346 2.574 -15.061 1.00 98.44 398 PRO A N 1
ATOM 3132 C CA . PRO A 1 398 ? 17.002 2.689 -15.634 1.00 98.44 398 PRO A CA 1
ATOM 3133 C C . PRO A 1 398 ? 15.888 2.644 -14.583 1.00 98.44 398 PRO A C 1
ATOM 3135 O O . PRO A 1 398 ? 15.013 3.508 -14.599 1.00 98.44 398 PRO A O 1
ATOM 3138 N N . VAL A 1 399 ? 15.958 1.727 -13.612 1.00 98.62 399 VAL A N 1
ATOM 3139 C CA . VAL A 1 399 ? 14.977 1.641 -12.514 1.00 98.62 399 VAL A CA 1
ATOM 3140 C C . VAL A 1 399 ? 14.978 2.920 -11.666 1.00 98.62 399 VAL A C 1
ATOM 3142 O O . VAL A 1 399 ? 13.914 3.402 -11.282 1.00 98.62 399 VAL A O 1
ATOM 3145 N N . ARG A 1 400 ? 16.138 3.561 -11.452 1.00 98.69 400 ARG A N 1
ATOM 3146 C CA . ARG A 1 400 ? 16.210 4.882 -10.794 1.00 98.69 400 ARG A CA 1
ATOM 3147 C C . ARG A 1 400 ? 15.454 5.970 -11.566 1.00 98.69 400 ARG A C 1
ATOM 3149 O O . ARG A 1 400 ? 14.839 6.819 -10.929 1.00 98.69 400 ARG A O 1
ATOM 3156 N N . ARG A 1 401 ? 15.448 5.942 -12.908 1.00 98.69 401 ARG A N 1
ATOM 3157 C CA . ARG A 1 401 ? 14.654 6.879 -13.735 1.00 98.69 401 ARG A CA 1
ATOM 3158 C C . ARG A 1 401 ? 13.153 6.588 -13.658 1.00 98.69 401 ARG A C 1
ATOM 3160 O O . ARG A 1 401 ? 12.370 7.521 -13.518 1.00 98.69 401 ARG A O 1
ATOM 3167 N N . LYS A 1 402 ? 12.758 5.312 -13.672 1.00 98.81 402 LYS A N 1
ATOM 3168 C CA . LYS A 1 402 ? 11.361 4.884 -13.478 1.00 98.81 402 LYS A CA 1
ATOM 3169 C C . LYS A 1 402 ? 10.818 5.329 -12.109 1.00 98.81 402 LYS A C 1
ATOM 3171 O O . LYS A 1 402 ? 9.760 5.950 -12.034 1.00 98.81 402 LYS A O 1
ATOM 3176 N N . LEU A 1 403 ? 11.589 5.115 -11.038 1.00 98.81 403 LEU A N 1
ATOM 3177 C CA . LEU A 1 403 ? 11.262 5.586 -9.683 1.00 98.81 403 LEU A CA 1
ATOM 3178 C C . LEU A 1 403 ? 11.233 7.121 -9.580 1.00 98.81 403 LEU A C 1
ATOM 3180 O O . LEU A 1 403 ? 10.402 7.656 -8.851 1.00 98.81 403 LEU A O 1
ATOM 3184 N N . ALA A 1 404 ? 12.088 7.837 -10.320 1.00 98.62 404 ALA A N 1
ATOM 3185 C CA . ALA A 1 404 ? 12.055 9.301 -10.396 1.00 98.62 404 ALA A CA 1
ATOM 3186 C C . ALA A 1 404 ? 10.744 9.827 -10.994 1.00 98.62 404 ALA A C 1
ATOM 3188 O O . ALA A 1 404 ? 10.161 10.757 -10.443 1.00 98.62 404 ALA A O 1
ATOM 3189 N N . PHE A 1 405 ? 10.256 9.201 -12.066 1.00 98.62 405 PHE A N 1
ATOM 3190 C CA . PHE A 1 405 ? 8.977 9.549 -12.682 1.00 98.62 405 PHE A CA 1
ATOM 3191 C C . PHE A 1 405 ? 7.787 9.254 -11.760 1.00 98.62 405 PHE A C 1
ATOM 3193 O O . PHE A 1 405 ? 6.935 10.117 -11.567 1.00 98.62 405 PHE A O 1
ATOM 3200 N N . VAL A 1 406 ? 7.750 8.079 -11.119 1.00 98.50 406 VAL A N 1
ATOM 3201 C CA . VAL A 1 406 ? 6.707 7.762 -10.124 1.00 98.50 406 VAL A CA 1
ATOM 3202 C C . VAL A 1 406 ? 6.713 8.772 -8.973 1.00 98.50 406 VAL A C 1
ATOM 3204 O O . VAL A 1 406 ? 5.658 9.255 -8.570 1.00 98.50 406 VAL A O 1
ATOM 3207 N N . HIS A 1 407 ? 7.892 9.136 -8.472 1.00 98.19 407 HIS A N 1
ATOM 3208 C CA . HIS A 1 407 ? 8.033 10.147 -7.431 1.00 98.19 407 HIS A CA 1
ATOM 3209 C C . HIS A 1 407 ? 7.524 11.525 -7.886 1.00 98.19 407 HIS A C 1
ATOM 3211 O O . HIS A 1 407 ? 6.770 12.151 -7.150 1.00 98.19 407 HIS A O 1
ATOM 3217 N N . GLU A 1 408 ? 7.848 11.966 -9.106 1.00 96.88 408 GLU A N 1
ATOM 3218 C CA . GLU A 1 408 ? 7.344 13.212 -9.709 1.00 96.88 408 GLU A CA 1
ATOM 3219 C C . GLU A 1 408 ? 5.810 13.228 -9.855 1.00 96.88 408 GLU A C 1
ATOM 3221 O O . GLU A 1 408 ? 5.179 14.257 -9.599 1.00 96.88 408 GLU A O 1
ATOM 3226 N N . LEU A 1 409 ? 5.193 12.097 -10.220 1.00 96.75 409 LEU A N 1
ATOM 3227 C CA . LEU A 1 409 ? 3.733 11.953 -10.247 1.00 96.75 409 LEU A CA 1
ATOM 3228 C C . LEU A 1 409 ? 3.130 12.063 -8.838 1.00 96.75 409 LEU A C 1
ATOM 3230 O O . LEU A 1 409 ? 2.150 12.783 -8.639 1.00 96.75 409 LEU A O 1
ATOM 3234 N N . VAL A 1 410 ? 3.720 11.373 -7.857 1.00 96.56 410 VAL A N 1
ATOM 3235 C CA . VAL A 1 410 ? 3.217 11.345 -6.476 1.00 96.56 410 VAL A CA 1
ATOM 3236 C C . VAL A 1 410 ? 3.365 12.699 -5.781 1.00 96.56 410 VAL A C 1
ATOM 3238 O O . VAL A 1 410 ? 2.434 13.105 -5.096 1.00 96.56 410 VAL A O 1
ATOM 3241 N N . THR A 1 411 ? 4.469 13.430 -5.971 1.00 94.56 411 THR A N 1
ATOM 3242 C CA . THR A 1 411 ? 4.706 14.727 -5.298 1.00 94.56 411 THR A CA 1
ATOM 3243 C C . THR A 1 411 ? 4.006 15.917 -5.959 1.00 94.56 411 THR A C 1
ATOM 3245 O O . THR A 1 411 ? 3.880 16.971 -5.339 1.00 94.56 411 THR A O 1
ATOM 3248 N N . ARG A 1 412 ? 3.480 15.766 -7.184 1.00 91.12 412 ARG A N 1
ATOM 3249 C CA . ARG A 1 412 ? 2.636 16.786 -7.846 1.00 91.12 412 ARG A CA 1
ATOM 3250 C C . ARG A 1 412 ? 1.135 16.608 -7.643 1.00 91.12 412 ARG A C 1
ATOM 3252 O O . ARG A 1 412 ? 0.390 17.567 -7.832 1.00 91.12 412 ARG A O 1
ATOM 3259 N N . ALA A 1 413 ? 0.695 15.405 -7.294 1.00 86.81 413 ALA A N 1
ATOM 3260 C CA . ALA A 1 413 ? -0.696 15.079 -7.013 1.00 86.81 413 ALA A CA 1
ATOM 3261 C C . ALA A 1 413 ? -1.226 15.274 -5.564 1.00 86.81 413 ALA A C 1
ATOM 3263 O O . ALA A 1 413 ? -2.418 14.998 -5.400 1.00 86.81 413 ALA A O 1
ATOM 3264 N N . PRO A 1 414 ? -0.465 15.705 -4.524 1.00 88.88 414 PRO A N 1
ATOM 3265 C CA . PRO A 1 414 ? -0.993 15.756 -3.162 1.00 88.88 414 PRO A CA 1
ATOM 3266 C C . PRO A 1 414 ? -2.211 16.669 -2.998 1.00 88.88 414 PRO A C 1
ATOM 3268 O O . PRO A 1 414 ? -2.159 17.868 -3.270 1.00 88.88 414 PRO A O 1
ATOM 3271 N N . LEU A 1 415 ? -3.285 16.087 -2.476 1.00 90.50 415 LEU A N 1
ATOM 3272 C CA . LEU A 1 415 ? -4.409 16.780 -1.867 1.00 90.50 415 LEU A CA 1
ATOM 3273 C C . LEU A 1 415 ? -4.110 17.075 -0.395 1.00 90.50 415 LEU A C 1
ATOM 3275 O O . LEU A 1 415 ? -3.441 16.295 0.288 1.00 90.50 415 LEU A O 1
ATOM 3279 N N . THR A 1 416 ? -4.674 18.166 0.114 1.00 90.19 416 THR A N 1
ATOM 3280 C CA . THR A 1 416 ? -4.723 18.447 1.554 1.00 90.19 416 THR A CA 1
ATOM 3281 C C . THR A 1 416 ? -5.592 17.425 2.296 1.00 90.19 416 THR A C 1
ATOM 3283 O O . THR A 1 416 ? -6.455 16.770 1.706 1.00 90.19 416 THR A O 1
ATOM 3286 N N . THR A 1 417 ? -5.411 17.309 3.617 1.00 86.88 417 THR A N 1
ATOM 3287 C CA . THR A 1 417 ? -6.262 16.456 4.465 1.00 86.88 417 THR A CA 1
ATOM 3288 C C . THR A 1 417 ? -7.743 16.799 4.301 1.00 86.88 417 THR A C 1
ATOM 3290 O O . THR A 1 417 ? -8.555 15.895 4.138 1.00 86.88 417 THR A O 1
ATOM 3293 N N . ASP A 1 418 ? -8.098 18.087 4.263 1.00 89.19 418 ASP A N 1
ATOM 3294 C CA . ASP A 1 418 ? -9.489 18.533 4.112 1.00 89.19 418 ASP A CA 1
ATOM 3295 C C . ASP A 1 418 ? -10.094 18.086 2.769 1.00 89.19 418 ASP A C 1
ATOM 3297 O O . ASP A 1 418 ? -11.234 17.622 2.726 1.00 89.19 418 ASP A O 1
ATOM 3301 N N . GLU A 1 419 ? -9.324 18.144 1.677 1.00 91.81 419 GLU A N 1
ATOM 3302 C CA . GLU A 1 419 ? -9.742 17.648 0.358 1.00 91.81 419 GLU A CA 1
ATOM 3303 C C . GLU A 1 419 ? -9.892 16.117 0.335 1.00 91.81 419 GLU A C 1
ATOM 3305 O O . GLU A 1 419 ? -10.875 15.608 -0.207 1.00 91.81 419 GLU A O 1
ATOM 3310 N N . GLN A 1 420 ? -8.979 15.366 0.963 1.00 89.94 420 GLN A N 1
ATOM 3311 C CA . GLN A 1 420 ? -9.127 13.910 1.106 1.00 89.94 420 GLN A CA 1
ATOM 3312 C C . GLN A 1 420 ? -10.372 13.539 1.919 1.00 89.94 420 GLN A C 1
ATOM 3314 O O . GLN A 1 420 ? -11.112 12.630 1.542 1.00 89.94 420 GLN A O 1
ATOM 3319 N N . VAL A 1 421 ? -10.621 14.245 3.024 1.00 86.56 421 VAL A N 1
ATOM 3320 C CA . VAL A 1 421 ? -11.791 14.026 3.882 1.00 86.56 421 VAL A CA 1
ATOM 3321 C C . VAL A 1 421 ? -13.079 14.373 3.143 1.00 86.56 421 VAL A C 1
ATOM 3323 O O . VAL A 1 421 ? -14.042 13.611 3.228 1.00 86.56 421 VAL A O 1
ATOM 3326 N N . ALA A 1 422 ? -13.089 15.452 2.356 1.00 87.50 422 ALA A N 1
ATOM 3327 C CA . ALA A 1 422 ? -14.217 15.802 1.500 1.00 87.50 422 ALA A CA 1
ATOM 3328 C C . ALA A 1 422 ? -14.524 14.701 0.468 1.00 87.50 422 ALA A C 1
ATOM 3330 O O . ALA A 1 422 ? -15.689 14.352 0.297 1.00 87.50 422 ALA A O 1
ATOM 3331 N N . LEU A 1 423 ? -13.508 14.099 -0.163 1.00 84.69 423 LEU A N 1
ATOM 3332 C CA . LEU A 1 423 ? -13.689 12.965 -1.084 1.00 84.69 423 LEU A CA 1
ATOM 3333 C C . LEU A 1 423 ? -14.154 11.683 -0.370 1.00 84.69 423 LEU A C 1
ATOM 3335 O O . LEU A 1 423 ? -14.998 10.95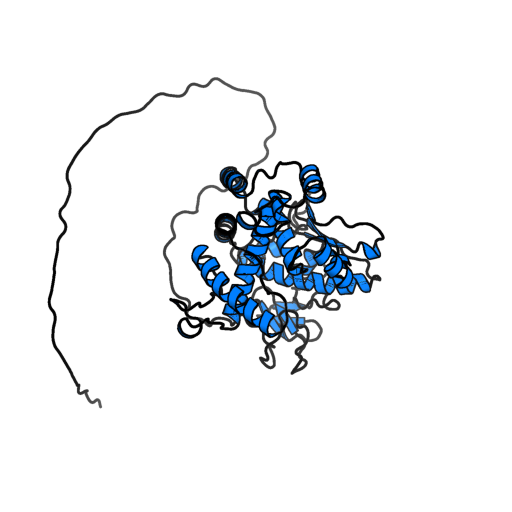5 -0.891 1.00 84.69 423 LEU A O 1
ATOM 3339 N N . ALA A 1 424 ? -13.639 11.405 0.829 1.00 78.62 424 ALA A N 1
ATOM 3340 C CA . ALA A 1 424 ? -13.981 10.212 1.606 1.00 78.62 424 ALA A CA 1
ATOM 3341 C C . ALA A 1 424 ? -15.404 10.247 2.203 1.00 78.62 424 ALA A C 1
ATOM 3343 O O . ALA A 1 424 ? -16.058 9.204 2.352 1.00 78.62 424 ALA A O 1
ATOM 3344 N N . LEU A 1 425 ? -15.873 11.448 2.555 1.00 76.81 425 LEU A N 1
ATOM 3345 C CA . LEU A 1 425 ? -17.199 11.719 3.116 1.00 76.81 425 LEU A CA 1
ATOM 3346 C C . LEU A 1 425 ? -18.205 12.241 2.081 1.00 76.81 425 LEU A C 1
ATOM 3348 O O . LEU A 1 425 ? -19.342 12.534 2.452 1.00 76.81 425 LEU A O 1
ATOM 3352 N N . ALA A 1 426 ? -17.814 12.349 0.808 1.00 75.81 426 ALA A N 1
ATOM 3353 C CA . ALA A 1 426 ? -18.697 12.799 -0.258 1.00 75.81 426 ALA A CA 1
ATOM 3354 C C . ALA A 1 426 ? -19.996 11.968 -0.258 1.00 75.81 426 ALA A C 1
ATOM 3356 O O . ALA A 1 426 ? -19.936 10.730 -0.252 1.00 75.81 426 ALA A O 1
ATOM 3357 N N . PRO A 1 427 ? -21.180 12.614 -0.245 1.00 67.50 427 PRO A N 1
ATOM 3358 C CA . PRO A 1 427 ? -22.427 11.893 -0.422 1.00 67.50 427 PRO A CA 1
ATOM 3359 C C . PRO A 1 427 ? -22.408 11.232 -1.799 1.00 67.50 427 PRO A C 1
ATOM 3361 O O . PRO A 1 427 ? -21.834 11.770 -2.745 1.00 67.50 427 PRO A O 1
ATOM 3364 N N . ARG A 1 428 ? -23.061 10.073 -1.926 1.00 64.19 428 ARG A N 1
ATOM 3365 C CA . ARG A 1 428 ? -23.253 9.452 -3.239 1.00 64.19 428 ARG A CA 1
ATOM 3366 C C . ARG A 1 428 ? -23.990 10.458 -4.117 1.00 64.19 428 ARG A C 1
ATOM 3368 O O . ARG A 1 428 ? -25.119 10.829 -3.780 1.00 64.19 428 ARG A O 1
ATOM 3375 N N . GLU A 1 429 ? -23.381 10.881 -5.223 1.00 56.12 429 GLU A N 1
ATOM 3376 C CA . GLU A 1 429 ? -24.163 11.483 -6.294 1.00 56.12 429 GLU A CA 1
ATOM 3377 C C . GLU A 1 429 ? -25.218 10.444 -6.673 1.00 56.12 429 GLU A C 1
ATOM 3379 O O . GLU A 1 429 ? -24.908 9.273 -6.922 1.00 56.12 429 GLU A O 1
ATOM 3384 N N . ARG A 1 430 ? -26.494 10.836 -6.606 1.00 43.84 430 ARG A N 1
ATOM 3385 C CA . ARG A 1 430 ? -27.544 9.992 -7.162 1.00 43.84 430 ARG A CA 1
ATOM 3386 C C . ARG A 1 430 ? -27.253 9.919 -8.652 1.00 43.84 430 ARG A C 1
ATOM 3388 O O . ARG A 1 430 ? -27.222 10.948 -9.318 1.00 43.84 430 ARG A O 1
ATOM 3395 N N . ALA A 1 431 ? -26.998 8.709 -9.137 1.00 41.09 431 ALA A N 1
ATOM 3396 C CA . ALA A 1 431 ? -27.145 8.424 -10.549 1.00 41.09 431 ALA A CA 1
ATOM 3397 C C . ALA A 1 431 ? -28.635 8.608 -10.852 1.00 41.09 431 ALA A C 1
ATOM 3399 O O . ALA A 1 431 ? -29.436 7.723 -10.551 1.00 41.09 431 ALA A O 1
ATOM 3400 N N . ASP A 1 432 ? -28.990 9.807 -11.306 1.00 35.31 432 ASP A N 1
ATOM 3401 C CA . ASP A 1 432 ? -30.319 10.107 -11.819 1.00 35.31 432 ASP A CA 1
ATOM 3402 C C . ASP A 1 432 ? -30.477 9.342 -13.149 1.00 35.31 432 ASP A C 1
ATOM 3404 O O . ASP A 1 432 ? -29.760 9.637 -14.105 1.00 35.31 432 ASP A O 1
ATOM 3408 N N . ASP A 1 433 ? -31.365 8.339 -13.114 1.00 34.75 433 ASP A N 1
ATOM 3409 C CA . ASP A 1 433 ? -31.992 7.528 -14.183 1.00 34.75 433 ASP A CA 1
ATOM 3410 C C . ASP A 1 433 ? -31.270 7.350 -15.547 1.00 34.75 433 ASP A C 1
ATOM 3412 O O . ASP A 1 433 ? -31.328 8.257 -16.412 1.00 34.75 433 ASP A O 1
#

Organism: NCBI:txid36806